Protein AF-0000000070562884 (afdb_homodimer)

Foldseek 3Di:
DQWDWFDCVPNPDPDTPFTDRQVPPVLVVLLVVCVLVCVQLVHDFPRSLLVQQLQEDPQFDQVPDPTGHHLQVLLVVLLVLLLVLLLVVCVVQAPPPDVVLSVVLSCQLLPLQNQLLLCLLSPVNVSRGHDDPVLVVQQVVVSVVCVVSDSPPPVDDGHDNVSSSSLSSVLSSQCRRVSNDSVSSCSRRVVSSVVSSVVSRVVSVVVVCVVVVVVPPPVPPD/DQWDWFDCVPNPDPDTPFTDRQVPPVLVVLQVVCVLVCVQLVHDFPRSLLVQQLQEDPQFDQVPRPTGHHLQVLLVVLLVLLLVLLLVVCVVQAPPPDVVLSVVLSCQLLPLQNQLLLCLLSPVNVSRGHDDPVLVVQQVVVSVVCVVSDSPPPVDDGHDNSSSSSLSSVLSSQCRRVSNDSVSSCSRRVVSSVVSSVVSRVVSVVVVVVVVVVVPPPVPPD

Structure (mmCIF, N/CA/C/O backbone):
data_AF-0000000070562884-model_v1
#
loop_
_entity.id
_entity.type
_entity.pdbx_description
1 polymer 'RNase III domain-containing protein'
#
loop_
_atom_site.group_PDB
_atom_site.id
_atom_site.type_symbol
_atom_site.label_atom_id
_atom_site.label_alt_id
_atom_site.label_comp_id
_atom_site.label_asym_id
_atom_site.label_entity_id
_atom_site.label_seq_id
_atom_site.pdbx_PDB_ins_code
_atom_site.Cartn_x
_atom_site.Cartn_y
_atom_site.Cartn_z
_atom_site.occupancy
_atom_site.B_iso_or_equiv
_atom_site.auth_seq_id
_atom_site.auth_comp_id
_atom_site.auth_asym_id
_atom_site.auth_atom_id
_atom_site.pdbx_PDB_model_num
ATOM 1 N N . MET A 1 1 ? -7.945 -29.312 15.391 1 42.06 1 MET A N 1
ATOM 2 C CA . MET A 1 1 ? -8.945 -28.875 14.414 1 42.06 1 MET A CA 1
ATOM 3 C C . MET A 1 1 ? -8.281 -28.344 13.148 1 42.06 1 MET A C 1
ATOM 5 O O . MET A 1 1 ? -7.434 -27.453 13.219 1 42.06 1 MET A O 1
ATOM 9 N N . PRO A 1 2 ? -8.195 -29.141 12.086 1 54.06 2 PRO A N 1
ATOM 10 C CA . PRO A 1 2 ? -7.332 -29.234 10.906 1 54.06 2 PRO A CA 1
ATOM 11 C C . PRO A 1 2 ? -7.414 -28 10.016 1 54.06 2 PRO A C 1
ATOM 13 O O . PRO A 1 2 ? -6.82 -27.969 8.93 1 54.06 2 PRO A O 1
ATOM 16 N N . PHE A 1 3 ? -8.375 -27.094 10.289 1 60.78 3 PHE A N 1
ATOM 17 C CA . PHE A 1 3 ? -8.578 -26.031 9.32 1 60.78 3 PHE A CA 1
ATOM 18 C C . PHE A 1 3 ? -7.719 -24.812 9.656 1 60.78 3 PHE A C 1
ATOM 20 O O . PHE A 1 3 ? -7.691 -24.375 10.812 1 60.78 3 PHE A O 1
ATOM 27 N N . ASN A 1 4 ? -6.746 -24.688 8.977 1 60.31 4 ASN A N 1
ATOM 28 C CA . ASN A 1 4 ? -5.977 -23.453 9.086 1 60.31 4 ASN A CA 1
ATOM 29 C C . ASN A 1 4 ? -6.773 -22.25 8.578 1 60.31 4 ASN A C 1
ATOM 31 O O . ASN A 1 4 ? -7.473 -22.344 7.57 1 60.31 4 ASN A O 1
ATOM 35 N N . ALA A 1 5 ? -7.121 -21.406 9.523 1 67.19 5 ALA A N 1
ATOM 36 C CA . ALA A 1 5 ? -7.793 -20.172 9.156 1 67.19 5 ALA A CA 1
ATOM 37 C C . ALA A 1 5 ? -6.867 -18.969 9.344 1 67.19 5 ALA A C 1
ATOM 39 O O . ALA A 1 5 ? -6.062 -18.938 10.273 1 67.19 5 ALA A O 1
ATOM 40 N N . VAL A 1 6 ? -6.828 -18.141 8.352 1 75.94 6 VAL A N 1
ATOM 41 C CA . VAL A 1 6 ? -6.023 -16.922 8.445 1 75.94 6 VAL A CA 1
ATOM 42 C C . VAL A 1 6 ? -6.547 -16.031 9.578 1 75.94 6 VAL A C 1
ATOM 44 O O . VAL A 1 6 ? -7.754 -15.812 9.688 1 75.94 6 VAL A O 1
ATOM 47 N N . SER A 1 7 ? -5.664 -15.664 10.414 1 74.75 7 SER A N 1
ATOM 48 C CA . SER A 1 7 ? -5.988 -14.711 11.477 1 74.75 7 SER A CA 1
ATOM 49 C C . SER A 1 7 ? -6.336 -13.344 10.906 1 74.75 7 SER A C 1
ATOM 51 O O . SER A 1 7 ? -5.762 -12.922 9.898 1 74.75 7 SER A O 1
ATOM 53 N N . SER A 1 8 ? -7.281 -12.758 11.578 1 77.25 8 SER A N 1
ATOM 54 C CA . SER A 1 8 ? -7.633 -11.406 11.172 1 77.25 8 SER A CA 1
ATOM 55 C C . SER A 1 8 ? -6.598 -10.391 11.656 1 77.25 8 SER A C 1
ATOM 57 O O . SER A 1 8 ? -6.59 -9.242 11.219 1 77.25 8 SER A O 1
ATOM 59 N N . SER A 1 9 ? -5.672 -10.906 12.523 1 81.44 9 SER A N 1
ATOM 60 C CA . SER A 1 9 ? -4.738 -9.984 13.156 1 81.44 9 SER A CA 1
ATOM 61 C C . SER A 1 9 ? -5.469 -8.812 13.812 1 81.44 9 SER A C 1
ATOM 63 O O . SER A 1 9 ? -6.348 -9.016 14.648 1 81.44 9 SER A O 1
ATOM 65 N N . PHE A 1 10 ? -5.043 -7.629 13.539 1 87.06 10 PHE A N 1
ATOM 66 C CA . PHE A 1 10 ? -5.691 -6.473 14.148 1 87.06 10 PHE A CA 1
ATOM 67 C C . PHE A 1 10 ? -6.812 -5.953 13.25 1 87.06 10 PHE A C 1
ATOM 69 O O . PHE A 1 10 ? -7.473 -4.969 13.594 1 87.06 10 PHE A O 1
ATOM 76 N N . TYR A 1 11 ? -6.895 -6.82 12.219 1 84.25 11 TYR A N 1
ATOM 77 C CA . TYR A 1 11 ? -7.98 -6.43 11.328 1 84.25 11 TYR A CA 1
ATOM 78 C C . TYR A 1 11 ? -9.32 -6.965 11.828 1 84.25 11 TYR A C 1
ATOM 80 O O . TYR A 1 11 ? -9.359 -7.945 12.578 1 84.25 11 TYR A O 1
ATOM 88 N N . ASP A 1 12 ? -10.305 -6.555 11.914 1 77.94 12 ASP A N 1
ATOM 89 C CA . ASP A 1 12 ? -11.648 -6.965 12.312 1 77.94 12 ASP A CA 1
ATOM 90 C C . ASP A 1 12 ? -12.375 -7.645 11.156 1 77.94 12 ASP A C 1
ATOM 92 O O . ASP A 1 12 ? -13.469 -7.227 10.773 1 77.94 12 ASP A O 1
ATOM 96 N N . TRP A 1 13 ? -11.68 -8.844 10.703 1 82.19 13 TRP A N 1
ATOM 97 C CA . TRP A 1 13 ? -12.281 -9.531 9.562 1 82.19 13 TRP A CA 1
ATOM 98 C C . TRP A 1 13 ? -13.594 -10.203 9.969 1 82.19 13 TRP A C 1
ATOM 100 O O . TRP A 1 13 ? -13.703 -10.758 11.062 1 82.19 13 TRP A O 1
ATOM 110 N N . ALA A 1 14 ? -14.562 -10.125 9.125 1 70.38 14 ALA A N 1
ATOM 111 C CA . ALA A 1 14 ? -15.898 -10.648 9.406 1 70.38 14 ALA A CA 1
ATOM 112 C C . ALA A 1 14 ? -15.969 -12.148 9.102 1 70.38 14 ALA A C 1
ATOM 114 O O . ALA A 1 14 ? -16.875 -12.844 9.578 1 70.38 14 ALA A O 1
ATOM 115 N N . LYS A 1 15 ? -15.055 -12.586 8.242 1 67.69 15 LYS A N 1
ATOM 116 C CA . LYS A 1 15 ? -15.117 -13.984 7.832 1 67.69 15 LYS A CA 1
ATOM 117 C C . LYS A 1 15 ? -13.742 -14.633 7.867 1 67.69 15 LYS A C 1
ATOM 119 O O . LYS A 1 15 ? -12.727 -13.953 7.699 1 67.69 15 LYS A O 1
ATOM 124 N N . THR A 1 16 ? -13.883 -15.906 8.125 1 67.25 16 THR A N 1
ATOM 125 C CA . THR A 1 16 ? -12.664 -16.703 8.008 1 67.25 16 THR A CA 1
ATOM 126 C C . THR A 1 16 ? -12.305 -16.922 6.539 1 67.25 16 THR A C 1
ATOM 128 O O . THR A 1 16 ? -13.188 -17.188 5.719 1 67.25 16 THR A O 1
ATOM 131 N N . ARG A 1 17 ? -11.164 -16.625 6.34 1 72.12 17 ARG A N 1
ATOM 132 C CA . ARG A 1 17 ? -10.727 -16.766 4.957 1 72.12 17 ARG A CA 1
ATOM 133 C C . ARG A 1 17 ? -9.82 -17.984 4.789 1 72.12 17 ARG A C 1
ATOM 135 O O . ARG A 1 17 ? -9.164 -18.406 5.742 1 72.12 17 ARG A O 1
ATOM 142 N N . GLU A 1 18 ? -9.914 -18.531 3.602 1 69.44 18 GLU A N 1
ATOM 143 C CA . GLU A 1 18 ? -8.984 -19.562 3.148 1 69.44 18 GLU A CA 1
ATOM 144 C C . GLU A 1 18 ? -9.078 -20.812 4.012 1 69.44 18 GLU A C 1
ATOM 146 O O . GLU A 1 18 ? -8.102 -21.203 4.656 1 69.44 18 GLU A O 1
ATOM 151 N N . GLN A 1 19 ? -10.195 -21.406 3.877 1 77.56 19 GLN A N 1
ATOM 152 C CA . GLN A 1 19 ? -10.422 -22.594 4.695 1 77.56 19 GLN A CA 1
ATOM 153 C C . GLN A 1 19 ? -10.234 -23.859 3.877 1 77.56 19 GLN A C 1
ATOM 155 O O . GLN A 1 19 ? -10.961 -24.109 2.914 1 77.56 19 GLN A O 1
ATOM 160 N N . TRP A 1 20 ? -9.234 -24.609 4.078 1 87.12 20 TRP A N 1
ATOM 161 C CA . TRP A 1 20 ? -8.969 -25.938 3.545 1 87.12 20 TRP A CA 1
ATOM 162 C C . TRP A 1 20 ? -8.133 -26.766 4.52 1 87.12 20 TRP A C 1
ATOM 164 O O . TRP A 1 20 ? -7.633 -26.234 5.516 1 87.12 20 TRP A O 1
ATOM 174 N N . ASP A 1 21 ? -8.133 -28.062 4.336 1 89.88 21 ASP A N 1
ATOM 175 C CA . ASP A 1 21 ? -7.297 -28.938 5.137 1 89.88 21 ASP A CA 1
ATOM 176 C C . ASP A 1 21 ? -5.84 -28.875 4.68 1 89.88 21 ASP A C 1
ATOM 178 O O . ASP A 1 21 ? -5.484 -29.422 3.635 1 89.88 21 ASP A O 1
ATOM 182 N N . HIS A 1 22 ? -5.004 -28.266 5.508 1 90.81 22 HIS A N 1
ATOM 183 C CA . HIS A 1 22 ? -3.621 -28.031 5.102 1 90.81 22 HIS A CA 1
ATOM 184 C C . HIS A 1 22 ? -2.812 -29.328 5.156 1 90.81 22 HIS A C 1
ATOM 186 O O . HIS A 1 22 ? -1.695 -29.391 4.637 1 90.81 22 HIS A O 1
ATOM 192 N N . LEU A 1 23 ? -3.385 -30.359 5.68 1 91.38 23 LEU A N 1
ATOM 193 C CA . LEU A 1 23 ? -2.695 -31.641 5.77 1 91.38 23 LEU A CA 1
ATOM 194 C C . LEU A 1 23 ? -3.232 -32.625 4.73 1 91.38 23 LEU A C 1
ATOM 196 O O . LEU A 1 23 ? -2.795 -33.781 4.672 1 91.38 23 LEU A O 1
ATOM 200 N N . ASP A 1 24 ? -4.152 -32.125 3.918 1 93.38 24 ASP A N 1
ATOM 201 C CA . ASP A 1 24 ? -4.684 -32.969 2.855 1 93.38 24 ASP A CA 1
ATOM 202 C C . ASP A 1 24 ? -3.559 -33.562 2.01 1 93.38 24 ASP A C 1
ATOM 204 O O . ASP A 1 24 ? -2.711 -32.844 1.498 1 93.38 24 ASP A O 1
ATOM 208 N N . ALA A 1 25 ? -3.602 -34.906 1.843 1 95.25 25 ALA A N 1
ATOM 209 C CA . ALA A 1 25 ? -2.531 -35.625 1.158 1 95.25 25 ALA A CA 1
ATOM 210 C C . ALA A 1 25 ? -2.404 -35.156 -0.293 1 95.25 25 ALA A C 1
ATOM 212 O O . ALA A 1 25 ? -1.298 -35.094 -0.833 1 95.25 25 ALA A O 1
ATOM 213 N N . GLN A 1 26 ? -3.475 -34.906 -0.927 1 96 26 GLN A N 1
ATOM 214 C CA . GLN A 1 26 ? -3.455 -34.438 -2.309 1 96 26 GLN A CA 1
ATOM 215 C C . GLN A 1 26 ? -2.779 -33.094 -2.42 1 96 26 GLN A C 1
ATOM 217 O O . GLN A 1 26 ? -2.047 -32.812 -3.375 1 96 26 GLN A O 1
ATOM 222 N N . LEU A 1 27 ? -3.053 -32.281 -1.4 1 95.75 27 LEU A N 1
ATOM 223 C CA . LEU A 1 27 ? -2.453 -30.953 -1.367 1 95.75 27 LEU A CA 1
ATOM 224 C C . LEU A 1 27 ? -0.943 -31.047 -1.185 1 95.75 27 LEU A C 1
ATOM 226 O O . LEU A 1 27 ? -0.186 -30.406 -1.92 1 95.75 27 LEU A O 1
ATOM 230 N N . VAL A 1 28 ? -0.517 -31.844 -0.27 1 95.75 28 VAL A N 1
ATOM 231 C CA . VAL A 1 28 ? 0.903 -32 0.031 1 95.75 28 VAL A CA 1
ATOM 232 C C . VAL A 1 28 ? 1.635 -32.531 -1.193 1 95.75 28 VAL A C 1
ATOM 234 O O . VAL A 1 28 ? 2.711 -32.062 -1.548 1 95.75 28 VAL A O 1
ATOM 237 N N . ARG A 1 29 ? 1.002 -33.469 -1.906 1 97.06 29 ARG A N 1
ATOM 238 C CA . ARG A 1 29 ? 1.599 -34.062 -3.098 1 97.06 29 ARG A CA 1
ATOM 239 C C . ARG A 1 29 ? 1.69 -33.062 -4.23 1 97.06 29 ARG A C 1
ATOM 241 O O . ARG A 1 29 ? 2.723 -32.938 -4.895 1 97.06 29 ARG A O 1
ATOM 248 N N . ALA A 1 30 ? 0.646 -32.344 -4.395 1 96.62 30 ALA A N 1
ATOM 249 C CA . ALA A 1 30 ? 0.58 -31.375 -5.484 1 96.62 30 ALA A CA 1
ATOM 250 C C . ALA A 1 30 ? 1.576 -30.234 -5.266 1 96.62 30 ALA A C 1
ATOM 252 O O . ALA A 1 30 ? 2.01 -29.594 -6.223 1 96.62 30 ALA A O 1
ATOM 253 N N . ALA A 1 31 ? 1.962 -30.047 -4.016 1 97.19 31 ALA A N 1
ATOM 254 C CA . ALA A 1 31 ? 2.82 -28.906 -3.67 1 97.19 31 ALA A CA 1
ATOM 255 C C . ALA A 1 31 ? 4.293 -29.281 -3.809 1 97.19 31 ALA A C 1
ATOM 257 O O . ALA A 1 31 ? 5.168 -28.406 -3.752 1 97.19 31 ALA A O 1
ATOM 258 N N . ARG A 1 32 ? 4.637 -30.484 -4.047 1 97.44 32 ARG A N 1
ATOM 259 C CA . ARG A 1 32 ? 6.012 -30.969 -4.059 1 97.44 32 ARG A CA 1
ATOM 260 C C . ARG A 1 32 ? 6.855 -30.219 -5.082 1 97.44 32 ARG A C 1
ATOM 262 O O . ARG A 1 32 ? 7.977 -29.797 -4.789 1 97.44 32 ARG A O 1
ATOM 269 N N . PRO A 1 33 ? 6.316 -30.016 -6.281 1 97.56 33 PRO A N 1
ATOM 270 C CA . PRO A 1 33 ? 7.125 -29.312 -7.277 1 97.56 33 PRO A CA 1
ATOM 271 C C . PRO A 1 33 ? 7.441 -27.875 -6.867 1 97.56 33 PRO A C 1
ATOM 273 O O . PRO A 1 33 ? 8.391 -27.266 -7.383 1 97.56 33 PRO A O 1
ATOM 276 N N . TYR A 1 34 ? 6.727 -27.312 -5.945 1 98.19 34 TYR A N 1
ATOM 277 C CA . TYR A 1 34 ? 6.859 -25.906 -5.598 1 98.19 34 TYR A CA 1
ATOM 278 C C . TYR A 1 34 ? 7.961 -25.703 -4.562 1 98.19 34 TYR A C 1
ATOM 280 O O . TYR A 1 34 ? 8.242 -24.562 -4.156 1 98.19 34 TYR A O 1
ATOM 288 N N . THR A 1 35 ? 8.57 -26.781 -4.137 1 97.62 35 THR A N 1
ATOM 289 C CA . THR A 1 35 ? 9.711 -26.672 -3.242 1 97.62 35 THR A CA 1
ATOM 290 C C . THR A 1 35 ? 10.789 -25.766 -3.846 1 97.62 35 THR A C 1
ATOM 292 O O . THR A 1 35 ? 11.469 -25.031 -3.125 1 97.62 35 THR A O 1
ATOM 295 N N . ALA A 1 36 ? 10.883 -25.812 -5.145 1 97.19 36 ALA A N 1
ATOM 296 C CA . ALA A 1 36 ? 11.836 -24.953 -5.848 1 97.19 36 ALA A CA 1
ATOM 297 C C . ALA A 1 36 ? 11.5 -23.469 -5.652 1 97.19 36 ALA A C 1
ATOM 299 O O . ALA A 1 36 ? 12.398 -22.641 -5.531 1 97.19 36 ALA A O 1
ATOM 300 N N . VAL A 1 37 ? 10.234 -23.125 -5.633 1 98.19 37 VAL A N 1
ATOM 301 C CA . VAL A 1 37 ? 9.781 -21.766 -5.406 1 98.19 37 VAL A CA 1
ATOM 302 C C . VAL A 1 37 ? 10.117 -21.328 -3.98 1 98.19 37 VAL A C 1
ATOM 304 O O . VAL A 1 37 ? 10.664 -20.25 -3.762 1 98.19 37 VAL A O 1
ATOM 307 N N . GLU A 1 38 ? 9.797 -22.203 -3.049 1 98.5 38 GLU A N 1
ATOM 308 C CA . GLU A 1 38 ? 10.094 -21.922 -1.647 1 98.5 38 GLU A CA 1
ATOM 309 C C . GLU A 1 38 ? 11.586 -21.656 -1.445 1 98.5 38 GLU A C 1
ATOM 311 O O . GLU A 1 38 ? 11.969 -20.75 -0.709 1 98.5 38 GLU A O 1
ATOM 316 N N . SER A 1 39 ? 12.391 -22.469 -2.129 1 97.75 39 SER A N 1
ATOM 317 C CA . SER A 1 39 ? 13.836 -22.281 -2.061 1 97.75 39 SER A CA 1
ATOM 318 C C . SER A 1 39 ? 14.25 -20.938 -2.668 1 97.75 39 SER A C 1
ATOM 320 O O . SER A 1 39 ? 15.07 -20.219 -2.094 1 97.75 39 SER A O 1
ATOM 322 N N . THR A 1 40 ? 13.703 -20.594 -3.732 1 97 40 THR A N 1
ATOM 323 C CA . THR A 1 40 ? 14.031 -19.359 -4.438 1 97 40 THR A CA 1
ATOM 324 C C . THR A 1 40 ? 13.68 -18.141 -3.582 1 97 40 THR A C 1
ATOM 326 O O . THR A 1 40 ? 14.461 -17.203 -3.488 1 97 40 THR A O 1
ATOM 329 N N . ILE A 1 41 ? 12.477 -18.172 -2.895 1 97.69 41 ILE A N 1
ATOM 330 C CA . ILE A 1 41 ? 12.023 -16.984 -2.168 1 97.69 41 ILE A CA 1
ATOM 331 C C . ILE A 1 41 ? 12.492 -17.062 -0.715 1 97.69 41 ILE A C 1
ATOM 333 O O . ILE A 1 41 ? 12.297 -16.125 0.055 1 97.69 41 ILE A O 1
ATOM 337 N N . GLY A 1 42 ? 13.117 -18.156 -0.357 1 97.5 42 GLY A N 1
ATOM 338 C CA . GLY A 1 42 ? 13.625 -18.328 0.995 1 97.5 42 GLY A CA 1
ATOM 339 C C . GLY A 1 42 ? 12.531 -18.344 2.047 1 97.5 42 GLY A C 1
ATOM 340 O O . GLY A 1 42 ? 12.68 -17.75 3.115 1 97.5 42 GLY A O 1
ATOM 341 N N . TYR A 1 43 ? 11.391 -19 1.749 1 98.25 43 TYR A N 1
ATOM 342 C CA . TYR A 1 43 ? 10.258 -19.094 2.664 1 98.25 43 TYR A CA 1
ATOM 343 C C . TYR A 1 43 ? 9.586 -20.453 2.566 1 98.25 43 TYR A C 1
ATOM 345 O O . TYR A 1 43 ? 9.203 -20.891 1.478 1 98.25 43 TYR A O 1
ATOM 353 N N . ASP A 1 44 ? 9.469 -21.109 3.648 1 97.88 44 ASP A N 1
ATOM 354 C CA . ASP A 1 44 ? 8.766 -22.375 3.717 1 97.88 44 ASP A CA 1
ATOM 355 C C . ASP A 1 44 ? 7.324 -22.188 4.191 1 97.88 44 ASP A C 1
ATOM 357 O O . ASP A 1 44 ? 7.086 -21.828 5.344 1 97.88 44 ASP A O 1
ATOM 361 N N . PHE A 1 45 ? 6.406 -22.5 3.342 1 97.25 45 PHE A N 1
ATOM 362 C CA . PHE A 1 45 ? 5 -22.312 3.676 1 97.25 45 PHE A CA 1
ATOM 363 C C . PHE A 1 45 ? 4.551 -23.312 4.738 1 97.25 45 PHE A C 1
ATOM 365 O O . PHE A 1 45 ? 4.816 -24.5 4.625 1 97.25 45 PHE A O 1
ATOM 372 N N . ARG A 1 46 ? 3.861 -22.797 5.75 1 94.19 46 ARG A N 1
ATOM 373 C CA . ARG A 1 46 ? 3.213 -23.656 6.738 1 94.19 46 ARG A CA 1
ATOM 374 C C . ARG A 1 46 ? 2.023 -24.391 6.133 1 94.19 46 ARG A C 1
ATOM 376 O O . ARG A 1 46 ? 1.817 -25.578 6.402 1 94.19 46 ARG A O 1
ATOM 383 N N . ASP A 1 47 ? 1.266 -23.688 5.371 1 94.75 47 ASP A N 1
ATOM 384 C CA . ASP A 1 47 ? 0.129 -24.188 4.605 1 94.75 47 ASP A CA 1
ATOM 385 C C . ASP A 1 47 ? 0.381 -24.062 3.105 1 94.75 47 ASP A C 1
ATOM 387 O O . ASP A 1 47 ? 0.288 -22.969 2.543 1 94.75 47 ASP A O 1
ATOM 391 N N . LYS A 1 48 ? 0.553 -25.188 2.506 1 96.12 48 LYS A N 1
ATOM 392 C CA . LYS A 1 48 ? 0.9 -25.219 1.088 1 96.12 48 LYS A CA 1
ATOM 393 C C . LYS A 1 48 ? -0.269 -24.75 0.224 1 96.12 48 LYS A C 1
ATOM 395 O O . LYS A 1 48 ? -0.094 -24.469 -0.961 1 96.12 48 LYS A O 1
ATOM 400 N N . GLY A 1 49 ? -1.398 -24.703 0.787 1 95.38 49 GLY A N 1
ATOM 401 C CA . GLY A 1 49 ? -2.568 -24.25 0.056 1 95.38 49 GLY A CA 1
ATOM 402 C C . GLY A 1 49 ? -2.436 -22.828 -0.453 1 95.38 49 GLY A C 1
ATOM 403 O O . GLY A 1 49 ? -2.906 -22.5 -1.545 1 95.38 49 GLY A O 1
ATOM 404 N N . PHE A 1 50 ? -1.774 -21.953 0.33 1 95.75 50 PHE A N 1
ATOM 405 C CA . PHE A 1 50 ? -1.553 -20.578 -0.091 1 95.75 50 PHE A CA 1
ATOM 406 C C . PHE A 1 50 ? -0.654 -20.531 -1.321 1 95.75 50 PHE A C 1
ATOM 408 O O . PHE A 1 50 ? -0.904 -19.75 -2.246 1 95.75 50 PHE A O 1
ATOM 415 N N . LEU A 1 51 ? 0.311 -21.391 -1.267 1 96.81 51 LEU A N 1
ATOM 416 C CA . LEU A 1 51 ? 1.262 -21.469 -2.371 1 96.81 51 LEU A CA 1
ATOM 417 C C . LEU A 1 51 ? 0.579 -21.938 -3.646 1 96.81 51 LEU A C 1
ATOM 419 O O . LEU A 1 51 ? 0.688 -21.312 -4.695 1 96.81 51 LEU A O 1
ATOM 423 N N . LEU A 1 52 ? -0.166 -22.969 -3.547 1 96.88 52 LEU A N 1
ATOM 424 C CA . LEU A 1 52 ? -0.859 -23.516 -4.707 1 96.88 52 LEU A CA 1
ATOM 425 C C . LEU A 1 52 ? -1.864 -22.516 -5.266 1 96.88 52 LEU A C 1
ATOM 427 O O . LEU A 1 52 ? -1.961 -22.344 -6.48 1 96.88 52 LEU A O 1
ATOM 431 N N . LYS A 1 53 ? -2.557 -21.906 -4.41 1 95.75 53 LYS A N 1
ATOM 432 C CA . LYS A 1 53 ? -3.543 -20.922 -4.816 1 95.75 53 LYS A CA 1
ATOM 433 C C . LYS A 1 53 ? -2.885 -19.766 -5.57 1 95.75 53 LYS A C 1
ATOM 435 O O . LYS A 1 53 ? -3.406 -19.297 -6.586 1 95.75 53 LYS A O 1
ATOM 440 N N . ALA A 1 54 ? -1.757 -19.344 -5.105 1 97.38 54 ALA A N 1
ATOM 441 C CA . ALA A 1 54 ? -1.041 -18.219 -5.715 1 97.38 54 ALA A CA 1
ATOM 442 C C . ALA A 1 54 ? -0.628 -18.547 -7.148 1 97.38 54 ALA A C 1
ATOM 444 O O . ALA A 1 54 ? -0.444 -17.656 -7.969 1 97.38 54 ALA A O 1
ATOM 445 N N . PHE A 1 55 ? -0.525 -19.828 -7.48 1 98.38 55 PHE A N 1
ATOM 446 C CA . PHE A 1 55 ? -0.062 -20.266 -8.797 1 98.38 55 PHE A CA 1
ATOM 447 C C . PHE A 1 55 ? -1.229 -20.734 -9.648 1 98.38 55 PHE A C 1
ATOM 449 O O . PHE A 1 55 ? -1.025 -21.375 -10.688 1 98.38 55 PHE A O 1
ATOM 456 N N . THR A 1 56 ? -2.398 -20.438 -9.227 1 97.75 56 THR A N 1
ATOM 457 C CA . THR A 1 56 ? -3.557 -20.938 -9.961 1 97.75 56 THR A CA 1
ATOM 458 C C . THR A 1 56 ? -4.27 -19.797 -10.688 1 97.75 56 THR A C 1
ATOM 460 O O . THR A 1 56 ? -4.801 -18.891 -10.047 1 97.75 56 THR A O 1
ATOM 463 N N . HIS A 1 57 ? -4.219 -19.844 -11.961 1 97.38 57 HIS A N 1
ATOM 464 C CA . HIS A 1 57 ? -4.922 -18.875 -12.797 1 97.38 57 HIS A CA 1
ATOM 465 C C . HIS A 1 57 ? -6.414 -19.188 -12.867 1 97.38 57 HIS A C 1
ATOM 467 O O . HIS A 1 57 ? -6.82 -20.344 -12.695 1 97.38 57 HIS A O 1
ATOM 473 N N . GLY A 1 58 ? -7.27 -18.203 -13.188 1 94.69 58 GLY A N 1
ATOM 474 C CA . GLY A 1 58 ? -8.711 -18.344 -13.242 1 94.69 58 GLY A CA 1
ATOM 475 C C . GLY A 1 58 ? -9.172 -19.312 -14.32 1 94.69 58 GLY A C 1
ATOM 476 O O . GLY A 1 58 ? -10.266 -19.875 -14.234 1 94.69 58 GLY A O 1
ATOM 477 N N . SER A 1 59 ? -8.352 -19.516 -15.359 1 96.56 59 SER A N 1
ATOM 478 C CA . SER A 1 59 ? -8.703 -20.422 -16.453 1 96.56 59 SER A CA 1
ATOM 479 C C . SER A 1 59 ? -8.547 -21.875 -16.031 1 96.56 59 SER A C 1
ATOM 481 O O . SER A 1 59 ? -9.023 -22.781 -16.734 1 96.56 59 SER A O 1
ATOM 483 N N . PHE A 1 60 ? -7.797 -22.141 -14.883 1 97 60 PHE A N 1
ATOM 484 C CA . PHE A 1 60 ? -7.691 -23.516 -14.391 1 97 60 PHE A CA 1
ATOM 485 C C . PHE A 1 60 ? -9.039 -24.016 -13.891 1 97 60 PHE A C 1
ATOM 487 O O . PHE A 1 60 ? -9.695 -23.344 -13.086 1 97 60 PHE A O 1
ATOM 494 N N . PRO A 1 61 ? -9.508 -25.094 -14.289 1 96.31 61 PRO A N 1
ATOM 495 C CA . PRO A 1 61 ? -10.867 -25.547 -13.992 1 96.31 61 PRO A CA 1
ATOM 496 C C . PRO A 1 61 ? -11.125 -25.703 -12.492 1 96.31 61 PRO A C 1
ATOM 498 O O . PRO A 1 61 ? -10.32 -26.312 -11.781 1 96.31 61 PRO A O 1
ATOM 501 N N . ALA A 1 62 ? -12.242 -25.188 -12.055 1 92.94 62 ALA A N 1
ATOM 502 C CA . ALA A 1 62 ? -12.609 -25.188 -10.641 1 92.94 62 ALA A CA 1
ATOM 503 C C . ALA A 1 62 ? -12.648 -26.609 -10.078 1 92.94 62 ALA A C 1
ATOM 505 O O . ALA A 1 62 ? -12.219 -26.844 -8.953 1 92.94 62 ALA A O 1
ATOM 506 N N . GLY A 1 63 ? -13.125 -27.5 -10.859 1 93.56 63 GLY A N 1
ATOM 507 C CA . GLY A 1 63 ? -13.258 -28.891 -10.43 1 93.56 63 GLY A CA 1
ATOM 508 C C . GLY A 1 63 ? -11.922 -29.562 -10.195 1 93.56 63 GLY A C 1
ATOM 509 O O . GLY A 1 63 ? -11.844 -30.578 -9.477 1 93.56 63 GLY A O 1
ATOM 510 N N . ALA A 1 64 ? -10.875 -29.047 -10.758 1 94.75 64 ALA A N 1
ATOM 511 C CA . ALA A 1 64 ? -9.555 -29.672 -10.656 1 94.75 64 ALA A CA 1
ATOM 512 C C . ALA A 1 64 ? -8.727 -29 -9.562 1 94.75 64 ALA A C 1
ATOM 514 O O . ALA A 1 64 ? -7.598 -29.422 -9.289 1 94.75 64 ALA A O 1
ATOM 515 N N . ARG A 1 65 ? -9.281 -27.984 -8.922 1 94.19 65 ARG A N 1
ATOM 516 C CA . ARG A 1 65 ? -8.539 -27.266 -7.898 1 94.19 65 ARG A CA 1
ATOM 517 C C . ARG A 1 65 ? -8.57 -28.016 -6.566 1 94.19 65 ARG A C 1
ATOM 519 O O . ARG A 1 65 ? -9.641 -28.406 -6.098 1 94.19 65 ARG A O 1
ATOM 526 N N . ILE A 1 66 ? -7.449 -28.156 -6 1 92.94 66 ILE A N 1
ATOM 527 C CA . ILE A 1 66 ? -7.32 -28.828 -4.719 1 92.94 66 ILE A CA 1
ATOM 528 C C . ILE A 1 66 ? -7.75 -27.906 -3.59 1 92.94 66 ILE A C 1
ATOM 530 O O . ILE A 1 66 ? -8.375 -28.344 -2.621 1 92.94 66 ILE A O 1
ATOM 534 N N . VAL A 1 67 ? -7.395 -26.625 -3.734 1 91.94 67 VAL A N 1
ATOM 535 C CA . VAL A 1 67 ? -7.867 -25.594 -2.82 1 91.94 67 VAL A CA 1
ATOM 536 C C . VAL A 1 67 ? -8.773 -24.609 -3.566 1 91.94 67 VAL A C 1
ATOM 538 O O . VAL A 1 67 ? -8.57 -24.344 -4.754 1 91.94 67 VAL A O 1
ATOM 541 N N . PRO A 1 68 ? -9.719 -24.141 -2.82 1 88.56 68 PRO A N 1
ATOM 542 C CA . PRO A 1 68 ? -10.648 -23.234 -3.5 1 88.56 68 PRO A CA 1
ATOM 543 C C . PRO A 1 68 ? -10.008 -21.922 -3.896 1 88.56 68 PRO A C 1
ATOM 545 O O . PRO A 1 68 ? -9.109 -21.422 -3.203 1 88.56 68 PRO A O 1
ATOM 548 N N . GLY A 1 69 ? -10.477 -21.438 -5.062 1 88.19 69 GLY A N 1
ATOM 549 C CA . GLY A 1 69 ? -10.102 -20.109 -5.48 1 88.19 69 GLY A CA 1
ATOM 550 C C . GLY A 1 69 ? -8.914 -20.094 -6.43 1 88.19 69 GLY A C 1
ATOM 551 O O . GLY A 1 69 ? -8.555 -21.125 -6.996 1 88.19 69 GLY A O 1
ATOM 552 N N . PHE A 1 70 ? -8.422 -18.906 -6.738 1 92.38 70 PHE A N 1
ATOM 553 C CA . PHE A 1 70 ? -7.32 -18.656 -7.66 1 92.38 70 PHE A CA 1
ATOM 554 C C . PHE A 1 70 ? -6.586 -17.375 -7.293 1 92.38 70 PHE A C 1
ATOM 556 O O . PHE A 1 70 ? -6.902 -16.734 -6.285 1 92.38 70 PHE A O 1
ATOM 563 N N . MET A 1 71 ? -5.652 -17.016 -8.055 1 93.44 71 MET A N 1
ATOM 564 C CA . MET A 1 71 ? -4.641 -16.016 -7.695 1 93.44 71 MET A CA 1
ATOM 565 C C . MET A 1 71 ? -5.238 -14.617 -7.684 1 93.44 71 MET A C 1
ATOM 567 O O . MET A 1 71 ? -4.773 -13.75 -6.938 1 93.44 71 MET A O 1
ATOM 571 N N . ARG A 1 72 ? -6.262 -14.281 -8.328 1 85.31 72 ARG A N 1
ATOM 572 C CA . ARG A 1 72 ? -6.633 -12.906 -8.664 1 85.31 72 ARG A CA 1
ATOM 573 C C . ARG A 1 72 ? -7.012 -12.117 -7.418 1 85.31 72 ARG A C 1
ATOM 575 O O . ARG A 1 72 ? -6.602 -10.969 -7.258 1 85.31 72 ARG A O 1
ATOM 582 N N . PRO A 1 73 ? -7.773 -12.68 -6.422 1 85.19 73 PRO A N 1
ATOM 583 C CA . PRO A 1 73 ? -8.016 -11.82 -5.258 1 85.19 73 PRO A CA 1
ATOM 584 C C . PRO A 1 73 ? -6.773 -11.633 -4.391 1 85.19 73 PRO A C 1
ATOM 586 O O . PRO A 1 73 ? -6.68 -10.656 -3.643 1 85.19 73 PRO A O 1
ATOM 589 N N . LEU A 1 74 ? -5.855 -12.57 -4.527 1 91.25 74 LEU A N 1
ATOM 590 C CA . LEU A 1 74 ? -4.609 -12.477 -3.775 1 91.25 74 LEU A CA 1
ATOM 591 C C . LEU A 1 74 ? -3.695 -11.406 -4.371 1 91.25 74 LEU A C 1
ATOM 593 O O . LEU A 1 74 ? -3.018 -10.688 -3.639 1 91.25 74 LEU A O 1
ATOM 597 N N . ASP A 1 75 ? -3.744 -11.398 -5.695 1 93.81 75 ASP A N 1
ATOM 598 C CA . ASP A 1 75 ? -2.852 -10.453 -6.367 1 93.81 75 ASP A CA 1
ATOM 599 C C . ASP A 1 75 ? -3.193 -9.016 -5.996 1 93.81 75 ASP A C 1
ATOM 601 O O . ASP A 1 75 ? -2.312 -8.156 -5.957 1 93.81 75 ASP A O 1
ATOM 605 N N . PHE A 1 76 ? -4.453 -8.766 -5.742 1 91.06 76 PHE A N 1
ATOM 606 C CA . PHE A 1 76 ? -4.883 -7.434 -5.332 1 91.06 76 PHE A CA 1
ATOM 607 C C . PHE A 1 76 ? -4.258 -7.051 -3.996 1 91.06 76 PHE A C 1
ATOM 609 O O . PHE A 1 76 ? -3.713 -5.953 -3.852 1 91.06 76 PHE A O 1
ATOM 616 N N . MET A 1 77 ? -4.305 -7.926 -3.109 1 92.75 77 MET A N 1
ATOM 617 C CA . MET A 1 77 ? -3.691 -7.703 -1.804 1 92.75 77 MET A CA 1
ATOM 618 C C . MET A 1 77 ? -2.172 -7.652 -1.918 1 92.75 77 MET A C 1
ATOM 620 O O . MET A 1 77 ? -1.528 -6.789 -1.317 1 92.75 77 MET A O 1
ATOM 624 N N . GLY A 1 78 ? -1.654 -8.539 -2.68 1 96 78 GLY A N 1
ATOM 625 C CA . GLY A 1 78 ? -0.214 -8.578 -2.869 1 96 78 GLY A CA 1
ATOM 626 C C . GLY A 1 78 ? 0.35 -7.301 -3.451 1 96 78 GLY A C 1
ATOM 627 O O . GLY A 1 78 ? 1.431 -6.855 -3.059 1 96 78 GLY A O 1
ATOM 628 N N . ASP A 1 79 ? -0.401 -6.746 -4.383 1 94.38 79 ASP A N 1
ATOM 629 C CA . ASP A 1 79 ? 0.001 -5.477 -4.984 1 94.38 79 ASP A CA 1
ATOM 630 C C . ASP A 1 79 ? 0.147 -4.387 -3.922 1 94.38 79 ASP A C 1
ATOM 632 O O . ASP A 1 79 ? 1.15 -3.674 -3.893 1 94.38 79 ASP A O 1
ATOM 636 N N . ALA A 1 80 ? -0.818 -4.316 -3.059 1 94.56 80 ALA A N 1
ATOM 637 C CA . ALA A 1 80 ? -0.815 -3.307 -2.004 1 94.56 80 ALA A CA 1
ATOM 638 C C . ALA A 1 80 ? 0.31 -3.559 -1.006 1 94.56 80 ALA A C 1
ATOM 640 O O . ALA A 1 80 ? 0.967 -2.617 -0.552 1 94.56 80 ALA A O 1
ATOM 641 N N . VAL A 1 81 ? 0.533 -4.793 -0.698 1 96.31 81 VAL A N 1
ATOM 642 C CA . VAL A 1 81 ? 1.578 -5.176 0.246 1 96.31 81 VAL A CA 1
ATOM 643 C C . VAL A 1 81 ? 2.947 -4.82 -0.328 1 96.31 81 VAL A C 1
ATOM 645 O O . VAL A 1 81 ? 3.766 -4.188 0.347 1 96.31 81 VAL A O 1
ATOM 648 N N . LEU A 1 82 ? 3.156 -5.129 -1.547 1 95.81 82 LEU A N 1
ATOM 649 C CA . LEU A 1 82 ? 4.43 -4.848 -2.203 1 95.81 82 LEU A CA 1
ATOM 650 C C . LEU A 1 82 ? 4.656 -3.346 -2.32 1 95.81 82 LEU A C 1
ATOM 652 O O . LEU A 1 82 ? 5.777 -2.865 -2.119 1 95.81 82 LEU A O 1
ATOM 656 N N . GLU A 1 83 ? 3.596 -2.682 -2.635 1 94.31 83 GLU A N 1
ATOM 657 C CA . GLU A 1 83 ? 3.689 -1.232 -2.779 1 94.31 83 GLU A CA 1
ATOM 658 C C . GLU A 1 83 ? 4.125 -0.576 -1.472 1 94.31 83 GLU A C 1
ATOM 660 O O . GLU A 1 83 ? 4.996 0.296 -1.469 1 94.31 83 GLU A O 1
ATOM 665 N N . GLN A 1 84 ? 3.504 -0.961 -0.434 1 95.31 84 GLN A N 1
ATOM 666 C CA . GLN A 1 84 ? 3.861 -0.397 0.863 1 95.31 84 GLN A CA 1
ATOM 667 C C . GLN A 1 84 ? 5.309 -0.712 1.22 1 95.31 84 GLN A C 1
ATOM 669 O O . GLN A 1 84 ? 6.062 0.176 1.626 1 95.31 84 GLN A O 1
ATOM 674 N N . LEU A 1 85 ? 5.723 -1.934 1.026 1 94.38 85 LEU A N 1
ATOM 675 C CA . LEU A 1 85 ? 7.07 -2.357 1.384 1 94.38 85 LEU A CA 1
ATOM 676 C C . LEU A 1 85 ? 8.109 -1.605 0.561 1 94.38 85 LEU A C 1
ATOM 678 O O . LEU A 1 85 ? 9.102 -1.115 1.105 1 94.38 85 LEU A O 1
ATOM 682 N N . LEU A 1 86 ? 7.836 -1.494 -0.692 1 91.44 86 LEU A N 1
ATOM 683 C CA . LEU A 1 86 ? 8.766 -0.806 -1.584 1 91.44 86 LEU A CA 1
ATOM 684 C C . LEU A 1 86 ? 8.852 0.677 -1.241 1 91.44 86 LEU A C 1
ATOM 686 O O . LEU A 1 86 ? 9.938 1.251 -1.21 1 91.44 86 LEU A O 1
ATOM 690 N N . THR A 1 87 ? 7.707 1.269 -0.983 1 91.56 87 THR A N 1
ATOM 691 C CA . THR A 1 87 ? 7.652 2.691 -0.667 1 91.56 87 THR A CA 1
ATOM 692 C C . THR A 1 87 ? 8.445 2.996 0.598 1 91.56 87 THR A C 1
ATOM 694 O O . THR A 1 87 ? 9.258 3.926 0.621 1 91.56 87 THR A O 1
ATOM 697 N N . VAL A 1 88 ? 8.266 2.205 1.599 1 91.25 88 VAL A N 1
ATOM 698 C CA . VAL A 1 88 ? 8.953 2.418 2.871 1 91.25 88 VAL A CA 1
ATOM 699 C C . VAL A 1 88 ? 10.453 2.182 2.697 1 91.25 88 VAL A C 1
ATOM 701 O O . VAL A 1 88 ? 11.266 2.92 3.252 1 91.25 88 VAL A O 1
ATOM 704 N N . HIS A 1 89 ? 10.766 1.181 1.914 1 89.31 89 HIS A N 1
ATOM 705 C CA . HIS A 1 89 ? 12.172 0.922 1.623 1 89.31 89 HIS A CA 1
ATOM 706 C C . HIS A 1 89 ? 12.812 2.109 0.916 1 89.31 89 HIS A C 1
ATOM 708 O O . HIS A 1 89 ? 13.883 2.568 1.314 1 89.31 89 HIS A O 1
ATOM 714 N N . LEU A 1 90 ? 12.18 2.607 -0.121 1 85.12 90 LEU A N 1
ATOM 715 C CA . LEU A 1 90 ? 12.711 3.717 -0.904 1 85.12 90 LEU A CA 1
ATOM 716 C C . LEU A 1 90 ? 12.82 4.98 -0.054 1 85.12 90 LEU A C 1
ATOM 718 O O . LEU A 1 90 ? 13.781 5.738 -0.184 1 85.12 90 LEU A O 1
ATOM 722 N N . TYR A 1 91 ? 11.82 5.172 0.78 1 85.44 91 TYR A N 1
ATOM 723 C CA . TYR A 1 91 ? 11.844 6.312 1.688 1 85.44 91 TYR A CA 1
ATOM 724 C C . TYR A 1 91 ? 13.117 6.328 2.52 1 85.44 91 TYR A C 1
ATOM 726 O O . TYR A 1 91 ? 13.703 7.387 2.748 1 85.44 91 TYR A O 1
ATOM 734 N N . GLY A 1 92 ? 13.555 5.207 2.85 1 83.81 92 GLY A N 1
ATOM 735 C CA . GLY A 1 92 ? 14.727 5.09 3.703 1 83.81 92 GLY A CA 1
ATOM 736 C C . GLY A 1 92 ? 16.031 5.094 2.932 1 83.81 92 GLY A C 1
ATOM 737 O O . GLY A 1 92 ? 17.109 5.25 3.518 1 83.81 92 GLY A O 1
ATOM 738 N N . CYS A 1 93 ? 15.961 4.992 1.64 1 79.44 93 CYS A N 1
ATOM 739 C CA . CYS A 1 93 ? 17.188 4.812 0.883 1 79.44 93 CYS A CA 1
ATOM 740 C C . CYS A 1 93 ? 17.469 6.027 0.006 1 79.44 93 CYS A C 1
ATOM 742 O O . CYS A 1 93 ? 18.625 6.254 -0.4 1 79.44 93 CYS A O 1
ATOM 744 N N . VAL A 1 94 ? 16.5 6.734 -0.328 1 74.31 94 VAL A N 1
ATOM 745 C CA . VAL A 1 94 ? 16.656 7.824 -1.284 1 74.31 94 VAL A CA 1
ATOM 746 C C . VAL A 1 94 ? 16.828 9.148 -0.538 1 74.31 94 VAL A C 1
ATOM 748 O O . VAL A 1 94 ? 16.125 9.414 0.432 1 74.31 94 VAL A O 1
ATOM 751 N N . ASP A 1 95 ? 17.891 9.875 -0.926 1 69.25 95 ASP A N 1
ATOM 752 C CA . ASP A 1 95 ? 18.156 11.227 -0.429 1 69.25 95 ASP A CA 1
ATOM 753 C C . ASP A 1 95 ? 18.688 12.125 -1.539 1 69.25 95 ASP A C 1
ATOM 755 O O . ASP A 1 95 ? 19.688 11.789 -2.186 1 69.25 95 ASP A O 1
ATOM 759 N N . PRO A 1 96 ? 18.062 13.305 -1.773 1 68.25 96 PRO A N 1
ATOM 760 C CA . PRO A 1 96 ? 16.844 13.883 -1.199 1 68.25 96 PRO A CA 1
ATOM 761 C C . PRO A 1 96 ? 15.578 13.156 -1.645 1 68.25 96 PRO A C 1
ATOM 763 O O . PRO A 1 96 ? 15.562 12.523 -2.703 1 68.25 96 PRO A O 1
ATOM 766 N N . LEU A 1 97 ? 14.672 13.25 -0.698 1 66.94 97 LEU A N 1
ATOM 767 C CA . LEU A 1 97 ? 13.383 12.633 -1.012 1 66.94 97 LEU A CA 1
ATOM 768 C C . LEU A 1 97 ? 12.617 13.477 -2.023 1 66.94 97 LEU A C 1
ATOM 770 O O . LEU A 1 97 ? 12.125 14.555 -1.69 1 66.94 97 LEU A O 1
ATOM 774 N N . ALA A 1 98 ? 12.805 13.25 -3.314 1 71.12 98 ALA A N 1
ATOM 775 C CA . ALA A 1 98 ? 11.977 13.906 -4.324 1 71.12 98 ALA A CA 1
ATOM 776 C C . ALA A 1 98 ? 10.758 13.062 -4.664 1 71.12 98 ALA A C 1
ATOM 778 O O . ALA A 1 98 ? 10.883 11.945 -5.16 1 71.12 98 ALA A O 1
ATOM 779 N N . PRO A 1 99 ? 9.602 13.609 -4.277 1 72.44 99 PRO A N 1
ATOM 780 C CA . PRO A 1 99 ? 8.375 12.828 -4.465 1 72.44 99 PRO A CA 1
ATOM 781 C C . PRO A 1 99 ? 8.258 12.234 -5.867 1 72.44 99 PRO A C 1
ATOM 783 O O . PRO A 1 99 ? 7.863 11.078 -6.02 1 72.44 99 PRO A O 1
ATOM 786 N N . LYS A 1 100 ? 8.68 12.977 -6.824 1 73.94 100 LYS A N 1
ATOM 787 C CA . LYS A 1 100 ? 8.594 12.477 -8.195 1 73.94 100 LYS A CA 1
ATOM 788 C C . LYS A 1 100 ? 9.523 11.281 -8.406 1 73.94 100 LYS A C 1
ATOM 790 O O . LYS A 1 100 ? 9.125 10.289 -9.023 1 73.94 100 LYS A O 1
ATOM 795 N N . ALA A 1 101 ? 10.703 11.422 -7.836 1 74.5 101 ALA A N 1
ATOM 796 C CA . ALA A 1 101 ? 11.672 10.336 -7.973 1 74.5 101 ALA A CA 1
ATOM 797 C C . ALA A 1 101 ? 11.195 9.078 -7.25 1 74.5 101 ALA A C 1
ATOM 799 O O . ALA A 1 101 ? 11.352 7.965 -7.75 1 74.5 101 ALA A O 1
ATOM 800 N N . LEU A 1 102 ? 10.578 9.328 -6.125 1 77.31 102 LEU A N 1
ATOM 801 C CA . LEU A 1 102 ? 10.047 8.211 -5.348 1 77.31 102 LEU A CA 1
ATOM 802 C C . LEU A 1 102 ? 8.914 7.516 -6.09 1 77.31 102 LEU A C 1
ATOM 804 O O . LEU A 1 102 ? 8.883 6.285 -6.184 1 77.31 102 LEU A O 1
ATOM 808 N N . HIS A 1 103 ? 8.062 8.273 -6.645 1 81.25 103 HIS A N 1
ATOM 809 C CA . HIS A 1 103 ? 6.918 7.746 -7.383 1 81.25 103 HIS A CA 1
ATOM 810 C C . HIS A 1 103 ? 7.367 6.961 -8.609 1 81.25 103 HIS A C 1
ATOM 812 O O . HIS A 1 103 ? 6.926 5.828 -8.828 1 81.25 103 HIS A O 1
ATOM 818 N N . GLU A 1 104 ? 8.266 7.539 -9.344 1 79.38 104 GLU A N 1
ATOM 819 C CA . GLU A 1 104 ? 8.742 6.906 -10.562 1 79.38 104 GLU A CA 1
ATOM 820 C C . GLU A 1 104 ? 9.508 5.617 -10.258 1 79.38 104 GLU A C 1
ATOM 822 O O . GLU A 1 104 ? 9.336 4.613 -10.953 1 79.38 104 GLU A O 1
ATOM 827 N N . SER A 1 105 ? 10.273 5.664 -9.234 1 78 105 SER A N 1
ATOM 828 C CA . SER A 1 105 ? 11.047 4.484 -8.859 1 78 105 SER A CA 1
ATOM 829 C C . SER A 1 105 ? 10.133 3.352 -8.391 1 78 105 SER A C 1
ATOM 831 O O . SER A 1 105 ? 10.344 2.193 -8.75 1 78 105 SER A O 1
ATOM 833 N N . ARG A 1 106 ? 9.188 3.738 -7.652 1 81.19 106 ARG A N 1
ATOM 834 C CA . ARG A 1 106 ? 8.227 2.738 -7.195 1 81.19 106 ARG A CA 1
ATOM 835 C C . ARG A 1 106 ? 7.473 2.129 -8.375 1 81.19 106 ARG A C 1
ATOM 837 O O . ARG A 1 106 ? 7.367 0.905 -8.484 1 81.19 106 ARG A O 1
ATOM 844 N N . GLN A 1 107 ? 7.039 2.941 -9.266 1 81.5 107 GLN A N 1
ATOM 845 C CA . GLN A 1 107 ? 6.289 2.469 -10.422 1 81.5 107 GLN A CA 1
ATOM 846 C C . GLN A 1 107 ? 7.133 1.527 -11.273 1 81.5 107 GLN A C 1
ATOM 848 O O . GLN A 1 107 ? 6.641 0.505 -11.758 1 81.5 107 GLN A O 1
ATOM 853 N N . ARG A 1 108 ? 8.312 1.824 -11.352 1 77.62 108 ARG A N 1
ATOM 854 C CA . ARG A 1 108 ? 9.211 1.018 -12.172 1 77.62 108 ARG A CA 1
ATOM 855 C C . ARG A 1 108 ? 9.484 -0.334 -11.523 1 77.62 108 ARG A C 1
ATOM 857 O O . ARG A 1 108 ? 9.648 -1.34 -12.219 1 77.62 108 ARG A O 1
ATOM 864 N N . THR A 1 109 ? 9.508 -0.334 -10.25 1 78.5 109 THR A N 1
ATOM 865 C CA . THR A 1 109 ? 9.867 -1.552 -9.531 1 78.5 109 THR A CA 1
ATOM 866 C C . THR A 1 109 ? 8.648 -2.459 -9.359 1 78.5 109 THR A C 1
ATOM 868 O O . THR A 1 109 ? 8.789 -3.68 -9.258 1 78.5 109 THR A O 1
ATOM 871 N N . GLU A 1 110 ? 7.488 -1.854 -9.375 1 76.75 110 GLU A N 1
ATOM 872 C CA . GLU A 1 110 ? 6.305 -2.658 -9.094 1 76.75 110 GLU A CA 1
ATOM 873 C C . GLU A 1 110 ? 5.438 -2.811 -10.344 1 76.75 110 GLU A C 1
ATOM 875 O O . GLU A 1 110 ? 4.32 -3.326 -10.266 1 76.75 110 GLU A O 1
ATOM 880 N N . CYS A 1 111 ? 5.984 -2.428 -11.445 1 78.44 111 CYS A N 1
ATOM 881 C CA . CYS A 1 111 ? 5.191 -2.52 -12.664 1 78.44 111 CYS A CA 1
ATOM 882 C C . CYS A 1 111 ? 5.09 -3.965 -13.141 1 78.44 111 CYS A C 1
ATOM 884 O O . CYS A 1 111 ? 5.953 -4.789 -12.828 1 78.44 111 CYS A O 1
ATOM 886 N N . ASP A 1 112 ? 4.074 -4.18 -13.852 1 87.62 112 ASP A N 1
ATOM 887 C CA . ASP A 1 112 ? 3.785 -5.512 -14.375 1 87.62 112 ASP A CA 1
ATOM 888 C C . ASP A 1 112 ? 4.938 -6.027 -15.234 1 87.62 112 ASP A C 1
ATOM 890 O O . ASP A 1 112 ? 5.273 -7.211 -15.188 1 87.62 112 ASP A O 1
ATOM 894 N N . ARG A 1 113 ? 5.516 -5.137 -15.906 1 86 113 ARG A N 1
ATOM 895 C CA . ARG A 1 113 ? 6.59 -5.527 -16.812 1 86 113 ARG A CA 1
ATOM 896 C C . ARG A 1 113 ? 7.766 -6.125 -16.047 1 86 113 ARG A C 1
ATOM 898 O O . ARG A 1 113 ? 8.281 -7.18 -16.406 1 86 113 ARG A O 1
ATOM 905 N N . PHE A 1 114 ? 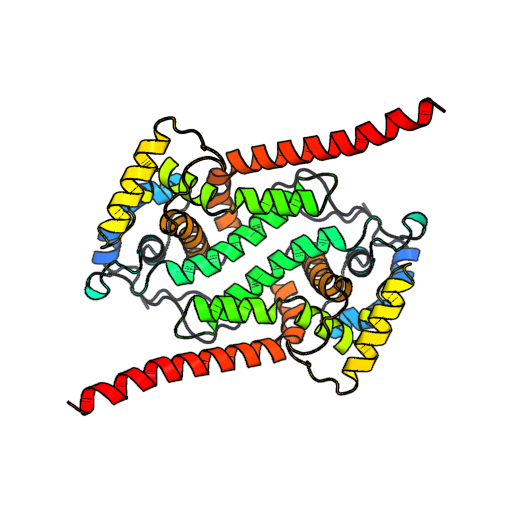8.141 -5.52 -14.969 1 88.88 114 PHE A N 1
ATOM 906 C CA . PHE A 1 114 ? 9.273 -6.004 -14.195 1 88.88 114 PHE A CA 1
ATOM 907 C C . PHE A 1 114 ? 8.891 -7.25 -13.398 1 88.88 114 PHE A C 1
ATOM 909 O O . PHE A 1 114 ? 9.641 -8.227 -13.375 1 88.88 114 PHE A O 1
ATOM 916 N N . LEU A 1 115 ? 7.77 -7.246 -12.781 1 94.31 115 LEU A N 1
ATOM 917 C CA . LEU A 1 115 ? 7.348 -8.383 -11.977 1 94.31 115 LEU A CA 1
ATOM 918 C C . LEU A 1 115 ? 7.176 -9.625 -12.844 1 94.31 115 LEU A C 1
ATOM 920 O O . LEU A 1 115 ? 7.539 -10.734 -12.438 1 94.31 115 LEU A O 1
ATOM 924 N N . GLY A 1 116 ? 6.582 -9.406 -14.031 1 94.5 116 GLY A N 1
ATOM 925 C CA . GLY A 1 116 ? 6.473 -10.516 -14.969 1 94.5 116 GLY A CA 1
ATOM 926 C C . GLY A 1 116 ? 7.816 -11.086 -15.375 1 94.5 116 GLY A C 1
ATOM 927 O O . GLY A 1 116 ? 7.98 -12.297 -15.477 1 94.5 116 GLY A O 1
ATOM 928 N N . PHE A 1 117 ? 8.742 -10.234 -15.617 1 92 117 PHE A N 1
ATOM 929 C CA . PHE A 1 117 ? 10.094 -10.656 -15.945 1 92 117 PHE A CA 1
ATOM 930 C C . PHE A 1 117 ? 10.695 -11.492 -14.82 1 92 117 PHE A C 1
ATOM 932 O O . PHE A 1 117 ? 11.312 -12.531 -15.062 1 92 117 PHE A O 1
ATOM 939 N N . VAL A 1 118 ? 10.562 -11.031 -13.555 1 93.31 118 VAL A N 1
ATOM 940 C CA . VAL A 1 118 ? 11.117 -11.719 -12.398 1 93.31 118 VAL A CA 1
ATOM 941 C C . VAL A 1 118 ? 10.57 -13.148 -12.328 1 93.31 118 VAL A C 1
ATOM 943 O O . VAL A 1 118 ? 11.328 -14.094 -12.117 1 93.31 118 VAL A O 1
ATOM 946 N N . VAL A 1 119 ? 9.328 -13.297 -12.562 1 96 119 VAL A N 1
ATOM 947 C CA . VAL A 1 119 ? 8.68 -14.594 -12.523 1 96 119 VAL A CA 1
ATOM 948 C C . VAL A 1 119 ? 9.273 -15.508 -13.594 1 96 119 VAL A C 1
ATOM 950 O O . VAL A 1 119 ? 9.594 -16.672 -13.32 1 96 119 VAL A O 1
ATOM 953 N N . ALA A 1 120 ? 9.422 -14.977 -14.789 1 94.25 120 ALA A N 1
ATOM 954 C CA . ALA A 1 120 ? 10 -15.742 -15.891 1 94.25 120 ALA A CA 1
ATOM 955 C C . ALA A 1 120 ? 11.477 -16.031 -15.641 1 94.25 120 ALA A C 1
ATOM 957 O O . ALA A 1 120 ? 11.938 -17.156 -15.883 1 94.25 120 ALA A O 1
ATOM 958 N N . HIS A 1 121 ? 12.148 -15.078 -15.109 1 91.38 121 HIS A N 1
ATOM 959 C CA . HIS A 1 121 ? 13.586 -15.188 -14.875 1 91.38 121 HIS A CA 1
ATOM 960 C C . HIS A 1 121 ? 13.906 -16.312 -13.898 1 91.38 121 HIS A C 1
ATOM 962 O O . HIS A 1 121 ? 14.867 -17.062 -14.094 1 91.38 121 HIS A O 1
ATOM 968 N N . TYR A 1 122 ? 13.125 -16.453 -12.891 1 93.75 122 TYR A N 1
ATOM 969 C CA . TYR A 1 122 ? 13.391 -17.469 -11.859 1 93.75 122 TYR A CA 1
ATOM 970 C C . TYR A 1 122 ? 12.664 -18.766 -12.172 1 93.75 122 TYR A C 1
ATOM 972 O O . TYR A 1 122 ? 12.656 -19.688 -11.352 1 93.75 122 TYR A O 1
ATOM 980 N N . GLY A 1 123 ? 11.969 -18.797 -13.32 1 94.5 123 GLY A N 1
ATOM 981 C CA . GLY A 1 123 ? 11.391 -20.031 -13.82 1 94.5 123 GLY A CA 1
ATOM 982 C C . GLY A 1 123 ? 10.07 -20.375 -13.164 1 94.5 123 GLY A C 1
ATOM 983 O O . GLY A 1 123 ? 9.578 -21.5 -13.297 1 94.5 123 GLY A O 1
ATOM 984 N N . MET A 1 124 ? 9.438 -19.438 -12.508 1 97.38 124 MET A N 1
ATOM 985 C CA . MET A 1 124 ? 8.211 -19.719 -11.766 1 97.38 124 MET A CA 1
ATOM 986 C C . MET A 1 124 ? 7.035 -19.906 -12.719 1 97.38 124 MET A C 1
ATOM 988 O O . MET A 1 124 ? 6.051 -20.562 -12.367 1 97.38 124 MET A O 1
ATOM 992 N N . HIS A 1 125 ? 7.152 -19.297 -13.945 1 97.38 125 HIS A N 1
ATOM 993 C CA . HIS A 1 125 ? 6.09 -19.422 -14.938 1 97.38 125 HIS A CA 1
ATOM 994 C C . HIS A 1 125 ? 5.82 -20.875 -15.289 1 97.38 125 HIS A C 1
ATOM 996 O O . HIS A 1 125 ? 4.707 -21.234 -15.688 1 97.38 125 HIS A O 1
ATOM 1002 N N . LYS A 1 126 ? 6.758 -21.781 -15.102 1 97.88 126 LYS A N 1
ATOM 1003 C CA . LYS A 1 126 ? 6.648 -23.188 -15.461 1 97.88 126 LYS A CA 1
ATOM 1004 C C . LYS A 1 126 ? 5.68 -23.922 -14.539 1 97.88 126 LYS A C 1
ATOM 1006 O O . LYS A 1 126 ? 5.195 -25 -14.867 1 97.88 126 LYS A O 1
ATOM 1011 N N . LEU A 1 127 ? 5.406 -23.312 -13.375 1 98.31 127 LEU A N 1
ATOM 1012 C CA . LEU A 1 127 ? 4.586 -23.969 -12.367 1 98.31 127 LEU A CA 1
ATOM 1013 C C . LEU A 1 127 ? 3.191 -23.344 -12.312 1 98.31 127 LEU A C 1
ATOM 1015 O O . LEU A 1 127 ? 2.355 -23.766 -11.508 1 98.31 127 LEU A O 1
ATOM 1019 N N . LEU A 1 128 ? 2.979 -22.312 -13.141 1 98.25 128 LEU A N 1
ATOM 1020 C CA . LEU A 1 128 ? 1.661 -21.688 -13.188 1 98.25 128 LEU A CA 1
ATOM 1021 C C . LEU A 1 128 ? 0.611 -22.672 -13.688 1 98.25 128 LEU A C 1
ATOM 1023 O O . LEU A 1 128 ? 0.813 -23.344 -14.711 1 98.25 128 LEU A O 1
ATOM 1027 N N . ARG A 1 129 ? -0.486 -22.766 -12.922 1 97.94 129 ARG A N 1
ATOM 1028 C CA . ARG A 1 129 ? -1.586 -23.641 -13.312 1 97.94 129 ARG A CA 1
ATOM 1029 C C . ARG A 1 129 ? -2.648 -22.875 -14.086 1 97.94 129 ARG A C 1
ATOM 1031 O O . ARG A 1 129 ? -3.275 -21.953 -13.555 1 97.94 129 ARG A O 1
ATOM 1038 N N . TYR A 1 130 ? -2.883 -23.234 -15.305 1 97.62 130 TYR A N 1
ATOM 1039 C CA . TYR A 1 130 ? -3.863 -22.578 -16.156 1 97.62 130 TYR A CA 1
ATOM 1040 C C . TYR A 1 130 ? -4.34 -23.5 -17.266 1 97.62 130 TYR A C 1
ATOM 1042 O O . TYR A 1 130 ? -3.693 -24.516 -17.562 1 97.62 130 TYR A O 1
ATOM 1050 N N . ALA A 1 131 ? -5.543 -23.281 -17.734 1 97.25 131 ALA A N 1
ATOM 1051 C CA . ALA A 1 131 ? -6.121 -23.984 -18.891 1 97.25 131 ALA A CA 1
ATOM 1052 C C . ALA A 1 131 ? -6.527 -23 -19.969 1 97.25 131 ALA A C 1
ATOM 1054 O O . ALA A 1 131 ? -7.715 -22.812 -20.25 1 97.25 131 ALA A O 1
ATOM 1055 N N . SER A 1 132 ? -5.637 -22.344 -20.609 1 97.12 132 SER A N 1
ATOM 1056 C CA . SER A 1 132 ? -5.816 -21.359 -21.672 1 97.12 132 SER A CA 1
ATOM 1057 C C . SER A 1 132 ? -4.719 -21.469 -22.719 1 97.12 132 SER A C 1
ATOM 1059 O O . SER A 1 132 ? -3.576 -21.078 -22.484 1 97.12 132 SER A O 1
ATOM 1061 N N . PRO A 1 133 ? -5.066 -21.984 -23.859 1 96.81 133 PRO A N 1
ATOM 1062 C CA . PRO A 1 133 ? -4.066 -22.094 -24.922 1 96.81 133 PRO A CA 1
ATOM 1063 C C . PRO A 1 133 ? -3.447 -20.75 -25.297 1 96.81 133 PRO A C 1
ATOM 1065 O O . PRO A 1 133 ? -2.248 -20.672 -25.578 1 96.81 133 PRO A O 1
ATOM 1068 N N . SER A 1 134 ? -4.27 -19.766 -25.312 1 97.25 134 SER A N 1
ATOM 1069 C CA . SER A 1 134 ? -3.773 -18.438 -25.641 1 97.25 134 SER A CA 1
ATOM 1070 C C . SER A 1 134 ? -2.736 -17.953 -24.641 1 97.25 134 SER A C 1
ATOM 1072 O O . SER A 1 134 ? -1.704 -17.406 -25.016 1 97.25 134 SER A O 1
ATOM 1074 N N . LEU A 1 135 ? -2.992 -18.219 -23.359 1 97.25 135 LEU A N 1
ATOM 1075 C CA . LEU A 1 135 ? -2.039 -17.844 -22.328 1 97.25 135 LEU A CA 1
ATOM 1076 C C . LEU A 1 135 ? -0.744 -18.641 -22.469 1 97.25 135 LEU A C 1
ATOM 1078 O O . LEU A 1 135 ? 0.347 -18.094 -22.281 1 97.25 135 LEU A O 1
ATOM 1082 N N . SER A 1 136 ? -0.895 -19.844 -22.781 1 97.62 136 SER A N 1
ATOM 1083 C CA . SER A 1 136 ? 0.275 -20.688 -22.984 1 97.62 136 SER A CA 1
ATOM 1084 C C . SER A 1 136 ? 1.171 -20.125 -24.094 1 97.62 136 SER A C 1
ATOM 1086 O O . SER A 1 136 ? 2.385 -20.016 -23.906 1 97.62 136 SER A O 1
ATOM 1088 N N . GLU A 1 137 ? 0.558 -19.812 -25.172 1 97.56 137 GLU A N 1
ATOM 1089 C CA . GLU A 1 137 ? 1.299 -19.266 -26.297 1 97.56 137 GLU A CA 1
ATOM 1090 C C . GLU A 1 137 ? 1.981 -17.953 -25.922 1 97.56 137 GLU A C 1
ATOM 1092 O O . GLU A 1 137 ? 3.135 -17.719 -26.281 1 97.56 137 GLU A O 1
ATOM 1097 N N . ASP A 1 138 ? 1.281 -17.125 -25.234 1 96.75 138 ASP A N 1
ATOM 1098 C CA . ASP A 1 138 ? 1.821 -15.836 -24.812 1 96.75 138 ASP A CA 1
ATOM 1099 C C . ASP A 1 138 ? 3.051 -16.016 -23.922 1 96.75 138 ASP A C 1
ATOM 1101 O O . ASP A 1 138 ? 4.043 -15.305 -24.078 1 96.75 138 ASP A O 1
ATOM 1105 N N . ILE A 1 139 ? 2.973 -16.969 -23.016 1 96.75 139 ILE A N 1
ATOM 1106 C CA . ILE A 1 139 ? 4.066 -17.219 -22.078 1 96.75 139 ILE A CA 1
ATOM 1107 C C . ILE A 1 139 ? 5.285 -17.75 -22.828 1 96.75 139 ILE A C 1
ATOM 1109 O O . ILE A 1 139 ? 6.402 -17.281 -22.609 1 96.75 139 ILE A O 1
ATOM 1113 N N . VAL A 1 140 ? 5.059 -18.672 -23.703 1 95.31 140 VAL A N 1
ATOM 1114 C CA . VAL A 1 140 ? 6.145 -19.266 -24.484 1 95.31 140 VAL A CA 1
ATOM 1115 C C . VAL A 1 140 ? 6.848 -18.188 -25.297 1 95.31 140 VAL A C 1
ATOM 1117 O O . VAL A 1 140 ? 8.078 -18.109 -25.312 1 95.31 140 VAL A O 1
ATOM 1120 N N . GLN A 1 141 ? 6.055 -17.375 -25.953 1 93.88 141 GLN A N 1
ATOM 1121 C CA . GLN A 1 141 ? 6.605 -16.312 -26.781 1 93.88 141 GLN A CA 1
ATOM 1122 C C . GLN A 1 141 ? 7.43 -15.344 -25.938 1 93.88 141 GLN A C 1
ATOM 1124 O O . GLN A 1 141 ? 8.516 -14.922 -26.344 1 93.88 141 GLN A O 1
ATOM 1129 N N . TYR A 1 142 ? 6.938 -15.023 -24.766 1 94.44 142 TYR A N 1
ATOM 1130 C CA . TYR A 1 142 ? 7.641 -14.086 -23.891 1 94.44 142 TYR A CA 1
ATOM 1131 C C . TYR A 1 142 ? 8.961 -14.68 -23.422 1 94.44 142 TYR A C 1
ATOM 1133 O O . TYR A 1 142 ? 9.992 -14.008 -23.453 1 94.44 142 TYR A O 1
ATOM 1141 N N . VAL A 1 143 ? 8.984 -15.906 -23.016 1 93.06 143 VAL A N 1
ATOM 1142 C CA . VAL A 1 143 ? 10.172 -16.562 -22.469 1 93.06 143 VAL A CA 1
ATOM 1143 C C . VAL A 1 143 ? 11.234 -16.688 -23.562 1 93.06 143 VAL A C 1
ATOM 1145 O O . VAL A 1 143 ? 12.422 -16.516 -23.297 1 93.06 143 VAL A O 1
ATOM 1148 N N . ARG A 1 144 ? 10.828 -16.953 -24.703 1 90.75 144 ARG A N 1
ATOM 1149 C CA . ARG A 1 144 ? 11.742 -17.062 -25.844 1 90.75 144 ARG A CA 1
ATOM 1150 C C . ARG A 1 144 ? 12.445 -15.727 -26.094 1 90.75 144 ARG A C 1
ATOM 1152 O O . ARG A 1 144 ? 13.625 -15.695 -26.438 1 90.75 144 ARG A O 1
ATOM 1159 N N . MET A 1 145 ? 11.672 -14.734 -25.891 1 87.88 145 MET A N 1
ATOM 1160 C CA . MET A 1 145 ? 12.203 -13.391 -26.125 1 87.88 145 MET A CA 1
ATOM 1161 C C . MET A 1 145 ? 13.258 -13.039 -25.078 1 87.88 145 MET A C 1
ATOM 1163 O O . MET A 1 145 ? 14.227 -12.336 -25.375 1 87.88 145 MET A O 1
ATOM 1167 N N . LEU A 1 146 ? 13.133 -13.484 -23.797 1 86.56 146 LEU A N 1
ATOM 1168 C CA . LEU A 1 146 ? 14.031 -13.172 -22.688 1 86.56 146 LEU A CA 1
ATOM 1169 C C . LEU A 1 146 ? 15.375 -13.859 -22.875 1 86.56 146 LEU A C 1
ATOM 1171 O O . LEU A 1 146 ? 16.359 -13.508 -22.219 1 86.56 146 LEU A O 1
ATOM 1175 N N . ARG A 1 147 ? 15.727 -14.734 -23.734 1 66.75 147 ARG A N 1
ATOM 1176 C CA . ARG A 1 147 ? 16.875 -15.602 -23.969 1 66.75 147 ARG A CA 1
ATOM 1177 C C . ARG A 1 147 ? 18.141 -15.023 -23.359 1 66.75 147 ARG A C 1
ATOM 1179 O O . ARG A 1 147 ? 18.984 -15.758 -22.828 1 66.75 147 ARG A O 1
ATOM 1186 N N . ASP A 1 148 ? 18.328 -13.727 -23.266 1 62.59 148 ASP A N 1
ATOM 1187 C CA . ASP A 1 148 ? 19.625 -13.227 -22.781 1 62.59 148 ASP A CA 1
ATOM 1188 C C . ASP A 1 148 ? 19.578 -12.969 -21.281 1 62.59 148 ASP A C 1
ATOM 1190 O O . ASP A 1 148 ? 20.609 -12.656 -20.672 1 62.59 148 ASP A O 1
ATOM 1194 N N . GLY A 1 149 ? 18.5 -13.273 -20.531 1 65.62 149 GLY A N 1
ATOM 1195 C CA . GLY A 1 149 ? 18.375 -13.258 -19.078 1 65.62 149 GLY A CA 1
ATOM 1196 C C . GLY A 1 149 ? 18.297 -11.859 -18.5 1 65.62 149 GLY A C 1
ATOM 1197 O O . GLY A 1 149 ? 18.016 -11.688 -17.312 1 65.62 149 GLY A O 1
ATOM 1198 N N . GLU A 1 150 ? 18.531 -10.82 -19.344 1 73.19 150 GLU A N 1
ATOM 1199 C CA . GLU A 1 150 ? 18.516 -9.453 -18.828 1 73.19 150 GLU A CA 1
ATOM 1200 C C . GLU A 1 150 ? 17.125 -8.836 -18.906 1 73.19 150 GLU A C 1
ATOM 1202 O O . GLU A 1 150 ? 16.328 -9.211 -19.766 1 73.19 150 GLU A O 1
ATOM 1207 N N . TYR A 1 151 ? 16.812 -8.062 -17.891 1 75.81 151 TYR A N 1
ATOM 1208 C CA . TYR A 1 151 ? 15.547 -7.344 -17.953 1 75.81 151 TYR A CA 1
ATOM 1209 C C . TYR A 1 151 ? 15.5 -6.441 -19.188 1 75.81 151 TYR A C 1
ATOM 1211 O O . TYR A 1 151 ? 16.328 -5.547 -19.344 1 75.81 151 TYR A O 1
ATOM 1219 N N . PRO A 1 152 ? 14.648 -6.727 -20.062 1 72.5 152 PRO A N 1
ATOM 1220 C CA . PRO A 1 152 ? 14.648 -6.031 -21.344 1 72.5 152 PRO A CA 1
ATOM 1221 C C . PRO A 1 152 ? 14.164 -4.59 -21.25 1 72.5 152 PRO A C 1
ATOM 1223 O O . PRO A 1 152 ? 14.289 -3.82 -22.203 1 72.5 152 PRO A O 1
ATOM 1226 N N . GLY A 1 153 ? 13.734 -4.164 -20.156 1 71.31 153 GLY A N 1
ATOM 1227 C CA . GLY A 1 153 ? 13.297 -2.789 -20 1 71.31 153 GLY A CA 1
ATOM 1228 C C . GLY A 1 153 ? 11.922 -2.529 -20.594 1 71.31 153 GLY A C 1
ATOM 1229 O O . GLY A 1 153 ? 11.188 -3.469 -20.906 1 71.31 153 GLY A O 1
ATOM 1230 N N . PHE A 1 154 ? 11.492 -1.302 -20.734 1 66.69 154 PHE A N 1
ATOM 1231 C CA . PHE A 1 154 ? 10.148 -0.87 -21.078 1 66.69 154 PHE A CA 1
ATOM 1232 C C . PHE A 1 154 ? 9.938 -0.899 -22.578 1 66.69 154 PHE A C 1
ATOM 1234 O O . PHE A 1 154 ? 8.797 -0.849 -23.062 1 66.69 154 PHE A O 1
ATOM 1241 N N . ARG A 1 155 ? 10.938 -1.12 -23.25 1 68.12 155 ARG A N 1
ATOM 1242 C CA . ARG A 1 155 ? 10.805 -1.086 -24.703 1 68.12 155 ARG A CA 1
ATOM 1243 C C . ARG A 1 155 ? 10.516 -2.477 -25.266 1 68.12 155 ARG A C 1
ATOM 1245 O O . ARG A 1 155 ? 10.07 -2.613 -26.406 1 68.12 155 ARG A O 1
ATOM 1252 N N . ALA A 1 156 ? 10.664 -3.406 -24.453 1 74.69 156 ALA A N 1
ATOM 1253 C CA . ALA A 1 156 ? 10.422 -4.773 -24.906 1 74.69 156 ALA A CA 1
ATOM 1254 C C . ALA A 1 156 ? 8.953 -5.156 -24.719 1 74.69 156 ALA A C 1
ATOM 1256 O O . ALA A 1 156 ? 8.188 -4.426 -24.094 1 74.69 156 ALA A O 1
ATOM 1257 N N . GLN A 1 157 ? 8.617 -6.227 -25.359 1 83.69 157 GLN A N 1
ATOM 1258 C CA . GLN A 1 157 ? 7.266 -6.766 -25.219 1 83.69 157 GLN A CA 1
ATOM 1259 C C . GLN A 1 157 ? 6.91 -6.988 -23.75 1 83.69 157 GLN A C 1
ATOM 1261 O O . GLN A 1 157 ? 7.738 -7.469 -22.969 1 83.69 157 GLN A O 1
ATOM 1266 N N . ALA A 1 158 ? 5.715 -6.605 -23.469 1 89.62 158 ALA A N 1
ATOM 1267 C CA . ALA A 1 158 ? 5.246 -6.777 -22.094 1 89.62 158 ALA A CA 1
ATOM 1268 C C . ALA A 1 158 ? 4.957 -8.242 -21.797 1 89.62 158 ALA A C 1
ATOM 1270 O O . ALA A 1 158 ? 4.496 -8.984 -22.656 1 89.62 158 ALA A O 1
ATOM 1271 N N . PRO A 1 159 ? 5.281 -8.695 -20.656 1 94.19 159 PRO A N 1
ATOM 1272 C CA . PRO A 1 159 ? 4.863 -10.039 -20.25 1 94.19 159 PRO A CA 1
ATOM 1273 C C . PRO A 1 159 ? 3.344 -10.188 -20.188 1 94.19 159 PRO A C 1
ATOM 1275 O O . PRO A 1 159 ? 2.631 -9.195 -19.984 1 94.19 159 PRO A O 1
ATOM 1278 N N . PRO A 1 160 ? 2.924 -11.43 -20.422 1 95.69 160 PRO A N 1
ATOM 1279 C CA . PRO A 1 160 ? 1.514 -11.656 -20.094 1 95.69 160 PRO A CA 1
ATOM 1280 C C . PRO A 1 160 ? 1.171 -11.258 -18.656 1 95.69 160 PRO A C 1
ATOM 1282 O O . PRO A 1 160 ? 1.922 -11.57 -17.734 1 95.69 160 PRO A O 1
ATOM 1285 N N . LYS A 1 161 ? 0.076 -10.633 -18.422 1 94.38 161 LYS A N 1
ATOM 1286 C CA . LYS A 1 161 ? -0.332 -10.039 -17.156 1 94.38 161 LYS A CA 1
ATOM 1287 C C . LYS A 1 161 ? -0.324 -11.07 -16.031 1 94.38 161 LYS A C 1
ATOM 1289 O O . LYS A 1 161 ? 0.076 -10.773 -14.906 1 94.38 161 LYS A O 1
ATOM 1294 N N . PRO A 1 162 ? -0.76 -12.305 -16.344 1 96.94 162 PRO A N 1
ATOM 1295 C CA . PRO A 1 162 ? -0.84 -13.289 -15.258 1 96.94 162 PRO A CA 1
ATOM 1296 C C . PRO A 1 162 ? 0.519 -13.586 -14.625 1 96.94 162 PRO A C 1
ATOM 1298 O O . PRO A 1 162 ? 0.587 -14.07 -13.492 1 96.94 162 PRO A O 1
ATOM 1301 N N . LEU A 1 163 ? 1.57 -13.297 -15.367 1 97.25 163 LEU A N 1
ATOM 1302 C CA . LEU A 1 163 ? 2.885 -13.516 -14.773 1 97.25 163 LEU A CA 1
ATOM 1303 C C . LEU A 1 163 ? 3.145 -12.516 -13.648 1 97.25 163 LEU A C 1
ATOM 1305 O O . LEU A 1 163 ? 3.613 -12.898 -12.57 1 97.25 163 LEU A O 1
ATOM 1309 N N . ALA A 1 164 ? 2.822 -11.297 -13.906 1 96.5 164 ALA A N 1
ATOM 1310 C CA . ALA A 1 164 ? 2.947 -10.297 -12.852 1 96.5 164 ALA A CA 1
ATOM 1311 C C . ALA A 1 164 ? 1.986 -10.586 -11.703 1 96.5 164 ALA A C 1
ATOM 1313 O O . ALA A 1 164 ? 2.355 -10.469 -10.531 1 96.5 164 ALA A O 1
ATOM 1314 N N . ASP A 1 165 ? 0.787 -11.023 -12.039 1 96.5 165 ASP A N 1
ATOM 1315 C CA . ASP A 1 165 ? -0.215 -11.383 -11.039 1 96.5 165 ASP A CA 1
ATOM 1316 C C . ASP A 1 165 ? 0.291 -12.492 -10.125 1 96.5 165 ASP A C 1
ATOM 1318 O O . ASP A 1 165 ? -0.022 -12.523 -8.93 1 96.5 165 ASP A O 1
ATOM 1322 N N . LEU A 1 166 ? 1.008 -13.328 -10.711 1 97.94 166 LEU A N 1
ATOM 1323 C CA . LEU A 1 166 ? 1.559 -14.445 -9.945 1 97.94 166 LEU A CA 1
ATOM 1324 C C . LEU A 1 166 ? 2.502 -13.945 -8.859 1 97.94 166 LEU A C 1
ATOM 1326 O O . LEU A 1 166 ? 2.418 -14.383 -7.711 1 97.94 166 LEU A O 1
ATOM 1330 N N . PHE A 1 167 ? 3.365 -13.008 -9.195 1 97.75 167 PHE A N 1
ATOM 1331 C CA . PHE A 1 167 ? 4.297 -12.461 -8.219 1 97.75 167 PHE A CA 1
ATOM 1332 C C . PHE A 1 167 ? 3.547 -11.766 -7.086 1 97.75 167 PHE A C 1
ATOM 1334 O O . PHE A 1 167 ? 3.861 -11.961 -5.91 1 97.75 167 PHE A O 1
ATOM 1341 N N . GLU A 1 168 ? 2.607 -11 -7.457 1 97.31 168 GLU A N 1
ATOM 1342 C CA . GLU A 1 168 ? 1.795 -10.289 -6.473 1 97.31 168 GLU A CA 1
ATOM 1343 C C . GLU A 1 168 ? 1.021 -11.266 -5.586 1 97.31 168 GLU A C 1
ATOM 1345 O O . GLU A 1 168 ? 0.962 -11.086 -4.367 1 97.31 168 GLU A O 1
ATOM 1350 N N . SER A 1 169 ? 0.459 -12.266 -6.203 1 97.38 169 SER A N 1
ATOM 1351 C CA . SER A 1 169 ? -0.274 -13.289 -5.461 1 97.38 169 SER A CA 1
ATOM 1352 C C . SER A 1 169 ? 0.641 -14.031 -4.496 1 97.38 169 SER A C 1
ATOM 1354 O O . SER A 1 169 ? 0.227 -14.391 -3.393 1 97.38 169 SER A O 1
ATOM 1356 N N . LEU A 1 170 ? 1.835 -14.281 -4.949 1 98.19 170 LEU A N 1
ATOM 1357 C CA . LEU A 1 170 ? 2.822 -14.938 -4.102 1 98.19 170 LEU A CA 1
ATOM 1358 C C . LEU A 1 170 ? 3.131 -14.094 -2.871 1 98.19 170 LEU A C 1
ATOM 1360 O O . LEU A 1 170 ? 3.238 -14.617 -1.762 1 98.19 170 LEU A O 1
ATOM 1364 N N . ALA A 1 171 ? 3.254 -12.828 -3.027 1 97.81 171 ALA A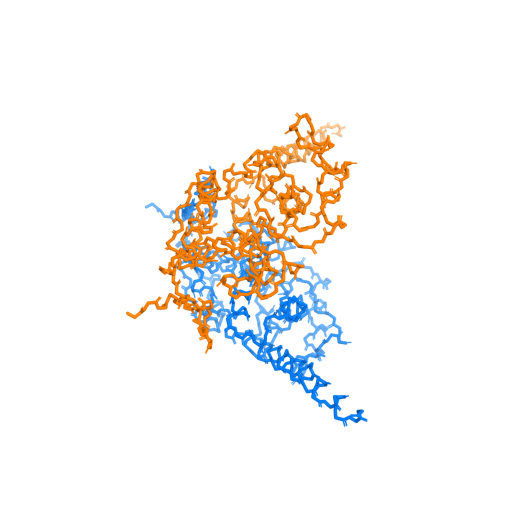 N 1
ATOM 1365 C CA . ALA A 1 171 ? 3.463 -11.922 -1.902 1 97.81 171 ALA A CA 1
ATOM 1366 C C . ALA A 1 171 ? 2.322 -12.023 -0.896 1 97.81 171 ALA A C 1
ATOM 1368 O O . ALA A 1 171 ? 2.557 -12.125 0.311 1 97.81 171 ALA A O 1
ATOM 1369 N N . ALA A 1 172 ? 1.134 -12.031 -1.401 1 96.62 172 ALA A N 1
ATOM 1370 C CA . ALA A 1 172 ? -0.041 -12.156 -0.542 1 96.62 172 ALA A CA 1
ATOM 1371 C C . ALA A 1 172 ? -0.065 -13.508 0.169 1 96.62 172 ALA A C 1
ATOM 1373 O O . ALA A 1 172 ? -0.446 -13.594 1.339 1 96.62 172 ALA A O 1
ATOM 1374 N N . ALA A 1 173 ? 0.285 -14.531 -0.54 1 96.81 173 ALA A N 1
ATOM 1375 C CA . ALA A 1 173 ? 0.315 -15.875 0.041 1 96.81 173 ALA A CA 1
ATOM 1376 C C . ALA A 1 173 ? 1.28 -15.938 1.221 1 96.81 173 ALA A C 1
ATOM 1378 O O . ALA A 1 173 ? 0.945 -16.484 2.275 1 96.81 173 ALA A O 1
ATOM 1379 N N . VAL A 1 174 ? 2.475 -15.391 1.051 1 97.69 174 VAL A N 1
ATOM 1380 C CA . VAL A 1 174 ? 3.441 -15.352 2.145 1 97.69 174 VAL A CA 1
ATOM 1381 C C . VAL A 1 174 ? 2.875 -14.531 3.303 1 97.69 174 VAL A C 1
ATOM 1383 O O . VAL A 1 174 ? 2.977 -14.938 4.465 1 97.69 174 VAL A O 1
ATOM 1386 N N . TYR A 1 175 ? 2.289 -13.43 3 1 96.81 175 TYR A N 1
ATOM 1387 C CA . TYR A 1 175 ? 1.707 -12.531 3.992 1 96.81 175 TYR A CA 1
ATOM 1388 C C . TYR A 1 175 ? 0.664 -13.25 4.836 1 96.81 175 TYR A C 1
ATOM 1390 O O . TYR A 1 175 ? 0.706 -13.195 6.066 1 96.81 175 TYR A O 1
ATOM 1398 N N . LEU A 1 176 ? -0.214 -13.945 4.172 1 94.12 176 LEU A N 1
ATOM 1399 C CA . LEU A 1 176 ? -1.3 -14.641 4.859 1 94.12 176 LEU A CA 1
ATOM 1400 C C . LEU A 1 176 ? -0.776 -15.852 5.625 1 94.12 176 LEU A C 1
ATOM 1402 O O . LEU A 1 176 ? -1.162 -16.078 6.773 1 94.12 176 LEU A O 1
ATOM 1406 N N . ASP A 1 177 ? 0.116 -16.562 5.027 1 94.25 177 ASP A N 1
ATOM 1407 C CA . ASP A 1 177 ? 0.644 -17.781 5.645 1 94.25 177 ASP A CA 1
ATOM 1408 C C . ASP A 1 177 ? 1.5 -17.453 6.863 1 94.25 177 ASP A C 1
ATOM 1410 O O . ASP A 1 177 ? 1.612 -18.25 7.789 1 94.25 177 ASP A O 1
ATOM 1414 N N . SER A 1 178 ? 2.084 -16.266 6.883 1 94.56 178 SER A N 1
ATOM 1415 C CA . SER A 1 178 ? 2.967 -15.852 7.973 1 94.56 178 SER A CA 1
ATOM 1416 C C . SER A 1 178 ? 2.205 -15.062 9.031 1 94.56 178 SER A C 1
ATOM 1418 O O . SER A 1 178 ? 2.805 -14.305 9.805 1 94.56 178 SER A O 1
ATOM 1420 N N . ASP A 1 179 ? 0.865 -15.133 9.016 1 90.81 179 ASP A N 1
ATOM 1421 C CA . ASP A 1 179 ? 0.012 -14.406 9.945 1 90.81 179 ASP A CA 1
ATOM 1422 C C . ASP A 1 179 ? 0.19 -12.898 9.781 1 90.81 179 ASP A C 1
ATOM 1424 O O . ASP A 1 179 ? 0.396 -12.18 10.766 1 90.81 179 ASP A O 1
ATOM 1428 N N . GLN A 1 180 ? 0.317 -12.492 8.477 1 93.12 180 GLN A N 1
ATOM 1429 C CA . GLN A 1 180 ? 0.32 -11.094 8.078 1 93.12 180 GLN A CA 1
ATOM 1430 C C . GLN A 1 180 ? 1.587 -10.383 8.547 1 93.12 180 GLN A C 1
ATOM 1432 O O . GLN A 1 180 ? 1.526 -9.258 9.047 1 93.12 180 GLN A O 1
ATOM 1437 N N . ASN A 1 181 ? 2.682 -11.117 8.438 1 94.75 181 ASN A N 1
ATOM 1438 C CA . ASN A 1 181 ? 4 -10.617 8.805 1 94.75 181 ASN A CA 1
ATOM 1439 C C . ASN A 1 181 ? 4.711 -9.969 7.625 1 94.75 181 ASN A C 1
ATOM 1441 O O . ASN A 1 181 ? 5.219 -10.664 6.742 1 94.75 181 ASN A O 1
ATOM 1445 N N . LEU A 1 182 ? 4.828 -8.641 7.668 1 96.25 182 LEU A N 1
ATOM 1446 C CA . LEU A 1 182 ? 5.41 -7.906 6.551 1 96.25 182 LEU A CA 1
ATOM 1447 C C . LEU A 1 182 ? 6.906 -8.188 6.438 1 96.25 182 LEU A C 1
ATOM 1449 O O . LEU A 1 182 ? 7.457 -8.195 5.336 1 96.25 182 LEU A O 1
ATOM 1453 N N . ALA A 1 183 ? 7.555 -8.391 7.52 1 96.25 183 ALA A N 1
ATOM 1454 C CA . ALA A 1 183 ? 8.992 -8.664 7.508 1 96.25 183 ALA A CA 1
ATOM 1455 C C . ALA A 1 183 ? 9.297 -9.938 6.727 1 96.25 183 ALA A C 1
ATOM 1457 O O . ALA A 1 183 ? 10.305 -10.008 6.02 1 96.25 183 ALA A O 1
ATOM 1458 N N . LYS A 1 184 ? 8.492 -10.922 6.824 1 97.06 184 LYS A N 1
ATOM 1459 C CA . LYS A 1 184 ? 8.695 -12.172 6.109 1 97.06 184 LYS A CA 1
ATOM 1460 C C . LYS A 1 184 ? 8.484 -11.992 4.609 1 97.06 184 LYS A C 1
ATOM 1462 O O . LYS A 1 184 ? 9.211 -12.57 3.797 1 97.06 184 LYS A O 1
ATOM 1467 N N . VAL A 1 185 ? 7.488 -11.172 4.262 1 97.5 185 VAL A N 1
ATOM 1468 C CA . VAL A 1 185 ? 7.285 -10.867 2.85 1 97.5 185 VAL A CA 1
ATOM 1469 C C . VAL A 1 185 ? 8.508 -10.141 2.297 1 97.5 185 VAL A C 1
ATOM 1471 O O . VAL A 1 185 ? 9.016 -10.492 1.23 1 97.5 185 VAL A O 1
ATOM 1474 N N . TYR A 1 186 ? 8.953 -9.188 3.059 1 95.69 186 TYR A N 1
ATOM 1475 C CA . TYR A 1 186 ? 10.117 -8.398 2.67 1 95.69 186 TYR A CA 1
ATOM 1476 C C . TYR A 1 186 ? 11.336 -9.297 2.471 1 95.69 186 TYR A C 1
ATOM 1478 O O . TYR A 1 186 ? 11.984 -9.25 1.42 1 95.69 186 TYR A O 1
ATOM 1486 N N . ARG A 1 187 ? 11.617 -10.102 3.357 1 95.69 187 ARG A N 1
ATOM 1487 C CA . ARG A 1 187 ? 12.805 -10.953 3.318 1 95.69 187 ARG A CA 1
ATOM 1488 C C . ARG A 1 187 ? 12.703 -11.984 2.203 1 95.69 187 ARG A C 1
ATOM 1490 O O . ARG A 1 187 ? 13.711 -12.391 1.624 1 95.69 187 ARG A O 1
ATOM 1497 N N . SER A 1 188 ? 11.547 -12.375 1.877 1 96.81 188 SER A N 1
ATOM 1498 C CA . SER A 1 188 ? 11.336 -13.438 0.899 1 96.81 188 SER A CA 1
ATOM 1499 C C . SER A 1 188 ? 11.367 -12.891 -0.525 1 96.81 188 SER A C 1
ATOM 1501 O O . SER A 1 188 ? 11.992 -13.484 -1.408 1 96.81 188 SER A O 1
ATOM 1503 N N . LEU A 1 189 ? 10.75 -11.742 -0.738 1 94.75 189 LEU A N 1
ATOM 1504 C CA . LEU A 1 189 ? 10.492 -11.352 -2.119 1 94.75 189 LEU A CA 1
ATOM 1505 C C . LEU A 1 189 ? 11.406 -10.195 -2.535 1 94.75 189 LEU A C 1
ATOM 1507 O O . LEU A 1 189 ? 11.719 -10.047 -3.719 1 94.75 189 LEU A O 1
ATOM 1511 N N . PHE A 1 190 ? 11.852 -9.445 -1.624 1 91.94 190 PHE A N 1
ATOM 1512 C CA . PHE A 1 190 ? 12.625 -8.258 -1.967 1 91.94 190 PHE A CA 1
ATOM 1513 C C . PHE A 1 190 ? 13.961 -8.641 -2.59 1 91.94 190 PHE A C 1
ATOM 1515 O O . PHE A 1 190 ? 14.453 -7.969 -3.498 1 91.94 190 PHE A O 1
ATOM 1522 N N . PRO A 1 191 ? 14.617 -9.711 -2.119 1 92.88 191 PRO A N 1
ATOM 1523 C CA . PRO A 1 191 ? 15.867 -10.117 -2.771 1 92.88 191 PRO A CA 1
ATOM 1524 C C . PRO A 1 191 ? 15.695 -10.359 -4.27 1 92.88 191 PRO A C 1
ATOM 1526 O O . PRO A 1 191 ? 16.641 -10.164 -5.043 1 92.88 191 PRO A O 1
ATOM 1529 N N . LEU A 1 192 ? 14.516 -10.773 -4.68 1 93.75 192 LEU A N 1
ATOM 1530 C CA . LEU A 1 192 ? 14.258 -11.055 -6.086 1 93.75 192 LEU A CA 1
ATOM 1531 C C . LEU A 1 192 ? 14.102 -9.758 -6.879 1 93.75 192 LEU A C 1
ATOM 1533 O O . LEU A 1 192 ? 14.172 -9.773 -8.109 1 93.75 192 LEU A O 1
ATOM 1537 N N . LEU A 1 193 ? 13.859 -8.648 -6.121 1 90.38 193 LEU A N 1
ATOM 1538 C CA . LEU A 1 193 ? 13.617 -7.355 -6.754 1 90.38 193 LEU A CA 1
ATOM 1539 C C . LEU A 1 193 ? 14.867 -6.48 -6.688 1 90.38 193 LEU A C 1
ATOM 1541 O O . LEU A 1 193 ? 14.906 -5.406 -7.293 1 90.38 193 LEU A O 1
ATOM 1545 N N . ARG A 1 194 ? 15.82 -6.855 -5.961 1 81.44 194 ARG A N 1
ATOM 1546 C CA . ARG A 1 194 ? 16.953 -6.035 -5.562 1 81.44 194 ARG A CA 1
ATOM 1547 C C . ARG A 1 194 ? 17.672 -5.461 -6.781 1 81.44 194 ARG A C 1
ATOM 1549 O O . ARG A 1 194 ? 18.078 -4.297 -6.773 1 81.44 194 ARG A O 1
ATOM 1556 N N . ARG A 1 195 ? 17.875 -6.316 -7.762 1 74.31 195 ARG A N 1
ATOM 1557 C CA . ARG A 1 195 ? 18.594 -5.812 -8.93 1 74.31 195 ARG A CA 1
ATOM 1558 C C . ARG A 1 195 ? 17.922 -4.574 -9.5 1 74.31 195 ARG A C 1
ATOM 1560 O O . ARG A 1 195 ? 18.578 -3.584 -9.812 1 74.31 195 ARG A O 1
ATOM 1567 N N . GLN A 1 196 ? 16.641 -4.656 -9.633 1 73.94 196 GLN A N 1
ATOM 1568 C CA . GLN A 1 196 ? 15.914 -3.523 -10.195 1 73.94 196 GLN A CA 1
ATOM 1569 C C . GLN A 1 196 ? 15.82 -2.383 -9.18 1 73.94 196 GLN A C 1
ATOM 1571 O O . GLN A 1 196 ? 15.828 -1.21 -9.562 1 73.94 196 GLN A O 1
ATOM 1576 N N . ILE A 1 197 ? 15.719 -2.707 -7.969 1 76.44 197 ILE A N 1
ATOM 1577 C CA . ILE A 1 197 ? 15.672 -1.685 -6.93 1 76.44 197 ILE A CA 1
ATOM 1578 C C . ILE A 1 197 ? 16.969 -0.875 -6.945 1 76.44 197 ILE A C 1
ATOM 1580 O O . ILE A 1 197 ? 16.938 0.357 -6.891 1 76.44 197 ILE A O 1
ATOM 1584 N N . ASP A 1 198 ? 18 -1.581 -7.09 1 76.69 198 ASP A N 1
ATOM 1585 C CA . ASP A 1 198 ? 19.312 -0.924 -7.105 1 76.69 198 ASP A CA 1
ATOM 1586 C C . ASP A 1 198 ? 19.438 -0 -8.312 1 76.69 198 ASP A C 1
ATOM 1588 O O . ASP A 1 198 ? 19.984 1.099 -8.203 1 76.69 198 ASP A O 1
ATOM 1592 N N . THR A 1 199 ? 18.969 -0.504 -9.422 1 73.62 199 THR A N 1
ATOM 1593 C CA . THR A 1 199 ? 19 0.321 -10.625 1 73.62 199 THR A CA 1
ATOM 1594 C C . THR A 1 199 ? 18.172 1.592 -10.422 1 73.62 199 THR A C 1
ATOM 1596 O O . THR A 1 199 ? 18.594 2.68 -10.812 1 73.62 199 THR A O 1
ATOM 1599 N N . ALA A 1 200 ? 17.016 1.436 -9.805 1 69.69 200 ALA A N 1
ATOM 1600 C CA . ALA A 1 200 ? 16.156 2.578 -9.539 1 69.69 200 ALA A CA 1
ATOM 1601 C C . ALA A 1 200 ? 16.828 3.578 -8.609 1 69.69 200 ALA A C 1
ATOM 1603 O O . ALA A 1 200 ? 16.781 4.789 -8.844 1 69.69 200 ALA A O 1
ATOM 1604 N N . LEU A 1 201 ? 17.438 3.115 -7.648 1 72.69 201 LEU A N 1
ATOM 1605 C CA . LEU A 1 201 ? 18.125 3.955 -6.672 1 72.69 201 LEU A CA 1
ATOM 1606 C C . LEU A 1 201 ? 19.281 4.715 -7.316 1 72.69 201 LEU A C 1
ATOM 1608 O O . LEU A 1 201 ? 19.5 5.891 -7.02 1 72.69 201 LEU A O 1
ATOM 1612 N N . ASN A 1 202 ? 19.906 4.039 -8.141 1 73.81 202 ASN A N 1
ATOM 1613 C CA . ASN A 1 202 ? 21.016 4.68 -8.844 1 73.81 202 ASN A CA 1
ATOM 1614 C C . ASN A 1 202 ? 20.531 5.797 -9.758 1 73.81 202 ASN A C 1
ATOM 1616 O O . ASN A 1 202 ? 21.172 6.84 -9.883 1 73.81 202 ASN A O 1
ATOM 1620 N N . ARG A 1 203 ? 19.453 5.539 -10.297 1 70.38 203 ARG A N 1
ATOM 1621 C CA . ARG A 1 203 ? 18.859 6.547 -11.164 1 70.38 203 ARG A CA 1
ATOM 1622 C C . ARG A 1 203 ? 18.453 7.781 -10.367 1 70.38 203 ARG A C 1
ATOM 1624 O O . ARG A 1 203 ? 18.688 8.914 -10.805 1 70.38 203 ARG A O 1
ATOM 1631 N N . ILE A 1 204 ? 17.906 7.625 -9.227 1 69.44 204 ILE A N 1
ATOM 1632 C CA . ILE A 1 204 ? 17.453 8.719 -8.367 1 69.44 204 ILE A CA 1
ATOM 1633 C C . ILE A 1 204 ? 18.672 9.516 -7.891 1 69.44 204 ILE A C 1
ATOM 1635 O O . ILE A 1 204 ? 18.641 10.75 -7.871 1 69.44 204 ILE A O 1
ATOM 1639 N N . ALA A 1 205 ? 19.625 8.805 -7.523 1 69.12 205 ALA A N 1
ATOM 1640 C CA . ALA A 1 205 ? 20.859 9.453 -7.07 1 69.12 205 ALA A CA 1
ATOM 1641 C C . ALA A 1 205 ? 21.469 10.32 -8.164 1 69.12 205 ALA A C 1
ATOM 1643 O O . ALA A 1 205 ? 21.969 11.414 -7.895 1 69.12 205 ALA A O 1
ATOM 1644 N N . SER A 1 206 ? 21.312 9.828 -9.297 1 71.38 206 SER A N 1
ATOM 1645 C CA . SER A 1 206 ? 21.875 10.562 -10.422 1 71.38 206 SER A CA 1
ATOM 1646 C C . SER A 1 206 ? 21.078 11.836 -10.695 1 71.38 206 SER A C 1
ATOM 1648 O O . SER A 1 206 ? 21.656 12.875 -11.023 1 71.38 206 SER A O 1
ATOM 1650 N N . ILE A 1 207 ? 19.844 11.766 -10.531 1 65.69 207 ILE A N 1
ATOM 1651 C CA . ILE A 1 207 ? 18.969 12.914 -10.734 1 65.69 207 ILE A CA 1
ATOM 1652 C C . ILE A 1 207 ? 19.219 13.969 -9.656 1 65.69 207 ILE A C 1
ATOM 1654 O O . ILE A 1 207 ? 19.281 15.164 -9.953 1 65.69 207 ILE A O 1
ATOM 1658 N N . ALA A 1 208 ? 19.359 13.531 -8.461 1 64.19 208 ALA A N 1
ATOM 1659 C CA . ALA A 1 208 ? 19.641 14.414 -7.324 1 64.19 208 ALA A CA 1
ATOM 1660 C C . ALA A 1 208 ? 20.969 15.133 -7.508 1 64.19 208 ALA A C 1
ATOM 1662 O O . ALA A 1 208 ? 21.094 16.328 -7.188 1 64.19 208 ALA A O 1
ATOM 1663 N N . GLU A 1 209 ? 21.891 14.391 -7.93 1 64 209 GLU A N 1
ATOM 1664 C CA . GLU A 1 209 ? 23.203 14.969 -8.172 1 64 209 GLU A CA 1
ATOM 1665 C C . GLU A 1 209 ? 23.156 16.016 -9.281 1 64 209 GLU A C 1
ATOM 1667 O O . GLU A 1 209 ? 23.797 17.062 -9.188 1 64 209 GLU A O 1
ATOM 1672 N N . GLU A 1 210 ? 22.406 15.703 -10.266 1 62.41 210 GLU A N 1
ATOM 1673 C CA . GLU A 1 210 ? 22.266 16.641 -11.367 1 62.41 210 GLU A CA 1
ATOM 1674 C C . GLU A 1 210 ? 21.531 17.906 -10.93 1 62.41 210 GLU A C 1
ATOM 1676 O O . GLU A 1 210 ? 21.859 19.016 -11.375 1 62.41 210 GLU A O 1
ATOM 1681 N N . SER A 1 211 ? 20.578 17.734 -10.102 1 58.16 211 SER A N 1
ATOM 1682 C CA . SER A 1 211 ? 19.797 18.875 -9.602 1 58.16 211 SER A CA 1
ATOM 1683 C C . SER A 1 211 ? 20.625 19.719 -8.641 1 58.16 211 SER A C 1
ATOM 1685 O O . SER A 1 211 ? 20.453 20.938 -8.562 1 58.16 211 SER A O 1
ATOM 1687 N N . ASN A 1 212 ? 21.453 19.062 -7.836 1 56.12 212 ASN A N 1
ATOM 1688 C CA . ASN A 1 212 ? 22.359 19.781 -6.941 1 56.12 212 ASN A CA 1
ATOM 1689 C C . ASN A 1 212 ? 23.531 20.391 -7.703 1 56.12 212 ASN A C 1
ATOM 1691 O O . ASN A 1 212 ? 24.062 21.438 -7.305 1 56.12 212 ASN A O 1
ATOM 1695 N N . GLY A 1 213 ? 24.094 19.703 -8.688 1 50.78 213 GLY A N 1
ATOM 1696 C CA . GLY A 1 213 ? 25.172 20.25 -9.477 1 50.78 213 GLY A CA 1
ATOM 1697 C C . GLY A 1 213 ? 24.781 21.469 -10.281 1 50.78 213 GLY A C 1
ATOM 1698 O O . GLY A 1 213 ? 25.625 22.312 -10.609 1 50.78 213 GLY A O 1
ATOM 1699 N N . THR A 1 214 ? 23.609 21.547 -10.844 1 48.91 214 THR A N 1
ATOM 1700 C CA . THR A 1 214 ? 23.234 22.703 -11.656 1 48.91 214 THR A CA 1
ATOM 1701 C C . THR A 1 214 ? 23.078 23.938 -10.789 1 48.91 214 THR A C 1
ATOM 1703 O O . THR A 1 214 ? 23.078 25.062 -11.297 1 48.91 214 THR A O 1
ATOM 1706 N N . SER A 1 215 ? 22.812 23.875 -9.5 1 44.81 215 SER A N 1
ATOM 1707 C CA . SER A 1 215 ? 22.703 25.109 -8.734 1 44.81 215 SER A CA 1
ATOM 1708 C C . SER A 1 215 ? 24.062 25.75 -8.531 1 44.81 215 SER A C 1
ATOM 1710 O O . SER A 1 215 ? 24.156 26.953 -8.273 1 44.81 215 SER A O 1
ATOM 1712 N N . HIS A 1 216 ? 25.203 25.062 -8.57 1 43.56 216 HIS A N 1
ATOM 1713 C CA . HIS A 1 216 ? 26.469 25.719 -8.336 1 43.56 216 HIS A CA 1
ATOM 1714 C C . HIS A 1 216 ? 26.969 26.406 -9.602 1 43.56 216 HIS A C 1
ATOM 1716 O O . HIS A 1 216 ? 27.875 27.25 -9.547 1 43.56 216 HIS A O 1
ATOM 1722 N N . SER A 1 217 ? 26.609 25.938 -10.742 1 41.53 217 SER A N 1
ATOM 1723 C CA . SER A 1 217 ? 27.328 26.547 -11.852 1 41.53 217 SER A CA 1
ATOM 1724 C C . SER A 1 217 ? 26.797 27.938 -12.172 1 41.53 217 SER A C 1
ATOM 1726 O O . SER A 1 217 ? 27.5 28.734 -12.805 1 41.53 217 SER A O 1
ATOM 1728 N N . ASP A 1 218 ? 25.516 28.203 -12.016 1 36.56 218 ASP A N 1
ATOM 1729 C CA . ASP A 1 218 ? 25.141 29.469 -12.641 1 36.56 218 ASP A CA 1
ATOM 1730 C C . ASP A 1 218 ? 25.406 30.656 -11.711 1 36.56 218 ASP A C 1
ATOM 1732 O O . ASP A 1 218 ? 25.141 31.797 -12.062 1 36.56 218 ASP A O 1
ATOM 1736 N N . ALA A 1 219 ? 25.781 30.547 -10.422 1 38.25 219 ALA A N 1
ATOM 1737 C CA . ALA A 1 219 ? 25.953 31.766 -9.641 1 38.25 219 ALA A CA 1
ATOM 1738 C C . ALA A 1 219 ? 27.281 32.438 -9.969 1 38.25 219 ALA A C 1
ATOM 1740 O O . ALA A 1 219 ? 27.516 33.594 -9.555 1 38.25 219 ALA A O 1
ATOM 1741 N N . SER A 1 220 ? 28.219 31.672 -10.469 1 34.84 220 SER A N 1
ATOM 1742 C CA . SER A 1 220 ? 29.5 32.375 -10.586 1 34.84 220 SER A CA 1
ATOM 1743 C C . SER A 1 220 ? 29.516 33.281 -11.812 1 34.84 220 SER A C 1
ATOM 1745 O O . SER A 1 220 ? 30.484 34 -12.039 1 34.84 220 SER A O 1
ATOM 1747 N N . SER A 1 221 ? 28.75 32.969 -12.844 1 31.39 221 SER A N 1
ATOM 1748 C CA . SER A 1 221 ? 29.156 33.812 -13.961 1 31.39 221 SER A CA 1
ATOM 1749 C C . SER A 1 221 ? 28.531 35.188 -13.867 1 31.39 221 SER A C 1
ATOM 1751 O O . SER A 1 221 ? 28.719 36.031 -14.75 1 31.39 221 SER A O 1
ATOM 1753 N N . GLU A 1 222 ? 27.625 35.531 -12.953 1 25.58 222 GLU A N 1
ATOM 1754 C CA . GLU A 1 222 ? 27.531 36.969 -12.992 1 25.58 222 GLU A CA 1
ATOM 1755 C C . GLU A 1 222 ? 28.547 37.625 -12.062 1 25.58 222 GLU A C 1
ATOM 1757 O O . GLU A 1 222 ? 28.875 37.094 -11.008 1 25.58 222 GLU A O 1
ATOM 1762 N N . MET B 1 1 ? 20.469 11.008 24.891 1 42.56 1 MET B N 1
ATOM 1763 C CA . MET B 1 1 ? 20.812 11.406 23.531 1 42.56 1 MET B CA 1
ATOM 1764 C C . MET B 1 1 ? 19.562 11.734 22.719 1 42.56 1 MET B C 1
ATOM 1766 O O . MET B 1 1 ? 18.688 10.883 22.547 1 42.56 1 MET B O 1
ATOM 1770 N N . PRO B 1 2 ? 19.141 13 22.688 1 54.78 2 PRO B N 1
ATOM 1771 C CA . PRO B 1 2 ? 17.859 13.672 22.5 1 54.78 2 PRO B CA 1
ATOM 1772 C C . PRO B 1 2 ? 17.281 13.461 21.094 1 54.78 2 PRO B C 1
ATOM 1774 O O . PRO B 1 2 ? 16.266 14.062 20.75 1 54.78 2 PRO B O 1
ATOM 1777 N N . PHE B 1 3 ? 18.062 12.859 20.172 1 62.28 3 PHE B N 1
ATOM 1778 C CA . PHE B 1 3 ? 17.562 12.859 18.797 1 62.28 3 PHE B CA 1
ATOM 1779 C C . PHE B 1 3 ? 16.719 11.625 18.531 1 62.28 3 PHE B C 1
ATOM 1781 O O . PHE B 1 3 ? 17.109 10.508 18.859 1 62.28 3 PHE B O 1
ATOM 1788 N N . ASN B 1 4 ? 15.539 11.844 18.438 1 61.22 4 ASN B N 1
ATOM 1789 C CA . ASN B 1 4 ? 14.664 10.773 17.969 1 61.22 4 ASN B CA 1
ATOM 1790 C C . ASN B 1 4 ? 14.914 10.445 16.5 1 61.22 4 ASN B C 1
ATOM 1792 O O . ASN B 1 4 ? 15.141 11.352 15.695 1 61.22 4 ASN B O 1
ATOM 1796 N N . ALA B 1 5 ? 15.414 9.242 16.312 1 68.12 5 ALA B N 1
ATOM 1797 C CA . ALA B 1 5 ? 15.586 8.773 14.938 1 68.12 5 ALA B CA 1
ATOM 1798 C C . ALA B 1 5 ? 14.656 7.602 14.633 1 68.12 5 ALA B C 1
ATOM 1800 O O . ALA B 1 5 ? 14.406 6.758 15.5 1 68.12 5 ALA B O 1
ATOM 1801 N N . VAL B 1 6 ? 13.992 7.676 13.523 1 75.12 6 VAL B N 1
ATOM 1802 C CA . VAL B 1 6 ? 13.102 6.602 13.102 1 75.12 6 VAL B CA 1
ATOM 1803 C C . VAL B 1 6 ? 13.898 5.316 12.906 1 75.12 6 VAL B C 1
ATOM 1805 O O . VAL B 1 6 ? 14.953 5.324 12.273 1 75.12 6 VAL B O 1
ATOM 1808 N N . SER B 1 7 ? 13.445 4.297 13.539 1 74.06 7 SER B N 1
ATOM 1809 C CA . SER B 1 7 ? 14.023 2.973 13.344 1 74.06 7 SER B CA 1
ATOM 1810 C C . SER B 1 7 ? 13.789 2.471 11.922 1 74.06 7 SER B C 1
ATOM 1812 O O . SER B 1 7 ? 12.742 2.744 11.328 1 74.06 7 SER B O 1
ATOM 1814 N N . SER B 1 8 ? 14.781 1.766 11.477 1 76.75 8 SER B N 1
ATOM 1815 C CA . SER B 1 8 ? 14.633 1.165 10.156 1 76.75 8 SER B CA 1
ATOM 1816 C C . SER B 1 8 ? 13.734 -0.064 10.203 1 76.75 8 SER B C 1
ATOM 1818 O O . SER B 1 8 ? 13.281 -0.554 9.164 1 76.75 8 SER B O 1
ATOM 1820 N N . SER B 1 9 ? 13.43 -0.486 11.469 1 80.62 9 SER B N 1
ATOM 1821 C CA . SER B 1 9 ? 12.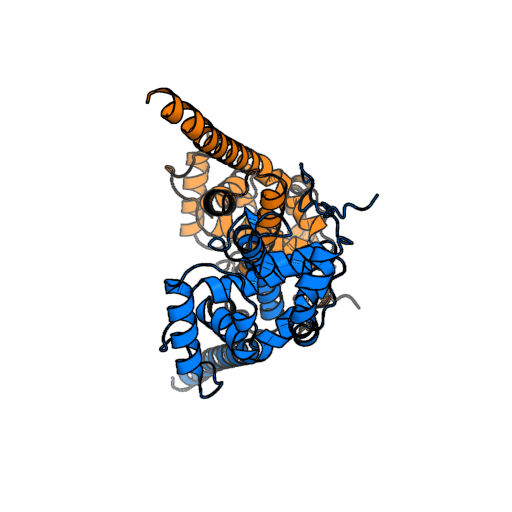703 -1.744 11.609 1 80.62 9 SER B CA 1
ATOM 1822 C C . SER B 1 9 ? 13.391 -2.869 10.852 1 80.62 9 SER B C 1
ATOM 1824 O O . SER B 1 9 ? 14.578 -3.143 11.062 1 80.62 9 SER B O 1
ATOM 1826 N N . PHE B 1 10 ? 12.656 -3.564 10.078 1 86.5 10 PHE B N 1
ATOM 1827 C CA . PHE B 1 10 ? 13.266 -4.66 9.336 1 86.5 10 PHE B CA 1
ATOM 1828 C C . PHE B 1 10 ? 13.727 -4.188 7.961 1 86.5 10 PHE B C 1
ATOM 1830 O O . PHE B 1 10 ? 14.234 -4.98 7.164 1 86.5 10 PHE B O 1
ATOM 1837 N N . TYR B 1 11 ? 13.5 -2.863 7.945 1 83.94 11 TYR B N 1
ATOM 1838 C CA . TYR B 1 11 ? 13.953 -2.307 6.676 1 83.94 11 TYR B CA 1
ATOM 1839 C C . TYR B 1 11 ? 15.445 -2.016 6.711 1 83.94 11 TYR B C 1
ATOM 1841 O O . TYR B 1 11 ? 16.031 -1.828 7.781 1 83.94 11 TYR B O 1
ATOM 1849 N N . ASP B 1 12 ? 16.266 -2.17 6.039 1 77.88 12 ASP B N 1
ATOM 1850 C CA . ASP B 1 12 ? 17.688 -1.89 5.934 1 77.88 12 ASP B CA 1
ATOM 1851 C C . ASP B 1 12 ? 17.938 -0.471 5.422 1 77.88 12 ASP B C 1
ATOM 1853 O O . ASP B 1 12 ? 18.641 -0.276 4.426 1 77.88 12 ASP B O 1
ATOM 1857 N N . TRP B 1 13 ? 17.344 0.529 6.293 1 82.06 13 TRP B N 1
ATOM 1858 C CA . TRP B 1 13 ? 17.484 1.915 5.863 1 82.06 13 TRP B CA 1
ATOM 1859 C C . TRP B 1 13 ? 18.938 2.361 5.969 1 82.06 13 TRP B C 1
ATOM 1861 O O . TRP B 1 13 ? 19.641 2.012 6.926 1 82.06 13 TRP B O 1
ATOM 1871 N N . ALA B 1 14 ? 19.406 3.084 5.004 1 70.38 14 ALA B N 1
ATOM 1872 C CA . ALA B 1 14 ? 20.797 3.52 4.93 1 70.38 14 ALA B CA 1
ATOM 1873 C C . ALA B 1 14 ? 21.031 4.773 5.77 1 70.38 14 ALA B C 1
ATOM 1875 O O . ALA B 1 14 ? 22.172 5.09 6.125 1 70.38 14 ALA B O 1
ATOM 1876 N N . LYS B 1 15 ? 19.938 5.492 5.996 1 68.38 15 LYS B N 1
ATOM 1877 C CA . LYS B 1 15 ? 20.094 6.762 6.703 1 68.38 15 LYS B CA 1
ATOM 1878 C C . LYS B 1 15 ? 19.031 6.914 7.801 1 68.38 15 LYS B C 1
ATOM 1880 O O . LYS B 1 15 ? 17.938 6.359 7.699 1 68.38 15 LYS B O 1
ATOM 1885 N N . THR B 1 16 ? 19.547 7.617 8.781 1 68.25 16 THR B N 1
ATOM 1886 C CA . THR B 1 16 ? 18.578 8.016 9.812 1 68.25 16 THR B CA 1
ATOM 1887 C C . THR B 1 16 ? 17.672 9.125 9.297 1 68.25 16 THR B C 1
ATOM 1889 O O . THR B 1 16 ? 18.125 10.039 8.609 1 68.25 16 THR B O 1
ATOM 1892 N N . ARG B 1 17 ? 16.5 8.828 9.516 1 72.38 17 ARG B N 1
ATOM 1893 C CA . ARG B 1 17 ? 15.523 9.797 9.016 1 72.38 17 ARG B CA 1
ATOM 1894 C C . ARG B 1 17 ? 14.891 10.578 10.164 1 72.38 17 ARG B C 1
ATOM 1896 O O . ARG B 1 17 ? 14.828 10.086 11.297 1 72.38 17 ARG B O 1
ATOM 1903 N N . GLU B 1 18 ? 14.562 11.812 9.82 1 70.25 18 GLU B N 1
ATOM 1904 C CA . GLU B 1 18 ? 13.75 12.648 10.688 1 70.25 18 GLU B CA 1
ATOM 1905 C C . GLU B 1 18 ? 14.461 12.93 12.008 1 70.25 18 GLU B C 1
ATOM 1907 O O . GLU B 1 18 ? 13.961 12.562 13.078 1 70.25 18 GLU B O 1
ATOM 1912 N N . GLN B 1 19 ? 15.5 13.641 11.852 1 78.5 19 GLN B N 1
ATOM 1913 C CA . GLN B 1 19 ? 16.297 13.938 13.039 1 78.5 19 GLN B CA 1
ATOM 1914 C C . GLN B 1 19 ? 16.031 15.352 13.547 1 78.5 19 GLN B C 1
ATOM 1916 O O . GLN B 1 19 ? 16.25 16.328 12.836 1 78.5 19 GLN B O 1
ATOM 1921 N N . TRP B 1 20 ? 15.398 15.539 14.625 1 87.56 20 TRP B N 1
ATOM 1922 C CA . TRP B 1 20 ? 15.211 16.781 15.367 1 87.56 20 TRP B CA 1
ATOM 1923 C C . TRP B 1 20 ? 15.102 16.516 16.859 1 87.56 20 TRP B C 1
ATOM 1925 O O . TRP B 1 20 ? 15.008 15.359 17.281 1 87.56 20 TRP B O 1
ATOM 1935 N N . ASP B 1 21 ? 15.289 17.547 17.656 1 90.25 21 ASP B N 1
ATOM 1936 C CA . ASP B 1 21 ? 15.109 17.438 19.094 1 90.25 21 ASP B CA 1
ATOM 1937 C C . ASP B 1 21 ? 13.633 17.422 19.469 1 90.25 21 ASP B C 1
ATOM 1939 O O . ASP B 1 21 ? 12.961 18.453 19.422 1 90.25 21 ASP B O 1
ATOM 1943 N N . HIS B 1 22 ? 13.164 16.25 19.891 1 91.19 22 HIS B N 1
ATOM 1944 C CA . HIS B 1 22 ? 11.734 16.094 20.156 1 91.19 22 HIS B CA 1
ATOM 1945 C C . HIS B 1 22 ? 11.336 16.797 21.453 1 91.19 22 HIS B C 1
ATOM 1947 O O . HIS B 1 22 ? 10.141 16.969 21.719 1 91.19 22 HIS B O 1
ATOM 1953 N N . LEU B 1 23 ? 12.273 17.266 22.188 1 91.69 23 LEU B N 1
ATOM 1954 C CA . LEU B 1 23 ? 11.984 17.969 23.438 1 91.69 23 LEU B CA 1
ATOM 1955 C C . LEU B 1 23 ? 12.172 19.469 23.281 1 91.69 23 LEU B C 1
ATOM 1957 O O . LEU B 1 23 ? 12.008 20.219 24.25 1 91.69 23 LEU B O 1
ATOM 1961 N N . ASP B 1 24 ? 12.492 19.875 22.062 1 93.56 24 ASP B N 1
ATOM 1962 C CA . ASP B 1 24 ? 12.641 21.297 21.812 1 93.56 24 ASP B CA 1
ATOM 1963 C C . ASP B 1 24 ? 11.398 22.062 22.266 1 93.56 24 ASP B C 1
ATOM 1965 O O . ASP B 1 24 ? 10.281 21.734 21.875 1 93.56 24 ASP B O 1
ATOM 1969 N N . ALA B 1 25 ? 11.633 23.109 23.062 1 95.25 25 ALA B N 1
ATOM 1970 C CA . ALA B 1 25 ? 10.539 23.859 23.672 1 95.25 25 ALA B CA 1
ATOM 1971 C C . ALA B 1 25 ? 9.664 24.531 22.609 1 95.25 25 ALA B C 1
ATOM 1973 O O . ALA B 1 25 ? 8.445 24.625 22.766 1 95.25 25 ALA B O 1
ATOM 1974 N N . GLN B 1 26 ? 10.25 25.016 21.609 1 95.94 26 GLN B N 1
ATOM 1975 C CA . GLN B 1 26 ? 9.5 25.641 20.516 1 95.94 26 GLN B CA 1
ATOM 1976 C C . GLN B 1 26 ? 8.594 24.625 19.828 1 95.94 26 GLN B C 1
ATOM 1978 O O . GLN B 1 26 ? 7.465 24.953 19.453 1 95.94 26 GLN B O 1
ATOM 1983 N N . LEU B 1 27 ? 9.125 23.422 19.719 1 95.81 27 LEU B N 1
ATOM 1984 C CA . LEU B 1 27 ? 8.344 22.359 19.094 1 95.81 27 LEU B CA 1
ATOM 1985 C C . LEU B 1 27 ? 7.145 21.984 19.953 1 95.81 27 LEU B C 1
ATOM 1987 O O . LEU B 1 27 ? 6.02 21.891 19.453 1 95.81 27 LEU B O 1
ATOM 1991 N N . VAL B 1 28 ? 7.367 21.812 21.203 1 95.81 28 VAL B N 1
ATOM 1992 C CA . VAL B 1 28 ? 6.312 21.422 22.141 1 95.81 28 VAL B CA 1
ATOM 1993 C C . VAL B 1 28 ? 5.23 22.5 22.172 1 95.81 28 VAL B C 1
ATOM 1995 O O . VAL B 1 28 ? 4.035 22.188 22.125 1 95.81 28 VAL B O 1
ATOM 1998 N N . ARG B 1 29 ? 5.641 23.766 22.125 1 97.06 29 ARG B N 1
ATOM 1999 C CA . ARG B 1 29 ? 4.699 24.891 22.156 1 97.06 29 ARG B CA 1
ATOM 2000 C C . ARG B 1 29 ? 3.891 24.953 20.859 1 97.06 29 ARG B C 1
ATOM 2002 O O . ARG B 1 29 ? 2.672 25.125 20.891 1 97.06 29 ARG B O 1
ATOM 2009 N N . ALA B 1 30 ? 4.566 24.781 19.812 1 96.62 30 ALA B N 1
ATOM 2010 C CA . ALA B 1 30 ? 3.922 24.875 18.5 1 96.62 30 ALA B CA 1
ATOM 2011 C C . ALA B 1 30 ? 2.928 23.734 18.297 1 96.62 30 ALA B C 1
ATOM 2013 O O . ALA B 1 30 ? 1.982 23.859 17.516 1 96.62 30 ALA B O 1
ATOM 2014 N N . ALA B 1 31 ? 3.127 22.656 19.016 1 97.19 31 ALA B N 1
ATOM 2015 C CA . ALA B 1 31 ? 2.311 21.469 18.828 1 97.19 31 ALA B CA 1
ATOM 2016 C C . ALA B 1 31 ? 1.052 21.516 19.688 1 97.19 31 ALA B C 1
ATOM 2018 O O . ALA B 1 31 ? 0.147 20.688 19.531 1 97.19 31 ALA B O 1
ATOM 2019 N N . ARG B 1 32 ? 0.889 22.438 20.547 1 97.44 32 ARG B N 1
ATOM 2020 C CA . ARG B 1 32 ? -0.2 22.5 21.516 1 97.44 32 ARG B CA 1
ATOM 2021 C C . ARG B 1 32 ? -1.555 22.516 20.812 1 97.44 32 ARG B C 1
ATOM 2023 O O . ARG B 1 32 ? -2.473 21.797 21.203 1 97.44 32 ARG B O 1
ATOM 2030 N N . PRO B 1 33 ? -1.688 23.312 19.734 1 97.56 33 PRO B N 1
ATOM 2031 C CA . PRO B 1 33 ? -2.99 23.344 19.078 1 97.56 33 PRO B CA 1
ATOM 2032 C C . PRO B 1 33 ? -3.373 22 18.453 1 97.56 33 PRO B C 1
ATOM 2034 O O . PRO B 1 33 ? -4.551 21.75 18.188 1 97.56 33 PRO B O 1
ATOM 2037 N N . TYR B 1 34 ? -2.443 21.125 18.266 1 98.25 34 TYR B N 1
ATOM 2038 C CA . TYR B 1 34 ? -2.693 19.875 17.547 1 98.25 34 TYR B CA 1
ATOM 2039 C C . TYR B 1 34 ? -3.209 18.797 18.484 1 98.25 34 TYR B C 1
ATOM 2041 O O . TYR B 1 34 ? -3.502 17.688 18.062 1 98.25 34 TYR B O 1
ATOM 2049 N N . THR B 1 35 ? -3.318 19.141 19.75 1 97.62 35 THR B N 1
ATOM 2050 C CA . THR B 1 35 ? -3.92 18.219 20.703 1 97.62 35 THR B CA 1
ATOM 2051 C C . THR B 1 35 ? -5.309 17.781 20.234 1 97.62 35 THR B C 1
ATOM 2053 O O . THR B 1 35 ? -5.715 16.641 20.453 1 97.62 35 THR B O 1
ATOM 2056 N N . ALA B 1 36 ? -5.98 18.688 19.578 1 97.19 36 ALA B N 1
ATOM 2057 C CA . ALA B 1 36 ? -7.301 18.375 19.031 1 97.19 36 ALA B CA 1
ATOM 2058 C C . ALA B 1 36 ? -7.219 17.281 17.969 1 97.19 36 ALA B C 1
ATOM 2060 O O . ALA B 1 36 ? -8.109 16.438 17.875 1 97.19 36 ALA B O 1
ATOM 2061 N N . VAL B 1 37 ? -6.195 17.297 17.172 1 98.25 37 VAL B N 1
ATOM 2062 C CA . VAL B 1 37 ? -5.98 16.281 16.141 1 98.25 37 VAL B CA 1
ATOM 2063 C C . VAL B 1 37 ? -5.703 14.93 16.797 1 98.25 37 VAL B C 1
ATOM 2065 O O . VAL B 1 37 ? -6.293 13.914 16.406 1 98.25 37 VAL B O 1
ATOM 2068 N N . GLU B 1 38 ? -4.805 14.961 17.766 1 98.56 38 GLU B N 1
ATOM 2069 C CA . GLU B 1 38 ? -4.48 13.734 18.484 1 98.56 38 GLU B CA 1
ATOM 2070 C C . GLU B 1 38 ? -5.73 13.109 19.109 1 98.56 38 GLU B C 1
ATOM 2072 O O . GLU B 1 38 ? -5.906 11.891 19.062 1 98.56 38 GLU B O 1
ATOM 2077 N N . SER B 1 39 ? -6.574 13.977 19.641 1 97.81 39 SER B N 1
ATOM 2078 C CA . SER B 1 39 ? -7.832 13.508 20.219 1 97.81 39 SER B CA 1
ATOM 2079 C C . SER B 1 39 ? -8.742 12.914 19.141 1 97.81 39 SER B C 1
ATOM 2081 O O . SER B 1 39 ? -9.328 11.852 19.344 1 97.81 39 SER B O 1
ATOM 2083 N N . THR B 1 40 ? -8.828 13.523 18.062 1 97.06 40 THR B N 1
ATOM 2084 C CA . THR B 1 40 ? -9.688 13.078 16.969 1 97.06 40 THR B CA 1
ATOM 2085 C C . THR B 1 40 ? -9.242 11.719 16.438 1 97.06 40 THR B C 1
ATOM 2087 O O . THR B 1 40 ? -10.07 10.836 16.203 1 97.06 40 THR B O 1
ATOM 2090 N N . ILE B 1 41 ? -7.887 11.5 16.297 1 97.69 41 ILE B N 1
ATOM 2091 C CA . ILE B 1 41 ? -7.398 10.273 15.68 1 97.69 41 ILE B CA 1
ATOM 2092 C C . ILE B 1 41 ? -7.117 9.234 16.766 1 97.69 41 ILE B C 1
ATOM 2094 O O . ILE B 1 41 ? -6.797 8.078 16.453 1 97.69 41 ILE B O 1
ATOM 2098 N N . GLY B 1 42 ? -7.262 9.625 18 1 97.56 42 GLY B N 1
ATOM 2099 C CA . GLY B 1 42 ? -7.043 8.703 19.109 1 97.56 42 GLY B CA 1
ATOM 2100 C C . GLY B 1 42 ? -5.609 8.211 19.203 1 97.56 42 GLY B C 1
ATOM 2101 O O . GLY B 1 42 ? -5.367 7.031 19.453 1 97.56 42 GLY B O 1
ATOM 2102 N N . TYR B 1 43 ? -4.637 9.102 18.969 1 98.31 43 TYR B N 1
ATOM 2103 C CA . TYR B 1 43 ? -3.219 8.766 19.016 1 98.31 43 TYR B CA 1
ATOM 2104 C C . TYR B 1 43 ? -2.402 9.914 19.578 1 98.31 43 TYR B C 1
ATOM 2106 O O . TYR B 1 43 ? -2.479 11.047 19.094 1 98.31 43 TYR B O 1
ATOM 2114 N N . ASP B 1 44 ? -1.662 9.648 20.578 1 97.88 44 ASP B N 1
ATOM 2115 C CA . ASP B 1 44 ? -0.763 10.633 21.172 1 97.88 44 ASP B CA 1
ATOM 2116 C C . ASP B 1 44 ? 0.659 10.469 20.641 1 97.88 44 ASP B C 1
ATOM 2118 O O . ASP B 1 44 ? 1.32 9.461 20.922 1 97.88 44 ASP B O 1
ATOM 2122 N N . PHE B 1 45 ? 1.13 11.453 19.969 1 97.38 45 PHE B N 1
ATOM 2123 C CA . PHE B 1 45 ? 2.457 11.375 19.375 1 97.38 45 PHE B CA 1
ATOM 2124 C C . PHE B 1 45 ? 3.539 11.422 20.438 1 97.38 45 PHE B C 1
ATOM 2126 O O . PHE B 1 45 ? 3.504 12.273 21.328 1 97.38 45 PHE B O 1
ATOM 2133 N N . ARG B 1 46 ? 4.492 10.508 20.328 1 94.38 46 ARG B N 1
ATOM 2134 C CA . ARG B 1 46 ? 5.684 10.555 21.172 1 94.38 46 ARG B CA 1
ATOM 2135 C C . ARG B 1 46 ? 6.582 11.727 20.797 1 94.38 46 ARG B C 1
ATOM 2137 O O . ARG B 1 46 ? 7.129 12.398 21.672 1 94.38 46 ARG B O 1
ATOM 2144 N N . ASP B 1 47 ? 6.746 11.922 19.547 1 94.94 47 ASP B N 1
ATOM 2145 C CA . ASP B 1 47 ? 7.477 13.031 18.938 1 94.94 47 ASP B CA 1
ATOM 2146 C C . ASP B 1 47 ? 6.543 13.93 18.141 1 94.94 47 ASP B C 1
ATOM 2148 O O . ASP B 1 47 ? 6.145 13.586 17.016 1 94.94 47 ASP B O 1
ATOM 2152 N N . LYS B 1 48 ? 6.336 15.078 18.641 1 96.31 48 LYS B N 1
ATOM 2153 C CA . LYS B 1 48 ? 5.391 16.016 18.031 1 96.31 48 LYS B CA 1
ATOM 2154 C C . LYS B 1 48 ? 5.91 16.531 16.703 1 96.31 48 LYS B C 1
ATOM 2156 O O . LYS B 1 48 ? 5.156 17.109 15.914 1 96.31 48 LYS B O 1
ATOM 2161 N N . GLY B 1 49 ? 7.141 16.328 16.453 1 95.62 49 GLY B N 1
ATOM 2162 C CA . GLY B 1 49 ? 7.723 16.766 15.195 1 95.62 49 GLY B CA 1
ATOM 2163 C C . GLY B 1 49 ? 7.082 16.094 13.992 1 95.62 49 GLY B C 1
ATOM 2164 O O . GLY B 1 49 ? 6.918 16.734 12.945 1 95.62 49 GLY B O 1
ATOM 2165 N N . PHE B 1 50 ? 6.691 14.82 14.141 1 95.88 50 PHE B N 1
ATOM 2166 C CA . PHE B 1 50 ? 6.023 14.109 13.055 1 95.88 50 PHE B CA 1
ATOM 2167 C C . PHE B 1 50 ? 4.672 14.742 12.75 1 95.88 50 PHE B C 1
ATOM 2169 O O . PHE B 1 50 ? 4.301 14.891 11.586 1 95.88 50 PHE B O 1
ATOM 2176 N N . LEU B 1 51 ? 4.043 15.109 13.82 1 96.88 51 LEU B N 1
ATOM 2177 C CA . LEU B 1 51 ? 2.729 15.727 13.695 1 96.88 51 LEU B CA 1
ATOM 2178 C C . LEU B 1 51 ? 2.832 17.078 13 1 96.88 51 LEU B C 1
ATOM 2180 O O . LEU B 1 51 ? 2.121 17.344 12.023 1 96.88 51 LEU B O 1
ATOM 2184 N N . LEU B 1 52 ? 3.734 17.875 13.414 1 96.94 52 LEU B N 1
ATOM 2185 C CA . LEU B 1 52 ? 3.912 19.203 12.828 1 96.94 52 LEU B CA 1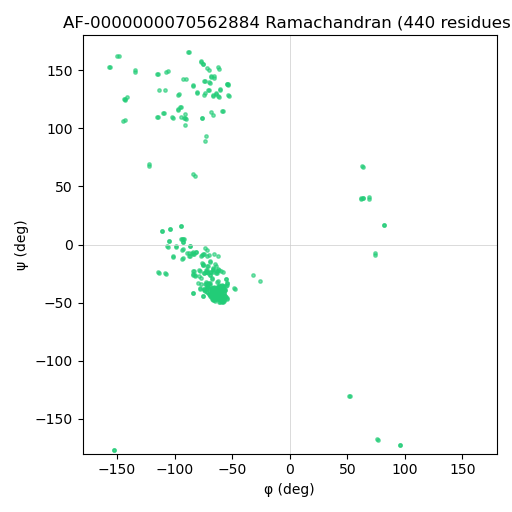
ATOM 2186 C C . LEU B 1 52 ? 4.316 19.094 11.359 1 96.94 52 LEU B C 1
ATOM 2188 O O . LEU B 1 52 ? 3.801 19.828 10.516 1 96.94 52 LEU B O 1
ATOM 2192 N N . LYS B 1 53 ? 5.184 18.219 11.102 1 95.81 53 LYS B N 1
ATOM 2193 C CA . LYS B 1 53 ? 5.645 18.016 9.734 1 95.81 53 LYS B CA 1
ATOM 2194 C C . LYS B 1 53 ? 4.492 17.594 8.82 1 95.81 53 LYS B C 1
ATOM 2196 O O . LYS B 1 53 ? 4.379 18.078 7.691 1 95.81 53 LYS B O 1
ATOM 2201 N N . ALA B 1 54 ? 3.641 16.766 9.312 1 97.44 54 ALA B N 1
ATOM 2202 C CA . ALA B 1 54 ? 2.512 16.266 8.531 1 97.44 54 ALA B CA 1
ATOM 2203 C C . ALA B 1 54 ? 1.564 17.391 8.148 1 97.44 54 ALA B C 1
ATOM 2205 O O . ALA B 1 54 ? 0.844 17.297 7.152 1 97.44 54 ALA B O 1
ATOM 2206 N N . PHE B 1 55 ? 1.59 18.484 8.898 1 98.44 55 PHE B N 1
ATOM 2207 C CA . PHE B 1 55 ? 0.673 19.609 8.672 1 98.44 55 PHE B CA 1
ATOM 2208 C C . PHE B 1 55 ? 1.385 20.766 7.988 1 98.44 55 PHE B C 1
ATOM 2210 O O . PHE B 1 55 ? 0.858 21.875 7.934 1 98.44 55 PHE B O 1
ATOM 2217 N N . THR B 1 56 ? 2.533 20.5 7.48 1 97.88 56 THR B N 1
ATOM 2218 C CA . THR B 1 56 ? 3.299 21.594 6.879 1 97.88 56 THR B CA 1
ATOM 2219 C C . THR B 1 56 ? 3.348 21.438 5.363 1 97.88 56 THR B C 1
ATOM 2221 O O . THR B 1 56 ? 3.9 20.469 4.848 1 97.88 56 THR B O 1
ATOM 2224 N N . HIS B 1 57 ? 2.727 22.344 4.703 1 97.38 57 HIS B N 1
ATOM 2225 C CA . HIS B 1 57 ? 2.746 22.406 3.244 1 97.38 57 HIS B CA 1
ATOM 2226 C C . HIS B 1 57 ? 4.066 22.969 2.73 1 97.38 57 HIS B C 1
ATOM 2228 O O . HIS B 1 57 ? 4.738 23.719 3.434 1 97.38 57 HIS B O 1
ATOM 2234 N N . GLY B 1 58 ? 4.457 22.672 1.476 1 94.75 58 GLY B N 1
ATOM 2235 C CA . GLY B 1 58 ? 5.707 23.109 0.875 1 94.75 58 GLY B CA 1
ATOM 2236 C C . GLY B 1 58 ? 5.809 24.609 0.739 1 94.75 58 GLY B C 1
ATOM 2237 O O . GLY B 1 58 ? 6.91 25.172 0.674 1 94.75 58 GLY B O 1
ATOM 2238 N N . SER B 1 59 ? 4.672 25.312 0.688 1 96.5 59 SER B N 1
ATOM 2239 C CA . SER B 1 59 ? 4.664 26.766 0.539 1 96.5 59 SER B CA 1
ATOM 2240 C C . SER B 1 59 ? 5.023 27.453 1.85 1 96.5 59 SER B C 1
ATOM 2242 O O . SER B 1 59 ? 5.297 28.656 1.869 1 96.5 59 SER B O 1
ATOM 2244 N N . PHE B 1 60 ? 4.953 26.688 3.012 1 96.94 60 PHE B N 1
ATOM 2245 C CA . PHE B 1 60 ? 5.371 27.266 4.281 1 96.94 60 PHE B CA 1
ATOM 2246 C C . PHE B 1 60 ? 6.867 27.547 4.285 1 96.94 60 PHE B C 1
ATOM 2248 O O . PHE B 1 60 ? 7.668 26.656 3.967 1 96.94 60 PHE B O 1
ATOM 2255 N N . PRO B 1 61 ? 7.301 28.672 4.598 1 96.31 61 PRO B N 1
ATOM 2256 C CA . PRO B 1 61 ? 8.711 29.047 4.449 1 96.31 61 PRO B CA 1
ATOM 2257 C C . PRO B 1 61 ? 9.648 28.172 5.27 1 96.31 61 PRO B C 1
ATOM 2259 O O . PRO B 1 61 ? 9.406 27.922 6.453 1 96.31 61 PRO B O 1
ATOM 2262 N N . ALA B 1 62 ? 10.719 27.719 4.637 1 92.94 62 ALA B N 1
ATOM 2263 C CA . ALA B 1 62 ? 11.688 26.812 5.25 1 92.94 62 ALA B CA 1
ATOM 2264 C C . ALA B 1 62 ? 12.266 27.422 6.531 1 92.94 62 ALA B C 1
ATOM 2266 O O . ALA B 1 62 ? 12.461 26.703 7.52 1 92.94 62 ALA B O 1
ATOM 2267 N N . GLY B 1 63 ? 12.492 28.688 6.5 1 93.62 63 GLY B N 1
ATOM 2268 C CA . GLY B 1 63 ? 13.086 29.375 7.637 1 93.62 63 GLY B CA 1
ATOM 2269 C C . GLY B 1 63 ? 12.18 29.406 8.852 1 93.62 63 GLY B C 1
ATOM 2270 O O . GLY B 1 63 ? 12.648 29.578 9.977 1 93.62 63 GLY B O 1
ATOM 2271 N N . ALA B 1 64 ? 10.914 29.219 8.664 1 94.75 64 ALA B N 1
ATOM 2272 C CA . ALA B 1 64 ? 9.945 29.312 9.75 1 94.75 64 ALA B CA 1
ATOM 2273 C C . ALA B 1 64 ? 9.594 27.922 10.281 1 94.75 64 ALA B C 1
ATOM 2275 O O . ALA B 1 64 ? 8.836 27.797 11.242 1 94.75 64 ALA B O 1
ATOM 2276 N N . ARG B 1 65 ? 10.164 26.891 9.68 1 94.25 65 ARG B N 1
ATOM 2277 C CA . ARG B 1 65 ? 9.852 25.531 10.086 1 94.25 65 ARG B CA 1
ATOM 2278 C C . ARG B 1 65 ? 10.641 25.125 11.328 1 94.25 65 ARG B C 1
ATOM 2280 O O . ARG B 1 65 ? 11.859 25.297 11.375 1 94.25 65 ARG B O 1
ATOM 2287 N N . ILE B 1 66 ? 9.961 24.609 12.258 1 92.94 66 ILE B N 1
ATOM 2288 C CA . ILE B 1 66 ? 10.578 24.172 13.5 1 92.94 66 ILE B CA 1
ATOM 2289 C C . ILE B 1 66 ? 11.281 22.828 13.297 1 92.94 66 ILE B C 1
ATOM 2291 O O . ILE B 1 66 ? 12.359 22.594 13.844 1 92.94 66 ILE B O 1
ATOM 2295 N N . VAL B 1 67 ? 10.641 21.984 12.484 1 92 67 VAL B N 1
ATOM 2296 C CA . VAL B 1 67 ? 11.258 20.734 12.062 1 92 67 VAL B CA 1
ATOM 2297 C C . VAL B 1 67 ? 11.492 20.75 10.555 1 92 67 VAL B C 1
ATOM 2299 O O . VAL B 1 67 ? 10.719 21.344 9.805 1 92 67 VAL B O 1
ATOM 2302 N N . PRO B 1 68 ? 12.555 20.094 10.211 1 88.62 68 PRO B N 1
ATOM 2303 C CA . PRO B 1 68 ? 12.859 20.125 8.781 1 88.62 68 PRO B CA 1
ATOM 2304 C C . PRO B 1 68 ? 11.844 19.344 7.938 1 88.62 68 PRO B C 1
ATOM 2306 O O . PRO B 1 68 ? 11.297 18.344 8.391 1 88.62 68 PRO B O 1
ATOM 2309 N N . GLY B 1 69 ? 11.625 19.938 6.75 1 88.44 69 GLY B N 1
ATOM 2310 C CA . GLY B 1 69 ? 10.82 19.234 5.77 1 88.44 69 GLY B CA 1
ATOM 2311 C C . GLY B 1 69 ? 9.359 19.641 5.773 1 88.44 69 GLY B C 1
ATOM 2312 O O . GLY B 1 69 ? 9.008 20.672 6.34 1 88.44 69 GLY B O 1
ATOM 2313 N N . PHE B 1 70 ? 8.555 18.938 5.02 1 92.62 70 PHE B N 1
ATOM 2314 C CA . PHE B 1 70 ? 7.129 19.172 4.848 1 92.62 70 PHE B CA 1
ATOM 2315 C C . PHE B 1 70 ? 6.398 17.891 4.508 1 92.62 70 PHE B C 1
ATOM 2317 O O . PHE B 1 70 ? 7.004 16.812 4.48 1 92.62 70 PHE B O 1
ATOM 2324 N N . MET B 1 71 ? 5.164 17.953 4.262 1 93.69 71 MET B N 1
ATOM 2325 C CA . MET B 1 71 ? 4.258 16.812 4.242 1 93.69 71 MET B CA 1
ATOM 2326 C C . MET B 1 71 ? 4.488 15.953 3.008 1 93.69 71 MET B C 1
ATOM 2328 O O . MET B 1 71 ? 4.258 14.742 3.035 1 93.69 71 MET B O 1
ATOM 2332 N N . ARG B 1 72 ? 5 16.359 1.934 1 85.81 72 ARG B N 1
ATOM 2333 C CA . ARG B 1 72 ? 4.895 15.719 0.627 1 85.81 72 ARG B CA 1
ATOM 2334 C C . ARG B 1 72 ? 5.633 14.391 0.609 1 85.81 72 ARG B C 1
ATOM 2336 O O . ARG B 1 72 ? 5.121 13.398 0.09 1 85.81 72 ARG B O 1
ATOM 2343 N N . PRO B 1 73 ? 6.867 14.266 1.223 1 85.38 73 PRO B N 1
ATOM 2344 C CA . PRO B 1 73 ? 7.438 12.914 1.176 1 85.38 73 PRO B CA 1
ATOM 2345 C C . PRO B 1 73 ? 6.719 11.938 2.102 1 85.38 73 PRO B C 1
ATOM 2347 O O . PRO B 1 73 ? 6.781 10.727 1.895 1 85.38 73 PRO B O 1
ATOM 2350 N N . LEU B 1 74 ? 6.055 12.492 3.098 1 91.38 74 LEU B N 1
ATOM 2351 C CA . LEU B 1 74 ? 5.305 11.656 4.023 1 91.38 74 LEU B CA 1
ATOM 2352 C C . LEU B 1 74 ? 4.023 11.141 3.373 1 91.38 74 LEU B C 1
ATOM 2354 O O . LEU B 1 74 ? 3.625 10 3.592 1 91.38 74 LEU B O 1
ATOM 2358 N N . ASP B 1 75 ? 3.461 12.055 2.6 1 94 75 ASP B N 1
ATOM 2359 C CA . ASP B 1 75 ? 2.188 11.695 1.985 1 94 75 ASP B CA 1
ATOM 2360 C C . ASP B 1 75 ? 2.357 10.508 1.037 1 94 75 ASP B C 1
ATOM 2362 O O . ASP B 1 75 ? 1.438 9.703 0.871 1 94 75 ASP B O 1
ATOM 2366 N N . PHE B 1 76 ? 3.498 10.422 0.423 1 91.19 76 PHE B N 1
ATOM 2367 C CA . PHE B 1 76 ? 3.785 9.305 -0.469 1 91.19 76 PHE B CA 1
ATOM 2368 C C . PHE B 1 76 ? 3.779 7.988 0.297 1 91.19 76 PHE B C 1
ATOM 2370 O O . PHE B 1 76 ? 3.154 7.016 -0.133 1 91.19 76 PHE B O 1
ATOM 2377 N N . MET B 1 77 ? 4.426 7.992 1.377 1 92.88 77 MET B N 1
ATOM 2378 C CA . MET B 1 77 ? 4.453 6.805 2.229 1 92.88 77 MET B CA 1
ATOM 2379 C C . MET B 1 77 ? 3.076 6.535 2.83 1 92.88 77 MET B C 1
ATOM 2381 O O . MET B 1 77 ? 2.621 5.391 2.861 1 92.88 77 MET B O 1
ATOM 2385 N N . GLY B 1 78 ? 2.457 7.566 3.254 1 96.12 78 GLY B N 1
ATOM 2386 C CA . GLY B 1 78 ? 1.133 7.434 3.844 1 96.12 78 GLY B CA 1
ATOM 2387 C C . GLY B 1 78 ? 0.115 6.832 2.891 1 96.12 78 GLY B C 1
ATOM 2388 O O . GLY B 1 78 ? -0.73 6.035 3.301 1 96.12 78 GLY B O 1
ATOM 2389 N N . ASP B 1 79 ? 0.221 7.238 1.649 1 94.44 79 ASP B N 1
ATOM 2390 C CA . ASP B 1 79 ? -0.663 6.695 0.623 1 94.44 79 ASP B CA 1
ATOM 2391 C C . ASP B 1 79 ? -0.524 5.176 0.528 1 94.44 79 ASP B C 1
ATOM 2393 O O . ASP B 1 79 ? -1.524 4.457 0.508 1 94.44 79 ASP B O 1
ATOM 2397 N N . ALA B 1 80 ? 0.691 4.73 0.516 1 94.62 80 ALA B N 1
ATOM 2398 C CA . ALA B 1 80 ? 0.965 3.301 0.404 1 94.62 80 ALA B CA 1
ATOM 2399 C C . ALA B 1 80 ? 0.503 2.557 1.653 1 94.62 80 ALA B C 1
ATOM 2401 O O . ALA B 1 80 ? -0.049 1.457 1.56 1 94.62 80 ALA B O 1
ATOM 2402 N N . VAL B 1 81 ? 0.706 3.152 2.783 1 96.38 81 VAL B N 1
ATOM 2403 C CA . VAL B 1 81 ? 0.313 2.549 4.051 1 96.38 81 VAL B CA 1
ATOM 2404 C C . VAL B 1 81 ? -1.207 2.42 4.113 1 96.38 81 VAL B C 1
ATOM 2406 O O . VAL B 1 81 ? -1.732 1.35 4.434 1 96.38 81 VAL B O 1
ATOM 2409 N N . LEU B 1 82 ? -1.881 3.438 3.736 1 95.88 82 LEU B N 1
ATOM 2410 C CA . LEU B 1 82 ? -3.34 3.432 3.76 1 95.88 82 LEU B CA 1
ATOM 2411 C C .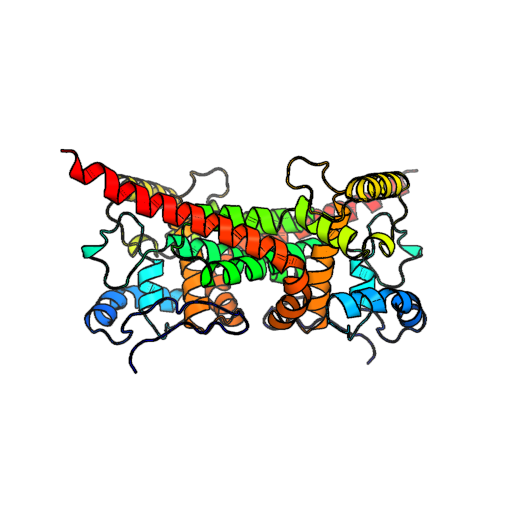 LEU B 1 82 ? -3.896 2.424 2.76 1 95.88 82 LEU B C 1
ATOM 2413 O O . LEU B 1 82 ? -4.867 1.722 3.055 1 95.88 82 LEU B O 1
ATOM 2417 N N . GLU B 1 83 ? -3.268 2.4 1.643 1 94.38 83 GLU B N 1
ATOM 2418 C CA . GLU B 1 83 ? -3.709 1.473 0.605 1 94.38 83 GLU B CA 1
ATOM 2419 C C . GLU B 1 83 ? -3.615 0.026 1.082 1 94.38 83 GLU B C 1
ATOM 2421 O O . GLU B 1 83 ? -4.547 -0.759 0.885 1 94.38 83 GLU B O 1
ATOM 2426 N N . GLN B 1 84 ? -2.521 -0.301 1.638 1 95.44 84 GLN B N 1
ATOM 2427 C CA . GLN B 1 84 ? -2.352 -1.661 2.137 1 95.44 84 GLN B CA 1
ATOM 2428 C C . GLN B 1 84 ? -3.377 -1.983 3.219 1 95.44 84 GLN B C 1
ATOM 2430 O O . GLN B 1 84 ? -4.023 -3.033 3.178 1 95.44 84 GLN B O 1
ATOM 2435 N N . LEU B 1 85 ? -3.562 -1.086 4.148 1 94.5 85 LEU B N 1
ATOM 2436 C CA . LEU B 1 85 ? -4.477 -1.316 5.262 1 94.5 85 LEU B CA 1
ATOM 2437 C C . LEU B 1 85 ? -5.91 -1.483 4.762 1 94.5 85 LEU B C 1
ATOM 2439 O O . LEU B 1 85 ? -6.613 -2.404 5.184 1 94.5 85 LEU B O 1
ATOM 2443 N N . LEU B 1 86 ? -6.277 -0.646 3.863 1 91.56 86 LEU B N 1
ATOM 2444 C CA . LEU B 1 86 ? -7.629 -0.698 3.318 1 91.56 86 LEU B CA 1
ATOM 2445 C C . LEU B 1 86 ? -7.844 -1.98 2.52 1 91.56 86 LEU B C 1
ATOM 2447 O O . LEU B 1 86 ? -8.891 -2.625 2.643 1 91.56 86 LEU B O 1
ATOM 2451 N N . THR B 1 87 ? -6.859 -2.33 1.729 1 91.69 87 THR B N 1
ATOM 2452 C CA . THR B 1 87 ? -6.957 -3.523 0.896 1 91.69 87 THR B CA 1
ATOM 2453 C C . THR B 1 87 ? -7.125 -4.773 1.759 1 91.69 87 THR B C 1
ATOM 2455 O O . THR B 1 87 ? -8 -5.598 1.501 1 91.69 87 THR B O 1
ATOM 2458 N N . VAL B 1 88 ? -6.344 -4.875 2.783 1 91.38 88 VAL B N 1
ATOM 2459 C CA . VAL B 1 88 ? -6.391 -6.043 3.658 1 91.38 88 VAL B CA 1
ATOM 2460 C C . VAL B 1 88 ? -7.719 -6.07 4.41 1 91.38 88 VAL B C 1
ATOM 2462 O O . VAL B 1 88 ? -8.32 -7.133 4.582 1 91.38 88 VAL B O 1
ATOM 2465 N N . HIS B 1 89 ? -8.148 -4.895 4.816 1 89.5 89 HIS B N 1
ATOM 2466 C CA . HIS B 1 89 ? -9.445 -4.805 5.477 1 89.5 89 HIS B CA 1
ATOM 2467 C C . HIS B 1 89 ? -10.562 -5.273 4.555 1 89.5 89 HIS B C 1
ATOM 2469 O O . HIS B 1 89 ? -11.398 -6.09 4.949 1 89.5 89 HIS B O 1
ATOM 2475 N N . LEU B 1 90 ? -10.602 -4.77 3.336 1 85.62 90 LEU B N 1
ATOM 2476 C CA . LEU B 1 90 ? -11.641 -5.109 2.373 1 85.62 90 LEU B CA 1
ATOM 2477 C C . LEU B 1 90 ? -11.602 -6.594 2.025 1 85.62 90 LEU B C 1
ATOM 2479 O O . LEU B 1 90 ? -12.641 -7.234 1.874 1 85.62 90 LEU B O 1
ATOM 2483 N N . TYR B 1 91 ? -10.391 -7.102 1.896 1 85.75 91 TYR B N 1
ATOM 2484 C CA . TYR B 1 91 ? -10.219 -8.523 1.618 1 85.75 91 TYR B CA 1
ATOM 2485 C C . TYR B 1 91 ? -10.938 -9.375 2.662 1 85.75 91 TYR B C 1
ATOM 2487 O O . TYR B 1 91 ? -11.555 -10.391 2.328 1 85.75 91 TYR B O 1
ATOM 2495 N N . GLY B 1 92 ? -10.922 -8.914 3.832 1 84.19 92 GLY B N 1
ATOM 2496 C CA . GLY B 1 92 ? -11.516 -9.664 4.93 1 84.19 92 GLY B CA 1
ATOM 2497 C C . GLY B 1 92 ? -13 -9.406 5.102 1 84.19 92 GLY B C 1
ATOM 2498 O O . GLY B 1 92 ? -13.68 -10.141 5.824 1 84.19 92 GLY B O 1
ATOM 2499 N N . CYS B 1 93 ? -13.508 -8.438 4.41 1 80.25 93 CYS B N 1
ATOM 2500 C CA . CYS B 1 93 ? -14.883 -8.055 4.688 1 80.25 93 CYS B CA 1
ATOM 2501 C C . CYS B 1 93 ? -15.781 -8.336 3.49 1 80.25 93 CYS B C 1
ATOM 2503 O O . CYS B 1 93 ? -17 -8.438 3.633 1 80.25 93 CYS B O 1
ATOM 2505 N N . VAL B 1 94 ? -15.219 -8.383 2.361 1 74.94 94 VAL B N 1
ATOM 2506 C CA . VAL B 1 94 ? -16.016 -8.5 1.149 1 74.94 94 VAL B CA 1
ATOM 2507 C C . VAL B 1 94 ? -16.109 -9.969 0.728 1 74.94 94 VAL B C 1
ATOM 2509 O O . VAL B 1 94 ? -15.109 -10.688 0.747 1 74.94 94 VAL B O 1
ATOM 2512 N N . ASP B 1 95 ? -17.375 -10.43 0.478 1 69.81 95 ASP B N 1
ATOM 2513 C CA . ASP B 1 95 ? -17.656 -11.758 -0.048 1 69.81 95 ASP B CA 1
ATOM 2514 C C . ASP B 1 95 ? -18.828 -11.727 -1.023 1 69.81 95 ASP B C 1
ATOM 2516 O O . ASP B 1 95 ? -19.922 -11.297 -0.668 1 69.81 95 ASP B O 1
ATOM 2520 N N . PRO B 1 96 ? -18.609 -12.227 -2.256 1 68.25 96 PRO B N 1
ATOM 2521 C CA . PRO B 1 96 ? -17.406 -12.766 -2.896 1 68.25 96 PRO B CA 1
ATOM 2522 C C . PRO B 1 96 ? -16.375 -11.688 -3.227 1 68.25 96 PRO B C 1
ATOM 2524 O O . PRO B 1 96 ? -16.734 -10.516 -3.385 1 68.25 96 PRO B O 1
ATOM 2527 N N . LEU B 1 97 ? -15.188 -12.258 -3.201 1 67.88 97 LEU B N 1
ATOM 2528 C CA . LEU B 1 97 ? -14.109 -11.344 -3.568 1 67.88 97 LEU B CA 1
ATOM 2529 C C . LEU B 1 97 ? -14.133 -11.055 -5.066 1 67.88 97 LEU B C 1
ATOM 2531 O O . LEU B 1 97 ? -13.891 -11.953 -5.875 1 67.88 97 LEU B O 1
ATOM 2535 N N . ALA B 1 98 ? -14.781 -9.992 -5.516 1 71.94 98 ALA B N 1
ATOM 2536 C CA . ALA B 1 98 ? -14.703 -9.562 -6.91 1 71.94 98 ALA B CA 1
ATOM 2537 C C . ALA B 1 98 ? -13.617 -8.508 -7.098 1 71.94 98 ALA B C 1
ATOM 2539 O O . ALA B 1 98 ? -13.727 -7.395 -6.57 1 71.94 98 ALA B O 1
ATOM 2540 N N . PRO B 1 99 ? -12.555 -8.953 -7.785 1 73.38 99 PRO B N 1
ATOM 2541 C CA . PRO B 1 99 ? -11.406 -8.047 -7.91 1 73.38 99 PRO B CA 1
ATOM 2542 C C . PRO B 1 99 ? -11.805 -6.641 -8.336 1 73.38 99 PRO B C 1
ATOM 2544 O O . PRO B 1 99 ? -11.289 -5.656 -7.801 1 73.38 99 PRO B O 1
ATOM 2547 N N . LYS B 1 100 ? -12.75 -6.562 -9.211 1 74.19 100 LYS B N 1
ATOM 2548 C CA . LYS B 1 100 ? -13.18 -5.25 -9.672 1 74.19 100 LYS B CA 1
ATOM 2549 C C . LYS B 1 100 ? -13.836 -4.457 -8.547 1 74.19 100 LYS B C 1
ATOM 2551 O O . LYS B 1 100 ? -13.562 -3.266 -8.383 1 74.19 100 LYS B O 1
ATOM 2556 N N . ALA B 1 101 ? -14.664 -5.156 -7.793 1 75.06 101 ALA B N 1
ATOM 2557 C CA . ALA B 1 101 ? -15.352 -4.492 -6.688 1 75.06 101 ALA B CA 1
ATOM 2558 C C . ALA B 1 101 ? -14.359 -4.043 -5.621 1 75.06 101 ALA B C 1
ATOM 2560 O O . ALA B 1 101 ? -14.5 -2.953 -5.055 1 75.06 101 ALA B O 1
ATOM 2561 N N . LEU B 1 102 ? -13.375 -4.879 -5.418 1 77.94 102 LEU B N 1
ATOM 2562 C CA . LEU B 1 102 ? -12.344 -4.547 -4.441 1 77.94 102 LEU B CA 1
ATOM 2563 C C . LEU B 1 102 ? -11.547 -3.324 -4.891 1 77.94 102 LEU B C 1
ATOM 2565 O O . LEU B 1 102 ? -11.32 -2.406 -4.102 1 77.94 102 LEU B O 1
ATOM 2569 N N . HIS B 1 103 ? -11.195 -3.301 -6.121 1 81.62 103 HIS B N 1
ATOM 2570 C CA . HIS B 1 103 ? -10.422 -2.197 -6.68 1 81.62 103 HIS B CA 1
ATOM 257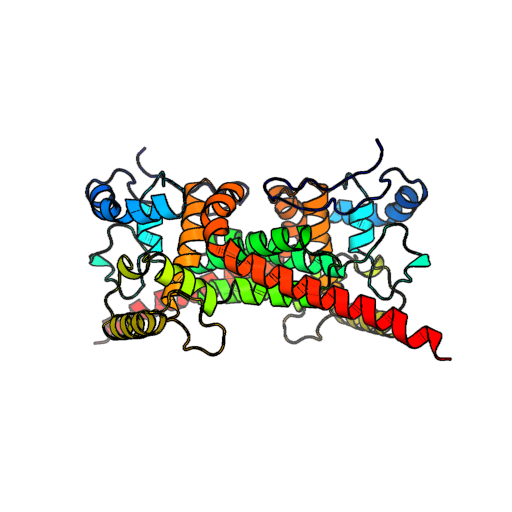1 C C . HIS B 1 103 ? -11.211 -0.891 -6.621 1 81.62 103 HIS B C 1
ATOM 2573 O O . HIS B 1 103 ? -10.695 0.13 -6.164 1 81.62 103 HIS B O 1
ATOM 2579 N N . GLU B 1 104 ? -12.438 -0.96 -7.016 1 79.75 104 GLU B N 1
ATOM 2580 C CA . GLU B 1 104 ? -13.273 0.233 -7.051 1 79.75 104 GLU B CA 1
ATOM 2581 C C . GLU B 1 104 ? -13.539 0.758 -5.641 1 79.75 104 GLU B C 1
ATOM 2583 O O . GLU B 1 104 ? -13.508 1.968 -5.406 1 79.75 104 GLU B O 1
ATOM 2588 N N . SER B 1 105 ? -13.758 -0.141 -4.754 1 78.75 105 SER B N 1
ATOM 2589 C CA . SER B 1 105 ? -14.023 0.255 -3.373 1 78.75 105 SER B CA 1
ATOM 2590 C C . SER B 1 105 ? -12.789 0.896 -2.736 1 78.75 105 SER B C 1
ATOM 2592 O O . SER B 1 105 ? -12.906 1.906 -2.039 1 78.75 105 SER B O 1
ATOM 2594 N N . ARG B 1 106 ? -11.711 0.294 -3.014 1 82.19 106 ARG B N 1
ATOM 2595 C CA . ARG B 1 106 ? -10.469 0.862 -2.498 1 82.19 106 ARG B CA 1
ATOM 2596 C C . ARG B 1 106 ? -10.219 2.252 -3.078 1 82.19 106 ARG B C 1
ATOM 2598 O O . ARG B 1 106 ? -9.93 3.195 -2.34 1 82.19 106 ARG B O 1
ATOM 2605 N N . GLN B 1 107 ? -10.406 2.389 -4.344 1 81.75 107 GLN B N 1
ATOM 2606 C CA . GLN B 1 107 ? -10.18 3.67 -5.004 1 81.75 107 GLN B CA 1
ATOM 2607 C C . GLN B 1 107 ? -11.109 4.746 -4.457 1 81.75 107 GLN B C 1
ATOM 2609 O O . GLN B 1 107 ? -10.695 5.887 -4.246 1 81.75 107 GLN B O 1
ATOM 2614 N N . ARG B 1 108 ? -12.234 4.363 -4.176 1 78.25 108 ARG B N 1
ATOM 2615 C CA . ARG B 1 108 ? -13.227 5.316 -3.682 1 78.25 108 ARG B CA 1
ATOM 2616 C C . ARG B 1 108 ? -12.906 5.746 -2.254 1 78.25 108 ARG B C 1
ATOM 2618 O O . ARG B 1 108 ? -13.172 6.887 -1.868 1 78.25 108 ARG B O 1
ATOM 2625 N N . THR B 1 109 ? -12.344 4.855 -1.526 1 78.94 109 THR B N 1
ATOM 2626 C CA . THR B 1 109 ? -12.086 5.133 -0.117 1 78.94 109 THR B CA 1
ATOM 2627 C C . THR B 1 109 ? -10.773 5.891 0.055 1 78.94 109 THR B C 1
ATOM 2629 O O . THR B 1 109 ? -10.602 6.641 1.019 1 78.94 109 THR B O 1
ATOM 2632 N N . GLU B 1 110 ? -9.891 5.707 -0.893 1 77.12 110 GLU B N 1
ATOM 2633 C CA . GLU B 1 110 ? -8.578 6.312 -0.715 1 77.12 110 GLU B CA 1
ATOM 2634 C C . GLU B 1 110 ? -8.359 7.457 -1.699 1 77.12 110 GLU B C 1
ATOM 2636 O O . GLU B 1 110 ? -7.25 7.988 -1.803 1 77.12 110 GLU B O 1
ATOM 2641 N N . CYS B 1 111 ? -9.422 7.848 -2.342 1 78.44 111 CYS B N 1
ATOM 2642 C CA . CYS B 1 111 ? -9.266 8.914 -3.322 1 78.44 111 CYS B CA 1
ATOM 2643 C C . CYS B 1 111 ? -9.109 10.266 -2.635 1 78.44 111 CYS B C 1
ATOM 2645 O O . CYS B 1 111 ? -9.547 10.445 -1.499 1 78.44 111 CYS B O 1
ATOM 2647 N N . ASP B 1 112 ? -8.508 11.109 -3.346 1 87.69 112 ASP B N 1
ATOM 2648 C CA . ASP B 1 112 ? -8.234 12.453 -2.848 1 87.69 112 ASP B CA 1
ATOM 2649 C C . ASP B 1 112 ? -9.523 13.164 -2.438 1 87.69 112 ASP B C 1
ATOM 2651 O O . ASP B 1 112 ? -9.547 13.883 -1.438 1 87.69 112 ASP B O 1
ATOM 2655 N N . ARG B 1 113 ? -10.516 12.898 -3.16 1 86 113 ARG B N 1
ATOM 2656 C CA . ARG B 1 113 ? -11.781 13.57 -2.902 1 86 113 ARG B CA 1
ATOM 2657 C C . ARG B 1 113 ? -12.32 13.211 -1.522 1 86 113 ARG B C 1
ATOM 2659 O O . ARG B 1 113 ? -12.727 14.094 -0.758 1 86 113 ARG B O 1
ATOM 2666 N N . PHE B 1 114 ? -12.266 11.977 -1.175 1 88.94 114 PHE B N 1
ATOM 2667 C CA . PHE B 1 114 ? -12.797 11.547 0.115 1 88.94 114 PHE B CA 1
ATOM 2668 C C . PHE B 1 114 ? -11.852 11.938 1.244 1 88.94 114 PHE B C 1
ATOM 2670 O O . PHE B 1 114 ? -12.289 12.453 2.279 1 88.94 114 PHE B O 1
ATOM 2677 N N . LEU B 1 115 ? -10.594 11.734 1.066 1 94.44 115 LEU B N 1
ATOM 2678 C CA . LEU B 1 115 ? -9.625 12.055 2.109 1 94.44 115 LEU B CA 1
ATOM 2679 C C . LEU B 1 115 ? -9.617 13.555 2.408 1 94.44 115 LEU B C 1
ATOM 2681 O O . LEU B 1 115 ? -9.516 13.961 3.568 1 94.44 115 LEU B O 1
ATOM 2685 N N . GLY B 1 116 ? -9.695 14.336 1.331 1 94.56 116 GLY B N 1
ATOM 2686 C CA . GLY B 1 116 ? -9.805 15.773 1.524 1 94.56 116 GLY B CA 1
ATOM 2687 C C . GLY B 1 116 ? -11.039 16.188 2.305 1 94.56 116 GLY B C 1
ATOM 2688 O O . GLY B 1 116 ? -10.977 17.062 3.17 1 94.56 116 GLY B O 1
ATOM 2689 N N . PHE B 1 117 ? -12.117 15.57 2.008 1 92.12 117 PHE B N 1
ATOM 2690 C CA . PHE B 1 117 ? -13.359 15.812 2.738 1 92.12 117 PHE B CA 1
ATOM 2691 C C . PHE B 1 117 ? -13.188 15.484 4.215 1 92.12 117 PHE B C 1
ATOM 2693 O O . PHE B 1 117 ? -13.625 16.25 5.082 1 92.12 117 PHE B O 1
ATOM 2700 N N . VAL B 1 118 ? -12.594 14.32 4.535 1 93.44 118 VAL B N 1
ATOM 2701 C CA . VAL B 1 118 ? -12.398 13.883 5.914 1 93.44 118 VAL B CA 1
ATOM 2702 C C . VAL B 1 118 ? -11.609 14.938 6.684 1 93.44 118 VAL B C 1
ATOM 2704 O O . VAL B 1 118 ? -11.969 15.289 7.809 1 93.44 118 VAL B O 1
ATOM 2707 N N . VAL B 1 119 ? -10.602 15.453 6.102 1 96 119 VAL B N 1
ATOM 2708 C CA . VAL B 1 119 ? -9.758 16.469 6.723 1 96 119 VAL B CA 1
ATOM 2709 C C . VAL B 1 119 ? -10.578 17.719 7.031 1 96 119 VAL B C 1
ATOM 2711 O O . VAL B 1 119 ? -10.5 18.266 8.133 1 96 119 VAL B O 1
ATOM 2714 N N . ALA B 1 120 ? -11.367 18.141 6.062 1 94.25 120 ALA B N 1
ATOM 2715 C CA . ALA B 1 120 ? -12.219 19.312 6.242 1 94.25 120 ALA B CA 1
ATOM 2716 C C . ALA B 1 120 ? -13.32 19.047 7.262 1 94.25 120 ALA B C 1
ATOM 2718 O O . ALA B 1 120 ? -13.602 19.891 8.117 1 94.25 120 ALA B O 1
ATOM 2719 N N . HIS B 1 121 ? -13.852 17.875 7.211 1 91.5 121 HIS B N 1
ATOM 2720 C CA . HIS B 1 121 ? -14.961 17.484 8.07 1 91.5 121 HIS B CA 1
ATOM 2721 C C . HIS B 1 121 ? -14.555 17.531 9.539 1 91.5 121 HIS B C 1
ATOM 2723 O O . HIS B 1 121 ? -15.328 17.984 10.391 1 91.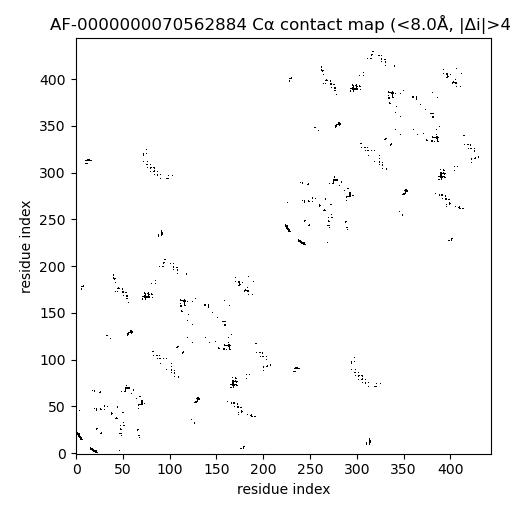5 121 HIS B O 1
ATOM 2729 N N . TYR B 1 122 ? -13.391 17.094 9.844 1 93.75 122 TYR B N 1
ATOM 2730 C CA . TYR B 1 122 ? -12.945 17.031 11.234 1 93.75 122 TYR B CA 1
ATOM 2731 C C . TYR B 1 122 ? -12.195 18.297 11.625 1 93.75 122 TYR B C 1
ATOM 2733 O O . TYR B 1 122 ? -11.625 18.375 12.719 1 93.75 122 TYR B O 1
ATOM 2741 N N . GLY B 1 123 ? -12.109 19.234 10.688 1 94.56 123 GLY B N 1
ATOM 2742 C CA . GLY B 1 123 ? -11.586 20.562 11 1 94.56 123 GLY B CA 1
ATOM 2743 C C . GLY B 1 123 ? -10.07 20.609 10.992 1 94.56 123 GLY B C 1
ATOM 2744 O O . GLY B 1 123 ? -9.484 21.594 11.461 1 94.56 123 GLY B O 1
ATOM 2745 N N . MET B 1 124 ? -9.414 19.656 10.414 1 97.44 124 MET B N 1
ATOM 2746 C CA . MET B 1 124 ? -7.961 19.578 10.453 1 97.44 124 MET B CA 1
ATOM 2747 C C . MET B 1 124 ? -7.34 20.609 9.516 1 97.44 124 MET B C 1
ATOM 2749 O O . MET B 1 124 ? -6.195 21.031 9.703 1 97.44 124 MET B O 1
ATOM 2753 N N . HIS B 1 125 ? -8.141 21.016 8.477 1 97.38 125 HIS B N 1
ATOM 2754 C CA . HIS B 1 125 ? -7.656 22 7.508 1 97.38 125 HIS B CA 1
ATOM 2755 C C . HIS B 1 125 ? -7.285 23.312 8.195 1 97.38 125 HIS B C 1
ATOM 2757 O O . HIS B 1 125 ? -6.434 24.062 7.707 1 97.38 125 HIS B O 1
ATOM 2763 N N . LYS B 1 126 ? -7.812 23.609 9.359 1 97.88 126 LYS B N 1
ATOM 2764 C CA . LYS B 1 126 ? -7.598 24.859 10.078 1 97.88 126 LYS B CA 1
ATOM 2765 C C . LYS B 1 126 ? -6.184 24.938 10.648 1 97.88 126 LYS B C 1
ATOM 2767 O O . LYS B 1 126 ? -5.695 26.016 10.992 1 97.88 126 LYS B O 1
ATOM 2772 N N . LEU B 1 127 ? -5.535 23.75 10.742 1 98.31 127 LEU B N 1
ATOM 2773 C CA . LEU B 1 127 ? -4.227 23.688 11.383 1 98.31 127 LEU B CA 1
ATOM 2774 C C . LEU B 1 127 ? -3.123 23.5 10.344 1 98.31 127 LEU B C 1
ATOM 2776 O O . LEU B 1 127 ? -1.946 23.391 10.695 1 98.31 127 LEU B O 1
ATOM 2780 N N . LEU B 1 128 ? -3.537 23.406 9.078 1 98.25 128 LEU B N 1
ATOM 2781 C CA . LEU B 1 128 ? -2.551 23.266 8.016 1 98.25 128 LEU B CA 1
ATOM 2782 C C . LEU B 1 128 ? -1.668 24.516 7.938 1 98.25 128 LEU B C 1
ATOM 2784 O O . LEU B 1 128 ? -2.172 25.641 7.93 1 98.25 128 LEU B O 1
ATOM 2788 N N . ARG B 1 129 ? -0.346 24.266 7.918 1 97.88 129 ARG B N 1
ATOM 2789 C CA . ARG B 1 129 ? 0.606 25.375 7.801 1 97.88 129 ARG B CA 1
ATOM 2790 C C . ARG B 1 129 ? 1.01 25.594 6.348 1 97.88 129 ARG B C 1
ATOM 2792 O O . ARG B 1 129 ? 1.611 24.719 5.723 1 97.88 129 ARG B O 1
ATOM 2799 N N . TYR B 1 130 ? 0.725 26.734 5.812 1 97.62 130 TYR B N 1
ATOM 2800 C CA . TYR B 1 130 ? 1.041 27.062 4.43 1 97.62 130 TYR B CA 1
ATOM 2801 C C . TYR B 1 130 ? 1.134 28.578 4.238 1 97.62 130 TYR B C 1
ATOM 2803 O O . TYR B 1 130 ? 0.66 29.344 5.074 1 97.62 130 TYR B O 1
ATOM 2811 N N . ALA B 1 131 ? 1.916 29 3.26 1 97.31 131 ALA B N 1
ATOM 2812 C CA . ALA B 1 131 ? 2.027 30.391 2.834 1 97.31 131 ALA B CA 1
ATOM 2813 C C . ALA B 1 131 ? 1.669 30.531 1.358 1 97.31 131 ALA B C 1
ATOM 2815 O O . ALA B 1 131 ? 2.535 30.828 0.53 1 97.31 131 ALA B O 1
ATOM 2816 N N . SER B 1 132 ? 0.469 30.359 0.962 1 97.19 132 SER B N 1
ATOM 2817 C CA . SER B 1 132 ? -0.068 30.438 -0.392 1 97.19 132 SER B CA 1
ATOM 2818 C C . SER B 1 132 ? -1.479 31.016 -0.396 1 97.19 132 SER B C 1
ATOM 2820 O O . SER B 1 132 ? -2.434 30.328 -0.013 1 97.19 132 SER B O 1
ATOM 2822 N N . PRO B 1 133 ? -1.595 32.219 -0.826 1 96.81 133 PRO B N 1
ATOM 2823 C CA . PRO B 1 133 ? -2.926 32.844 -0.875 1 96.81 133 PRO B CA 1
ATOM 2824 C C . PRO B 1 133 ? -3.908 32.031 -1.73 1 96.81 133 PRO B C 1
ATOM 2826 O O . PRO B 1 133 ? -5.09 31.922 -1.386 1 96.81 133 PRO B O 1
ATOM 2829 N N . SER B 1 134 ? -3.412 31.531 -2.791 1 97.31 134 SER B N 1
ATOM 2830 C CA . SER B 1 134 ? -4.27 30.75 -3.67 1 97.31 134 SER B CA 1
ATOM 2831 C C . SER B 1 134 ? -4.797 29.5 -2.959 1 97.31 134 SER B C 1
ATOM 2833 O O . SER B 1 134 ? -5.977 29.172 -3.078 1 97.31 134 SER B O 1
ATOM 2835 N N . LEU B 1 135 ? -3.932 28.859 -2.189 1 97.31 135 LEU B N 1
ATOM 2836 C CA . LEU B 1 135 ? -4.355 27.688 -1.435 1 97.31 135 LEU B CA 1
ATOM 2837 C C . LEU B 1 135 ? -5.371 28.062 -0.364 1 97.31 135 LEU B C 1
ATOM 2839 O O . LEU B 1 135 ? -6.344 27.328 -0.142 1 97.31 135 LEU B O 1
ATOM 2843 N N . SER B 1 136 ? -5.141 29.141 0.218 1 97.62 136 SER B N 1
ATOM 2844 C CA . SER B 1 136 ? -6.074 29.641 1.227 1 97.62 136 SER B CA 1
ATOM 2845 C C . SER B 1 136 ? -7.469 29.828 0.643 1 97.62 136 SER B C 1
ATOM 2847 O O . SER B 1 136 ? -8.461 29.375 1.227 1 97.62 136 SER B O 1
ATOM 2849 N N . GLU B 1 137 ? -7.508 30.469 -0.46 1 97.56 137 GLU B N 1
ATOM 2850 C CA . GLU B 1 137 ? -8.781 30.719 -1.129 1 97.56 137 GLU B CA 1
ATOM 2851 C C . GLU B 1 137 ? -9.461 29.406 -1.512 1 97.56 137 GLU B C 1
ATOM 2853 O O . GLU B 1 137 ? -10.68 29.266 -1.352 1 97.56 137 GLU B O 1
ATOM 2858 N N . ASP B 1 138 ? -8.711 28.516 -2.018 1 96.75 138 ASP B N 1
ATOM 2859 C CA . ASP B 1 138 ? -9.25 27.219 -2.428 1 96.75 138 ASP B CA 1
ATOM 2860 C C . ASP B 1 138 ? -9.859 26.484 -1.242 1 96.75 138 ASP B C 1
ATOM 2862 O O . ASP B 1 138 ? -10.938 25.891 -1.361 1 96.75 138 ASP B O 1
ATOM 2866 N N . ILE B 1 139 ? -9.172 26.516 -0.107 1 96.75 139 ILE B N 1
ATOM 2867 C CA . ILE B 1 139 ? -9.633 25.812 1.085 1 96.75 139 ILE B CA 1
ATOM 2868 C C . ILE B 1 139 ? -10.922 26.453 1.595 1 96.75 139 ILE B C 1
ATOM 2870 O O . ILE B 1 139 ? -11.891 25.766 1.902 1 96.75 139 ILE B O 1
ATOM 2874 N N . VAL B 1 140 ? -10.945 27.766 1.635 1 95.38 140 VAL B N 1
ATOM 2875 C CA . VAL B 1 140 ? -12.117 28.484 2.119 1 95.38 140 VAL B CA 1
ATOM 2876 C C . VAL B 1 140 ? -13.32 28.156 1.238 1 95.38 140 VAL B C 1
ATOM 2878 O O . VAL B 1 140 ? -14.406 27.875 1.744 1 95.38 140 VAL B O 1
ATOM 2881 N N . GLN B 1 141 ? -13.109 28.203 -0.049 1 93.81 141 GLN B N 1
ATOM 2882 C CA . GLN B 1 141 ? -14.18 27.922 -0.99 1 93.81 141 GLN B CA 1
ATOM 2883 C C . GLN B 1 141 ? -14.703 26.5 -0.814 1 93.81 141 GLN B C 1
ATOM 2885 O O . GLN B 1 141 ? -15.914 26.266 -0.831 1 93.81 141 GLN B O 1
ATOM 2890 N N . TYR B 1 142 ? -13.805 25.578 -0.604 1 94.44 142 TYR B N 1
ATOM 2891 C CA . TYR B 1 142 ? -14.203 24.188 -0.443 1 94.44 142 TYR B CA 1
ATOM 2892 C C . TYR B 1 142 ? -15 24 0.839 1 94.44 142 TYR B C 1
ATOM 2894 O O . TYR B 1 142 ? -16.047 23.344 0.832 1 94.44 142 TYR B O 1
ATOM 2902 N N . VAL B 1 143 ? -14.578 24.562 1.919 1 93.06 143 VAL B N 1
ATOM 2903 C CA . VAL B 1 143 ? -15.219 24.406 3.221 1 93.06 143 VAL B CA 1
ATOM 2904 C C . VAL B 1 143 ? -16.609 25.016 3.191 1 93.06 143 VAL B C 1
ATOM 2906 O O . VAL B 1 143 ? -17.562 24.469 3.76 1 93.06 143 VAL B O 1
ATOM 2909 N N . ARG B 1 144 ? -16.734 26.094 2.547 1 90.69 144 ARG B N 1
ATOM 2910 C CA . ARG B 1 144 ? -18.031 26.75 2.412 1 90.69 144 ARG B CA 1
ATOM 2911 C C . ARG B 1 144 ? -19.031 25.859 1.665 1 90.69 144 ARG B C 1
ATOM 2913 O O . ARG B 1 144 ? -20.219 25.844 1.99 1 90.69 144 ARG B O 1
ATOM 2920 N N . MET B 1 145 ? -18.469 25.172 0.747 1 87.88 145 MET B N 1
ATOM 2921 C CA . MET B 1 145 ? -19.312 24.297 -0.067 1 87.88 145 MET B CA 1
ATOM 2922 C C . MET B 1 145 ? -19.812 23.109 0.749 1 87.88 145 MET B C 1
ATOM 2924 O O . MET B 1 145 ? -20.922 22.625 0.534 1 87.88 145 MET B O 1
ATOM 2928 N N . LEU B 1 146 ? -19.016 22.578 1.725 1 86.44 146 LEU B N 1
ATOM 2929 C CA . LEU B 1 146 ? -19.359 21.406 2.531 1 86.44 146 LEU B CA 1
ATOM 2930 C C . LEU B 1 146 ? -20.453 21.719 3.533 1 86.44 146 LEU B C 1
ATOM 2932 O O . LEU B 1 146 ? -21.047 20.828 4.125 1 86.44 146 LEU B O 1
ATOM 2936 N N . ARG B 1 147 ? -20.938 22.812 3.846 1 66.5 147 ARG B N 1
ATOM 2937 C CA . ARG B 1 147 ? -21.828 23.344 4.887 1 66.5 147 ARG B CA 1
ATOM 2938 C C . ARG B 1 147 ? -22.844 22.297 5.324 1 66.5 147 ARG B C 1
ATOM 2940 O O . ARG B 1 147 ? -23.266 22.281 6.477 1 66.5 147 ARG B O 1
ATOM 2947 N N . ASP B 1 148 ? -23.203 21.344 4.531 1 62.69 148 ASP B N 1
ATOM 2948 C CA . ASP B 1 148 ? -24.203 20.422 5.051 1 62.69 148 ASP B CA 1
ATOM 2949 C C . ASP B 1 148 ? -23.562 19.203 5.703 1 62.69 148 ASP B C 1
ATOM 2951 O O . ASP B 1 148 ? -24.25 18.375 6.305 1 62.69 148 ASP B O 1
ATOM 2955 N N . GLY B 1 149 ? -22.234 19.094 5.852 1 64.88 149 GLY B N 1
ATOM 2956 C CA . GLY B 1 149 ? -21.469 18.109 6.602 1 64.88 149 GLY B CA 1
ATOM 2957 C C . GLY B 1 149 ? -21.422 16.75 5.93 1 64.88 149 GLY B C 1
ATOM 2958 O O . GLY B 1 149 ? -20.688 15.867 6.367 1 64.88 149 GLY B O 1
ATOM 2959 N N . GLU B 1 150 ? -22.188 16.578 4.844 1 73.19 150 GLU B N 1
ATOM 2960 C CA . GLU B 1 150 ? -22.219 15.273 4.191 1 73.19 150 GLU B CA 1
ATOM 2961 C C . GLU B 1 150 ? -21.188 15.18 3.076 1 73.19 150 GLU B C 1
ATOM 2963 O O . GLU B 1 150 ? -20.812 16.203 2.479 1 73.19 150 GLU B O 1
ATOM 2968 N N . TYR B 1 151 ? -20.594 14 2.965 1 75.88 151 TYR B N 1
ATOM 2969 C CA . TYR B 1 151 ? -19.688 13.805 1.843 1 75.88 151 TYR B CA 1
ATOM 2970 C C . TYR B 1 151 ? -20.406 14.039 0.515 1 75.88 151 TYR B C 1
ATOM 2972 O O . TYR B 1 151 ? -21.375 13.359 0.198 1 75.88 151 TYR B O 1
ATOM 2980 N N . PRO B 1 152 ? -20 15.016 -0.169 1 72.75 152 PRO B N 1
ATOM 2981 C CA . PRO B 1 152 ? -20.75 15.422 -1.366 1 72.75 152 PRO B CA 1
ATOM 2982 C C . PRO B 1 152 ? -20.562 14.445 -2.527 1 72.75 152 PRO B C 1
ATOM 2984 O O . PRO B 1 152 ? -21.281 14.547 -3.535 1 72.75 152 PRO B O 1
ATOM 2987 N N . GLY B 1 153 ? -19.797 13.484 -2.414 1 71.38 153 GLY B N 1
ATOM 2988 C CA . GLY B 1 153 ? -19.609 12.508 -3.479 1 71.38 153 GLY B CA 1
ATOM 2989 C C . GLY B 1 153 ? -18.75 13.016 -4.617 1 71.38 153 GLY B C 1
ATOM 2990 O O . GLY B 1 153 ? -18.078 14.039 -4.48 1 71.38 153 GLY B O 1
ATOM 2991 N N . PHE B 1 154 ? -18.703 12.352 -5.73 1 66.81 154 PHE B N 1
ATOM 2992 C CA . PHE B 1 154 ? -17.781 12.562 -6.84 1 66.81 154 PHE B CA 1
ATOM 2993 C C . PHE B 1 154 ? -18.297 13.672 -7.754 1 66.81 154 PHE B C 1
ATOM 2995 O O . PHE B 1 154 ? -17.547 14.203 -8.578 1 66.81 154 PHE B O 1
ATOM 3002 N N . ARG B 1 155 ? -19.422 14.094 -7.469 1 68.06 155 ARG B N 1
ATOM 3003 C CA . ARG B 1 155 ? -19.984 15.102 -8.359 1 68.06 155 ARG B CA 1
ATOM 3004 C C . ARG B 1 155 ? -19.688 16.5 -7.848 1 68.06 155 ARG B C 1
ATOM 3006 O O . ARG B 1 155 ? -19.797 17.484 -8.594 1 68.06 155 ARG B O 1
ATOM 3013 N N . ALA B 1 156 ? -19.266 16.562 -6.699 1 74.88 156 ALA B N 1
ATOM 3014 C CA . ALA B 1 156 ? -18.969 17.875 -6.125 1 74.88 156 ALA B CA 1
ATOM 3015 C C . ALA B 1 156 ? -17.547 18.312 -6.441 1 74.88 156 ALA B C 1
ATOM 3017 O O . ALA B 1 156 ? -16.75 17.516 -6.953 1 74.88 156 ALA B O 1
ATOM 3018 N N . GLN B 1 157 ? -17.328 19.578 -6.219 1 83.62 157 GLN B N 1
ATOM 3019 C CA . GLN B 1 157 ? -15.984 20.109 -6.398 1 83.62 157 GLN B CA 1
ATOM 3020 C C . GLN B 1 157 ? -14.961 19.328 -5.59 1 83.62 157 GLN B C 1
ATOM 3022 O O . GLN B 1 157 ? -15.219 18.953 -4.445 1 83.62 157 GLN B O 1
ATOM 3027 N N . ALA B 1 158 ? -13.875 19.109 -6.25 1 89.81 158 ALA B N 1
ATOM 3028 C CA . ALA B 1 158 ? -12.812 18.359 -5.582 1 89.81 158 ALA B CA 1
ATOM 3029 C C . ALA B 1 158 ? -12.117 19.234 -4.539 1 89.81 158 ALA B C 1
ATOM 3031 O O . ALA B 1 158 ? -11.961 20.438 -4.727 1 89.81 158 ALA B O 1
ATOM 3032 N N . PRO B 1 159 ? -11.781 18.688 -3.445 1 94.25 159 PRO B N 1
ATOM 3033 C CA . PRO B 1 159 ? -10.961 19.438 -2.49 1 94.25 159 PRO B CA 1
ATOM 3034 C C . PRO B 1 159 ? -9.586 19.797 -3.055 1 94.25 159 PRO B C 1
ATOM 3036 O O . PRO B 1 159 ? -9.086 19.125 -3.957 1 94.25 159 PRO B O 1
ATOM 3039 N N . PRO B 1 160 ? -9.07 20.906 -2.508 1 95.69 160 PRO B N 1
ATOM 3040 C CA . PRO B 1 160 ? -7.66 21.125 -2.824 1 95.69 160 PRO B CA 1
ATOM 3041 C C . PRO B 1 160 ? -6.785 19.922 -2.455 1 95.69 160 PRO B C 1
ATOM 3043 O O . PRO B 1 160 ? -6.941 19.359 -1.374 1 95.69 160 PRO B O 1
ATOM 3046 N N . LYS B 1 161 ? -5.855 19.547 -3.26 1 94.38 161 LYS B N 1
ATOM 3047 C CA . LYS B 1 161 ? -5.043 18.344 -3.152 1 94.38 161 LYS B CA 1
ATOM 3048 C C . LYS B 1 161 ? -4.324 18.281 -1.809 1 94.38 161 LYS B C 1
ATOM 3050 O O . LYS B 1 161 ? -4.215 17.219 -1.202 1 94.38 161 LYS B O 1
ATOM 3055 N N . PRO B 1 162 ? -3.834 19.438 -1.33 1 96.94 162 PRO B N 1
ATOM 3056 C CA . PRO B 1 162 ? -3.064 19.391 -0.085 1 96.94 162 PRO B CA 1
ATOM 3057 C C . PRO B 1 162 ? -3.891 18.875 1.097 1 96.94 162 PRO B C 1
ATOM 3059 O O . PRO B 1 162 ? -3.33 18.422 2.092 1 96.94 162 PRO B O 1
ATOM 3062 N N . LEU B 1 163 ? -5.191 18.984 0.971 1 97.31 163 LEU B N 1
ATOM 3063 C CA . LEU B 1 163 ? -6.012 18.453 2.057 1 97.31 163 LEU B CA 1
ATOM 3064 C C . LEU B 1 163 ? -5.926 16.938 2.113 1 97.31 163 LEU B C 1
ATOM 3066 O O . LEU B 1 163 ? -5.754 16.359 3.188 1 97.31 163 LEU B O 1
ATOM 3070 N N . ALA B 1 164 ? -6.02 16.328 0.973 1 96.56 164 ALA B N 1
ATOM 3071 C CA . ALA B 1 164 ? -5.848 14.883 0.925 1 96.56 164 ALA B CA 1
ATOM 3072 C C . ALA B 1 164 ? -4.43 14.484 1.324 1 96.56 164 ALA B C 1
ATOM 3074 O O . ALA B 1 164 ? -4.238 13.516 2.062 1 96.56 164 ALA B O 1
ATOM 3075 N N . ASP B 1 165 ? -3.447 15.258 0.887 1 96.56 165 ASP B N 1
ATOM 3076 C CA . ASP B 1 165 ? -2.051 15.016 1.229 1 96.56 165 ASP B CA 1
ATOM 3077 C C . ASP B 1 165 ? -1.839 15.055 2.74 1 96.56 165 ASP B C 1
ATOM 3079 O O . ASP B 1 165 ? -1.017 14.305 3.277 1 96.56 165 ASP B O 1
ATOM 3083 N N . LEU B 1 166 ? -2.566 15.891 3.324 1 98 166 LEU B N 1
ATOM 3084 C CA . LEU B 1 166 ? -2.463 16.031 4.773 1 98 166 LEU B CA 1
ATOM 3085 C C . LEU B 1 166 ? -2.881 14.734 5.469 1 98 166 LEU B C 1
ATOM 3087 O O . LEU B 1 166 ? -2.193 14.258 6.375 1 98 166 LEU B O 1
ATOM 3091 N N . PHE B 1 167 ? -3.971 14.141 5.023 1 97.81 167 PHE B N 1
ATOM 3092 C CA . PHE B 1 167 ? -4.434 12.891 5.617 1 97.81 167 PHE B CA 1
ATOM 3093 C C . PHE B 1 167 ? -3.408 11.781 5.422 1 97.81 167 PHE B C 1
ATOM 3095 O O . PHE B 1 167 ? -3.102 11.039 6.355 1 97.81 167 PHE B O 1
ATOM 3102 N N . GLU B 1 168 ? -2.92 11.703 4.254 1 97.38 168 GLU B N 1
ATOM 3103 C CA . GLU B 1 168 ? -1.911 10.695 3.936 1 97.38 168 GLU B CA 1
ATOM 3104 C C . GLU B 1 168 ? -0.638 10.914 4.75 1 97.38 168 GLU B C 1
ATOM 3106 O O . GLU B 1 168 ? -0.063 9.961 5.277 1 97.38 168 GLU B O 1
ATOM 3111 N N . SER B 1 169 ? -0.236 12.156 4.836 1 97.5 169 SER B N 1
ATOM 3112 C CA . SER B 1 169 ? 0.948 12.5 5.617 1 97.5 169 SER B CA 1
ATOM 3113 C C . SER B 1 169 ? 0.754 12.164 7.094 1 97.5 169 SER B C 1
ATOM 3115 O O . SER B 1 169 ? 1.694 11.734 7.766 1 97.5 169 SER B O 1
ATOM 3117 N N . LEU B 1 170 ? -0.435 12.406 7.559 1 98.25 170 LEU B N 1
ATOM 3118 C CA . LEU B 1 170 ? -0.76 12.078 8.938 1 98.25 170 LEU B CA 1
ATOM 3119 C C . LEU B 1 170 ? -0.633 10.578 9.188 1 98.25 170 LEU B C 1
ATOM 3121 O O . LEU B 1 170 ? -0.106 10.148 10.219 1 98.25 170 LEU B O 1
ATOM 3125 N N . ALA B 1 171 ? -1.066 9.781 8.281 1 97.88 171 ALA B N 1
ATOM 3126 C CA . ALA B 1 171 ? -0.916 8.328 8.375 1 97.88 171 ALA B CA 1
ATOM 3127 C C . ALA B 1 171 ? 0.556 7.938 8.484 1 97.88 171 ALA B C 1
ATOM 3129 O O . ALA B 1 171 ? 0.928 7.129 9.336 1 97.88 171 ALA B O 1
ATOM 3130 N N . ALA B 1 172 ? 1.357 8.539 7.664 1 96.69 172 ALA B N 1
ATOM 3131 C CA . ALA B 1 172 ? 2.793 8.266 7.684 1 96.69 172 ALA B CA 1
ATOM 3132 C C . ALA B 1 172 ? 3.416 8.719 9 1 96.69 172 ALA B C 1
ATOM 3134 O O . ALA B 1 172 ? 4.301 8.047 9.539 1 96.69 172 ALA B O 1
ATOM 3135 N N . ALA B 1 173 ? 2.994 9.852 9.484 1 96.94 173 ALA B N 1
ATOM 3136 C CA . ALA B 1 173 ? 3.51 10.375 10.742 1 96.94 173 ALA B CA 1
ATOM 3137 C C . ALA B 1 173 ? 3.23 9.406 11.891 1 96.94 173 ALA B C 1
ATOM 3139 O O . ALA B 1 173 ? 4.117 9.117 12.695 1 96.94 173 ALA B O 1
ATOM 3140 N N . VAL B 1 174 ? 2.016 8.906 11.969 1 97.75 174 VAL B N 1
ATOM 3141 C CA . VAL B 1 174 ? 1.675 7.926 12.992 1 97.75 174 VAL B CA 1
ATOM 3142 C C . VAL B 1 174 ? 2.529 6.676 12.812 1 97.75 174 VAL B C 1
ATOM 3144 O O . VAL B 1 174 ? 3.059 6.133 13.789 1 97.75 174 VAL B O 1
ATOM 3147 N N . TYR B 1 175 ? 2.668 6.238 11.609 1 96.88 175 TYR B N 1
ATOM 3148 C CA . TYR B 1 175 ? 3.445 5.047 11.281 1 96.88 175 TYR B CA 1
ATOM 3149 C C . TYR B 1 175 ? 4.883 5.18 11.766 1 96.88 175 TYR B C 1
ATOM 3151 O O . TYR B 1 175 ? 5.402 4.281 12.438 1 96.88 175 TYR B O 1
ATOM 3159 N N . LEU B 1 176 ? 5.484 6.301 11.477 1 94.31 176 LEU B N 1
ATOM 3160 C CA . LEU B 1 176 ? 6.879 6.523 11.836 1 94.31 176 LEU B CA 1
ATOM 3161 C C . LEU B 1 176 ? 7.027 6.727 13.336 1 94.31 176 LEU B C 1
ATOM 3163 O O . LEU B 1 176 ? 7.934 6.168 13.961 1 94.31 176 LEU B O 1
ATOM 3167 N N . ASP B 1 177 ? 6.121 7.461 13.914 1 94.44 177 ASP B N 1
ATOM 3168 C CA . ASP B 1 177 ? 6.199 7.766 15.336 1 94.44 177 ASP B CA 1
ATOM 3169 C C . ASP B 1 177 ? 5.949 6.516 16.172 1 94.44 177 ASP B C 1
ATOM 3171 O O . ASP B 1 177 ? 6.445 6.414 17.297 1 94.44 177 ASP B O 1
ATOM 3175 N N . SER B 1 178 ? 5.215 5.562 15.633 1 94.69 178 SER B N 1
ATOM 3176 C CA . SER B 1 178 ? 4.867 4.344 16.359 1 94.69 178 SER B CA 1
ATOM 3177 C C . SER B 1 178 ? 5.855 3.221 16.062 1 94.69 178 SER B C 1
ATOM 3179 O O . SER B 1 178 ? 5.535 2.043 16.234 1 94.69 178 SER B O 1
ATOM 3181 N N . ASP B 1 179 ? 7.027 3.561 15.492 1 90.94 179 ASP B N 1
ATOM 3182 C CA . ASP B 1 179 ? 8.039 2.584 15.109 1 90.94 179 ASP B CA 1
ATOM 3183 C C . ASP B 1 179 ? 7.508 1.617 14.055 1 90.94 179 ASP B C 1
ATOM 3185 O O . ASP B 1 179 ? 7.629 0.399 14.203 1 90.94 179 ASP B O 1
ATOM 3189 N N . GLN B 1 180 ? 6.719 2.211 13.109 1 93.06 180 GLN B N 1
ATOM 3190 C CA . GLN B 1 180 ? 6.246 1.521 11.914 1 93.06 180 GLN B CA 1
ATOM 3191 C C . GLN B 1 180 ? 5.223 0.443 12.273 1 93.06 180 GLN B C 1
ATOM 3193 O O . GLN B 1 180 ? 5.281 -0.671 11.75 1 93.06 180 GLN B O 1
ATOM 3198 N N . ASN B 1 181 ? 4.371 0.808 13.211 1 94.81 181 ASN B N 1
ATOM 3199 C CA . ASN B 1 181 ? 3.301 -0.067 13.688 1 94.81 181 ASN B CA 1
ATOM 3200 C C . ASN B 1 181 ? 2.008 0.155 12.906 1 94.81 181 ASN B C 1
ATOM 3202 O O . ASN B 1 181 ? 1.308 1.145 13.125 1 94.81 181 ASN B O 1
ATOM 3206 N N . LEU B 1 182 ? 1.66 -0.831 12.078 1 96.25 182 LEU B N 1
ATOM 3207 C CA . LEU B 1 182 ? 0.492 -0.691 11.211 1 96.25 182 LEU B CA 1
ATOM 3208 C C . LEU B 1 182 ? -0.795 -0.725 12.031 1 96.25 182 LEU B C 1
ATOM 3210 O O . LEU B 1 182 ? -1.777 -0.069 11.68 1 96.25 182 LEU B O 1
ATOM 3214 N N . ALA B 1 183 ? -0.822 -1.463 13.078 1 96.31 183 ALA B N 1
ATOM 3215 C CA . ALA B 1 183 ? -2.012 -1.561 13.914 1 96.31 183 ALA B CA 1
ATOM 3216 C C . ALA B 1 183 ? -2.379 -0.202 14.508 1 96.31 183 ALA B C 1
ATOM 3218 O O . ALA B 1 183 ? -3.561 0.132 14.625 1 96.31 183 ALA B O 1
ATOM 3219 N N . LYS B 1 184 ? -1.429 0.569 14.867 1 97.12 184 LYS B N 1
ATOM 3220 C CA . LYS B 1 184 ? -1.683 1.892 15.43 1 97.12 184 LYS B CA 1
ATOM 3221 C C . LYS B 1 184 ? -2.227 2.846 14.375 1 97.12 184 LYS B C 1
ATOM 3223 O O . LYS B 1 184 ? -3.104 3.664 14.656 1 97.12 184 LYS B O 1
ATOM 3228 N N . VAL B 1 185 ? -1.701 2.729 13.156 1 97.62 185 VAL B N 1
ATOM 3229 C CA . VAL B 1 185 ? -2.238 3.535 12.062 1 97.62 185 VAL B CA 1
ATOM 3230 C C . VAL B 1 185 ? -3.699 3.164 11.82 1 97.62 185 VAL B C 1
ATOM 3232 O O . VAL B 1 185 ? -4.559 4.039 11.711 1 97.62 185 VAL B O 1
ATOM 3235 N N . TYR B 1 186 ? -3.928 1.886 11.781 1 95.81 186 TYR B N 1
ATOM 3236 C CA . TYR B 1 186 ? -5.273 1.37 11.555 1 95.81 186 TYR B CA 1
ATOM 3237 C C . TYR B 1 186 ? -6.238 1.878 12.625 1 95.81 186 TYR B C 1
ATOM 3239 O O . TYR B 1 186 ? -7.289 2.439 12.305 1 95.81 186 TYR B O 1
ATOM 3247 N N . ARG B 1 187 ? -5.902 1.763 13.812 1 95.81 187 ARG B N 1
ATOM 3248 C CA . ARG B 1 187 ? -6.773 2.135 14.922 1 95.81 187 ARG B CA 1
ATOM 3249 C C . ARG B 1 187 ? -6.984 3.645 14.969 1 95.81 187 ARG B C 1
ATOM 3251 O O . ARG B 1 187 ? -8.047 4.117 15.391 1 95.81 187 ARG B O 1
ATOM 3258 N N . SER B 1 188 ? -6.051 4.375 14.523 1 96.94 188 SER B N 1
ATOM 3259 C CA . SER B 1 188 ? -6.102 5.832 14.617 1 96.94 188 SER B CA 1
ATOM 3260 C C . SER B 1 188 ? -6.898 6.43 13.461 1 96.94 188 SER B C 1
ATOM 3262 O O . SER B 1 188 ? -7.719 7.328 13.672 1 96.94 188 SER B O 1
ATOM 3264 N N . LEU B 1 189 ? -6.699 5.91 12.258 1 94.88 189 LEU B N 1
ATOM 3265 C CA . LEU B 1 189 ? -7.195 6.645 11.102 1 94.88 189 LEU B CA 1
ATOM 3266 C C . LEU B 1 189 ? -8.414 5.945 10.5 1 94.88 189 LEU B C 1
ATOM 3268 O O . LEU B 1 189 ? -9.258 6.594 9.883 1 94.88 189 LEU B O 1
ATOM 3272 N N . PHE B 1 190 ? -8.531 4.699 10.688 1 92 190 PHE B N 1
ATOM 3273 C CA . PHE B 1 190 ? -9.602 3.953 10.039 1 92 190 PHE B CA 1
ATOM 3274 C C . PHE B 1 190 ? -10.969 4.383 10.578 1 92 190 PHE B C 1
ATOM 3276 O O . PHE B 1 190 ? -11.945 4.441 9.828 1 92 190 PHE B O 1
ATOM 3283 N N . PRO B 1 191 ? -11.102 4.66 11.867 1 92.94 191 PRO B N 1
ATOM 3284 C CA . PRO B 1 191 ? -12.391 5.141 12.359 1 92.94 191 PRO B CA 1
ATOM 3285 C C . PRO B 1 191 ? -12.883 6.379 11.617 1 92.94 191 PRO B C 1
ATOM 3287 O O . PRO B 1 191 ? -14.094 6.582 11.477 1 92.94 191 PRO B O 1
ATOM 3290 N N . LEU B 1 192 ? -11.977 7.191 11.133 1 93.81 192 LEU B N 1
ATOM 3291 C CA . LEU B 1 192 ? -12.344 8.414 10.422 1 93.81 192 LEU B CA 1
ATOM 3292 C C . LEU B 1 192 ? -12.836 8.094 9.016 1 93.81 192 LEU B C 1
ATOM 3294 O O . LEU B 1 192 ? -13.469 8.938 8.367 1 93.81 192 LEU B O 1
ATOM 3298 N N . LEU B 1 193 ? -12.492 6.848 8.555 1 90.56 193 LEU B N 1
ATOM 3299 C CA . LEU B 1 193 ? -12.844 6.438 7.195 1 90.56 193 LEU B CA 1
ATOM 3300 C C . LEU B 1 193 ? -14.062 5.523 7.199 1 90.56 193 LEU B C 1
ATOM 3302 O O . LEU B 1 193 ? -14.594 5.184 6.141 1 90.56 193 LEU B O 1
ATOM 3306 N N . ARG B 1 194 ? -14.477 5.086 8.289 1 81.88 194 ARG B N 1
ATOM 3307 C CA . ARG B 1 194 ? -15.438 4.004 8.469 1 81.88 194 ARG B CA 1
ATOM 3308 C C . ARG B 1 194 ? -16.734 4.289 7.703 1 81.88 194 ARG B C 1
ATOM 3310 O O . ARG B 1 194 ? -17.312 3.387 7.098 1 81.88 194 ARG B O 1
ATOM 3317 N N . ARG B 1 195 ? -17.203 5.512 7.828 1 74.56 195 ARG B N 1
ATOM 3318 C CA . ARG B 1 195 ? -18.453 5.812 7.148 1 74.56 195 ARG B CA 1
ATOM 3319 C C . ARG B 1 195 ? -18.375 5.473 5.664 1 74.56 195 ARG B C 1
ATOM 3321 O O . ARG B 1 195 ? -19.281 4.859 5.109 1 74.56 195 ARG B O 1
ATOM 3328 N N . GLN B 1 196 ? -17.312 5.902 5.066 1 74.38 196 GLN B N 1
ATOM 3329 C CA . GLN B 1 196 ? -17.156 5.645 3.639 1 74.38 196 GLN B CA 1
ATOM 3330 C C . GLN B 1 196 ? -16.828 4.176 3.379 1 74.38 196 GLN B C 1
ATOM 3332 O O . GLN B 1 196 ? -17.234 3.613 2.359 1 74.38 196 GLN B O 1
ATOM 3337 N N . ILE B 1 197 ? -16.125 3.588 4.238 1 76.81 197 ILE B N 1
ATOM 3338 C CA . ILE B 1 197 ? -15.812 2.17 4.098 1 76.81 197 ILE B CA 1
ATOM 3339 C C . ILE B 1 197 ? -17.109 1.349 4.121 1 76.81 197 ILE B C 1
ATOM 3341 O O . ILE B 1 197 ? -17.297 0.46 3.289 1 76.81 197 ILE B O 1
ATOM 3345 N N . ASP B 1 198 ? -17.938 1.722 5.004 1 77 198 ASP B N 1
ATOM 3346 C CA . ASP B 1 198 ? -19.203 1.007 5.133 1 77 198 ASP B CA 1
ATOM 3347 C C . ASP B 1 198 ? -20.047 1.168 3.875 1 77 198 ASP B C 1
ATOM 3349 O O . ASP B 1 198 ? -20.703 0.216 3.428 1 77 198 ASP B O 1
ATOM 3353 N N . THR B 1 199 ? -20.062 2.369 3.391 1 74.12 199 THR B N 1
ATOM 3354 C CA . THR B 1 199 ? -20.781 2.617 2.152 1 74.12 199 THR B CA 1
ATOM 3355 C C . THR B 1 199 ? -20.234 1.762 1.017 1 74.12 199 THR B C 1
ATOM 3357 O O . THR B 1 199 ? -21 1.186 0.238 1 74.12 199 THR B O 1
ATOM 3360 N N . ALA B 1 200 ? -18.922 1.68 0.938 1 70.62 200 ALA B N 1
ATOM 3361 C CA . ALA B 1 200 ? -18.281 0.88 -0.097 1 70.62 200 ALA B CA 1
ATOM 3362 C C . ALA B 1 200 ? -18.641 -0.597 0.046 1 70.62 200 ALA B C 1
ATOM 3364 O O . ALA B 1 200 ? -18.938 -1.269 -0.945 1 70.62 200 ALA B O 1
ATOM 3365 N N . LEU B 1 201 ? -18.641 -1.045 1.186 1 73 201 LEU B N 1
ATOM 3366 C CA . LEU B 1 201 ? -18.953 -2.441 1.466 1 73 201 LEU B CA 1
ATOM 3367 C C . LEU B 1 201 ? -20.391 -2.762 1.097 1 73 201 LEU B C 1
ATOM 3369 O O . LEU B 1 201 ? -20.688 -3.83 0.554 1 73 201 LEU B O 1
ATOM 3373 N N . ASN B 1 202 ? -21.203 -1.858 1.388 1 74.12 202 ASN B N 1
ATOM 3374 C CA . ASN B 1 202 ? -22.609 -2.045 1.049 1 74.12 202 ASN B CA 1
ATOM 3375 C C . ASN B 1 202 ? -22.812 -2.09 -0.462 1 74.12 202 ASN B C 1
ATOM 3377 O O . ASN B 1 202 ? -23.641 -2.863 -0.956 1 74.12 202 ASN B O 1
ATOM 3381 N N . ARG B 1 203 ? -22.094 -1.318 -1.076 1 70.94 203 ARG B N 1
ATOM 3382 C CA . ARG B 1 203 ? -22.172 -1.296 -2.533 1 70.94 203 ARG B CA 1
ATOM 3383 C C . ARG B 1 203 ? -21.688 -2.615 -3.129 1 70.94 203 ARG B C 1
ATOM 3385 O O . ARG B 1 203 ? -22.312 -3.146 -4.051 1 70.94 203 ARG B O 1
ATOM 3392 N N . ILE B 1 204 ? -20.641 -3.168 -2.631 1 69.44 204 ILE B N 1
ATOM 3393 C CA . ILE B 1 204 ? -20.078 -4.426 -3.107 1 69.44 204 ILE B CA 1
ATOM 3394 C C . ILE B 1 204 ? -21.062 -5.562 -2.85 1 69.44 204 ILE B C 1
ATOM 3396 O O . ILE B 1 204 ? -21.266 -6.422 -3.711 1 69.44 204 ILE B O 1
ATOM 3400 N N . ALA B 1 205 ? -21.625 -5.543 -1.722 1 69.94 205 ALA B N 1
ATOM 3401 C CA . ALA B 1 205 ? -22.609 -6.555 -1.359 1 69.94 205 ALA B CA 1
ATOM 3402 C C . ALA B 1 205 ? -23.797 -6.523 -2.309 1 69.94 205 ALA B C 1
ATOM 3404 O O . ALA B 1 205 ? -24.328 -7.57 -2.691 1 69.94 205 ALA B O 1
ATOM 3405 N N . SER B 1 206 ? -24.094 -5.371 -2.662 1 71.75 206 SER B N 1
ATOM 3406 C CA . SER B 1 206 ? -25.234 -5.215 -3.551 1 71.75 206 SER B CA 1
ATOM 3407 C C . SER B 1 206 ? -24.922 -5.734 -4.949 1 71.75 206 SER B C 1
ATOM 3409 O O . SER B 1 206 ? -25.781 -6.352 -5.594 1 71.75 206 SER B O 1
ATOM 3411 N N . ILE B 1 207 ? -23.766 -5.539 -5.363 1 66.31 207 ILE B N 1
ATOM 3412 C CA . ILE B 1 207 ? -23.328 -6.004 -6.676 1 66.31 207 ILE B CA 1
ATOM 3413 C C . ILE B 1 207 ? -23.266 -7.527 -6.688 1 66.31 207 ILE B C 1
ATOM 3415 O O . ILE B 1 207 ? -23.688 -8.164 -7.656 1 66.31 207 ILE B O 1
ATOM 3419 N N . ALA B 1 208 ? -22.766 -8.094 -5.656 1 64.75 208 ALA B N 1
ATOM 3420 C CA . ALA B 1 208 ? -22.656 -9.539 -5.512 1 64.75 208 ALA B CA 1
ATOM 3421 C C . ALA B 1 208 ? -24.031 -10.195 -5.508 1 64.75 208 ALA B C 1
ATOM 3423 O O . ALA B 1 208 ? -24.219 -11.258 -6.102 1 64.75 208 ALA B O 1
ATOM 3424 N N . GLU B 1 209 ? -24.875 -9.586 -4.809 1 64.62 209 GLU B N 1
ATOM 3425 C CA . GLU B 1 209 ? -26.234 -10.102 -4.75 1 64.62 209 GLU B CA 1
ATOM 3426 C C . GLU B 1 209 ? -26.906 -10.039 -6.117 1 64.62 209 GLU B C 1
ATOM 3428 O O . GLU B 1 209 ? -27.625 -10.969 -6.508 1 64.62 209 GLU B O 1
ATOM 3433 N N . GLU B 1 210 ? -26.656 -8.984 -6.777 1 62.72 210 GLU B N 1
ATOM 3434 C CA . GLU B 1 210 ? -27.219 -8.836 -8.109 1 62.72 210 GLU B CA 1
ATOM 3435 C C . GLU B 1 210 ? -26.641 -9.859 -9.078 1 62.72 210 GLU B C 1
ATOM 3437 O O . GLU B 1 210 ? -27.344 -10.375 -9.945 1 62.72 210 GLU B O 1
ATOM 3442 N N . SER B 1 211 ? -25.391 -10.102 -8.922 1 58.31 211 SER B N 1
ATOM 3443 C CA . SER B 1 211 ? -24.719 -11.062 -9.789 1 58.31 211 SER B CA 1
ATOM 3444 C C . SER B 1 211 ? -25.141 -12.492 -9.469 1 58.31 211 SER B C 1
ATOM 3446 O O . SER B 1 211 ? -25.203 -13.344 -10.359 1 58.31 211 SER B O 1
ATOM 3448 N N . ASN B 1 212 ? -25.359 -12.766 -8.195 1 56.78 212 ASN B N 1
ATOM 3449 C CA . ASN B 1 212 ? -25.875 -14.062 -7.785 1 56.78 212 ASN B CA 1
ATOM 3450 C C . ASN B 1 212 ? -27.359 -14.211 -8.117 1 56.78 212 ASN B C 1
ATOM 3452 O O . ASN B 1 212 ? -27.844 -15.312 -8.383 1 56.78 212 ASN B O 1
ATOM 3456 N N . GLY B 1 213 ? -28.156 -13.18 -7.941 1 51.5 213 GLY B N 1
ATOM 3457 C CA . GLY B 1 213 ? -29.578 -13.242 -8.273 1 51.5 213 GLY B CA 1
ATOM 3458 C C . GLY B 1 213 ? -29.828 -13.438 -9.75 1 51.5 213 GLY B C 1
ATOM 3459 O O . GLY B 1 213 ? -30.875 -13.977 -10.141 1 51.5 213 GLY B O 1
ATOM 3460 N N . THR B 1 214 ? -29.125 -12.852 -10.633 1 49.31 214 THR B N 1
ATOM 3461 C CA . THR B 1 214 ? -29.391 -12.984 -12.062 1 49.31 214 THR B CA 1
ATOM 3462 C C . THR B 1 214 ? -29.094 -14.406 -12.531 1 49.31 214 THR B C 1
ATOM 3464 O O . THR B 1 214 ? -29.547 -14.812 -13.609 1 49.31 214 THR B O 1
ATOM 3467 N N . SER B 1 215 ? -28.266 -15.203 -11.906 1 45.25 215 SER B N 1
ATOM 3468 C CA . SER B 1 215 ? -28.062 -16.562 -12.398 1 45.25 215 SER B CA 1
ATOM 3469 C C . SER B 1 215 ? -29.297 -17.438 -12.141 1 45.25 215 SER B C 1
ATOM 3471 O O . SER B 1 215 ? -29.469 -18.469 -12.789 1 45.25 215 SER B O 1
ATOM 3473 N N . HIS B 1 216 ? -30.172 -17.172 -11.172 1 43.91 216 HIS B N 1
ATOM 3474 C CA . HIS B 1 216 ? -31.297 -18.062 -10.945 1 43.91 216 HIS B CA 1
ATOM 3475 C C . HIS B 1 216 ? -32.438 -17.766 -11.914 1 43.91 216 HIS B C 1
ATOM 3477 O O . HIS B 1 216 ? -33.344 -18.578 -12.07 1 43.91 216 HIS B O 1
ATOM 3483 N N . SER B 1 217 ? -32.531 -16.578 -12.383 1 41.94 217 SER B N 1
ATOM 3484 C CA . SER B 1 217 ? -33.812 -16.375 -13.078 1 41.94 217 SER B CA 1
ATOM 3485 C C . SER B 1 217 ? -33.781 -16.969 -14.484 1 41.94 217 SER B C 1
ATOM 3487 O O . SER B 1 217 ? -34.812 -17.219 -15.086 1 41.94 217 SER B O 1
ATOM 3489 N N . ASP B 1 218 ? -32.625 -16.969 -15.172 1 37.22 218 ASP B N 1
ATOM 3490 C CA . ASP B 1 218 ? -32.844 -17.281 -16.578 1 37.22 218 ASP B CA 1
ATOM 3491 C C . ASP B 1 218 ? -32.906 -18.781 -16.812 1 37.22 218 ASP B C 1
ATOM 3493 O O . ASP B 1 218 ? -33.062 -19.234 -17.938 1 37.22 218 ASP B O 1
ATOM 3497 N N . ALA B 1 219 ? -32.625 -19.719 -15.875 1 38.44 219 ALA B N 1
ATOM 3498 C CA . ALA B 1 219 ? -32.656 -21.125 -16.266 1 38.44 219 ALA B CA 1
ATOM 3499 C C . ALA B 1 219 ? -34.094 -21.641 -16.328 1 38.44 219 ALA B C 1
ATOM 3501 O O . ALA B 1 219 ? -34.344 -22.766 -16.797 1 38.44 219 ALA B O 1
ATOM 3502 N N . SER B 1 220 ? -34.969 -20.969 -15.633 1 35.06 220 SER B N 1
ATOM 3503 C CA . SER B 1 220 ? -36.281 -21.641 -15.625 1 35.06 220 SER B CA 1
ATOM 3504 C C . SER B 1 220 ? -37.031 -21.422 -16.938 1 35.06 220 SER B C 1
ATOM 3506 O O . SER B 1 220 ? -38.094 -21.984 -17.141 1 35.06 220 SER B O 1
ATOM 3508 N N . SER B 1 221 ? -36.781 -20.312 -17.609 1 31.77 221 SER B N 1
ATOM 3509 C CA . SER B 1 221 ? -37.812 -20.188 -18.625 1 31.77 221 SER B CA 1
ATOM 3510 C C . SER B 1 221 ? -37.5 -21.047 -19.844 1 31.77 221 SER B C 1
ATOM 3512 O O . SER B 1 221 ? -38.25 -21.047 -20.828 1 31.77 221 SER B O 1
ATOM 3514 N N . GLU B 1 222 ? -36.375 -21.703 -20 1 25.27 222 GLU B N 1
ATOM 3515 C CA . GLU B 1 222 ? -36.562 -22.625 -21.125 1 25.27 222 GLU B CA 1
ATOM 3516 C C . GLU B 1 222 ? -37.125 -23.953 -20.656 1 25.27 222 GLU B C 1
ATOM 3518 O O . GLU B 1 222 ? -36.812 -24.422 -19.547 1 25.27 222 GLU B O 1
#

InterPro domains:
  IPR000999 Ribonuclease III domain [PF00636] (74-178)
  IPR000999 Ribonuclease III domain [PS50142] (34-179)
  IPR000999 Ribonuclease III domain [SM00535] (49-202)
  IPR000999 Ribonuclease III domain [cd00593] (51-197)
  IPR036389 Ribonuclease III, endonuclease domain superfamily [G3DSA:1.10.1520.10] (30-209)
  IPR036389 Ribonuclease III, endonuclease domain superfamily [SSF69065] (34-198)

Nearest PDB structures (foldseek):
  2eb1-assembly2_B  TM=9.236E-01  e=2.569E-10  Homo sapiens
  3c4b-assembly1_A  TM=8.967E-01  e=1.756E-09  Mus musculus
  7xw2-assembly1_A  TM=8.985E-01  e=6.435E-09  Homo sapiens
  7w0f-assembly1_A  TM=9.000E-01  e=2.090E-07  Drosophila melanogaster
  7w0e-assembly1_A  TM=8.973E-01  e=6.222E-07  Drosophila melanogaster

Radius of gyration: 23.74 Å; Cα contacts (8 Å, |Δi|>4): 620; chains: 2; bounding box: 67×73×50 Å

Solvent-accessible surface area (backbone atoms only — not comparable to full-atom values): 24206 Å² total; per-residue (Å²): 129,68,58,51,58,51,67,48,76,89,44,86,45,77,51,82,42,74,77,49,60,57,76,37,65,68,53,55,60,69,42,54,78,47,51,60,54,28,60,72,30,66,48,80,70,82,43,51,55,39,57,53,29,17,33,21,41,82,57,32,56,74,88,76,46,88,52,88,75,40,16,65,61,32,17,58,41,7,45,29,49,50,46,27,53,49,43,54,47,47,63,29,62,48,72,72,76,43,57,66,53,51,51,52,40,48,48,58,58,69,28,55,55,48,35,13,46,48,30,53,72,74,52,52,61,80,68,50,38,62,59,46,72,67,58,51,52,45,48,54,53,47,56,62,68,42,74,81,78,57,85,70,62,87,84,42,85,71,46,54,64,67,40,19,38,31,49,21,4,42,43,27,25,45,20,50,65,53,67,64,31,64,63,59,32,46,68,22,50,44,71,74,42,38,70,57,48,51,52,40,50,51,51,45,46,49,51,43,48,52,61,58,52,56,64,63,60,66,66,67,76,107,130,67,57,50,58,51,70,47,76,88,44,85,44,78,50,83,41,76,76,49,60,57,77,35,64,68,52,55,60,68,42,54,79,47,51,61,54,28,60,73,31,68,47,81,69,83,40,52,55,40,58,52,27,17,32,22,40,82,55,31,56,73,88,74,47,89,49,89,78,38,16,64,61,33,18,58,42,9,45,28,49,49,45,28,54,50,43,54,46,46,63,30,61,49,74,71,77,42,59,67,52,54,52,51,38,49,49,58,58,68,26,54,53,48,35,12,45,46,30,53,72,74,50,52,62,79,66,51,38,63,58,46,72,67,57,50,51,46,47,52,55,45,55,63,70,40,74,80,77,56,85,70,63,88,83,41,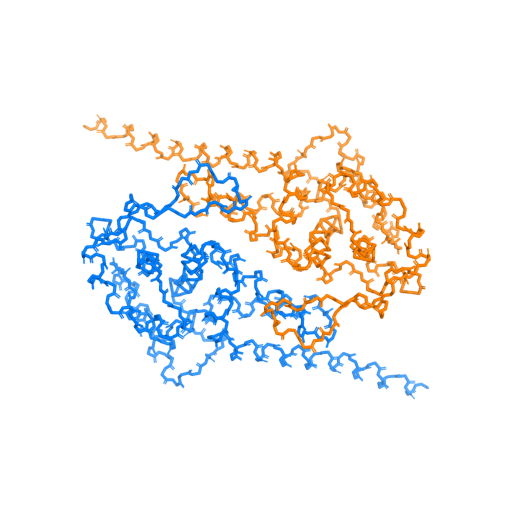85,69,46,54,65,67,40,18,39,31,50,21,3,41,42,27,26,47,20,50,64,55,68,64,30,64,63,58,34,46,67,24,50,43,71,76,43,40,70,56,47,50,54,38,52,51,50,43,46,50,51,46,48,50,60,59,53,58,64,64,60,68,66,66,77,109

Organism: Amblyomma americanum (NCBI:txid6943)

pLDDT: mean 85.27, std 15.19, range [25.27, 98.56]

Sequence (444 aa):
MPFNAVSSSFYDWAKTREQWDHLDAQLVRAARPYTAVESTIGYDFRDKGFLLKAFTHGSFPAGARIVPGFMRPLDFMGDAVLEQLLTVHLYGCVDPLAPKALHESRQRTECDRFLGFVVAHYGMHKLLRYASPSLSEDIVQYVRMLRDGEYPGFRAQAPPKPLADLFESLAAAVYLDSDQNLAKVYRSLFPLLRRQIDTALNRIASIAEESNGTSHSDASSEMPFNAVSSSFYDWAKTREQWDHLDAQLVRAARPYTAVESTIGYDFRDKGFLLKAFTHGSFPAGARIVPGFMRPLDFMGDAVLEQLLTVHLYGCVDPLAPKALHESRQRTECDRFLGFVVAHYGMHKLLRYASPSLSEDIVQYVRMLRDGEYPGFRAQAPPKPLADLFESLAAAVYLDSDQNLAKVYRSLFPLLRRQIDTALNRIASIAEESNGTSHSDASSE

Secondary structure (DSSP, 8-state):
--EE----TTS--SS----EETT-HHHHHHTGGGHHHHHHHT---SSHHHHHHHTB-TTS-GGG-SSS--SHHHHHHHHHHHHHHHHHHHHHH-SS--HHHHHHHHHHHHSHHHHHHHHHHTTGGGG-B---HHHHHHHHHHHHHHTT-S---TTSPPPPHHHHHHHHHHHHHHHHHTTS-HHHHHHHHHHHHHHHHHHHHHHHHHHHHHHHHHHHHSSS--/--EE----TTS--SS----EETT-HHHHHHTGGGHHHHHHHT---SSHHHHHHHTB-TTS-GGG-SSS--SHHHHHHHHHHHHHHHHHHHHHH-SS--HHHHHHHHHHHHSHHHHHHHHHHTTGGGG-B---HHHHHHHHHHHHHHTT-S---TTSPPPPHHHHHHHHHHHHHHHHHTTS-HHHHHHHHHHHHHHHHHHHHHHHHHHHHHHHHHHHHTTS--